Protein AF-A0A959FFC0-F1 (afdb_monomer_lite)

pLDDT: mean 86.58, std 14.05, range [35.69, 98.81]

Structure (mmCIF, N/CA/C/O backbone):
data_AF-A0A959FFC0-F1
#
_entry.id   AF-A0A959FFC0-F1
#
loop_
_atom_site.group_PDB
_atom_site.id
_atom_site.type_symbol
_atom_site.label_atom_id
_atom_site.label_alt_id
_atom_site.label_comp_id
_atom_site.label_asym_id
_atom_site.label_entity_id
_atom_site.label_seq_id
_atom_site.pdbx_PDB_ins_code
_atom_site.Cartn_x
_atom_site.Cartn_y
_atom_site.Cartn_z
_atom_site.occupancy
_atom_site.B_iso_or_equiv
_atom_site.auth_seq_id
_atom_site.auth_comp_id
_atom_site.auth_asym_id
_atom_site.auth_atom_id
_atom_site.pdbx_PDB_model_num
ATOM 1 N N . MET A 1 1 ? 15.655 8.694 -2.599 1.00 81.31 1 MET A N 1
ATOM 2 C CA . MET A 1 1 ? 17.020 8.661 -3.177 1.00 81.31 1 MET A CA 1
ATOM 3 C C . MET A 1 1 ? 17.216 7.299 -3.818 1.00 81.31 1 MET A C 1
ATOM 5 O O . MET A 1 1 ? 16.775 6.318 -3.229 1.00 81.31 1 MET A O 1
ATOM 9 N N . SER A 1 2 ? 17.837 7.243 -4.997 1.00 92.81 2 SER A N 1
ATOM 10 C CA . SER A 1 2 ? 18.103 5.984 -5.706 1.00 92.81 2 SER A CA 1
ATOM 11 C C . SER A 1 2 ? 19.558 5.937 -6.163 1.00 92.81 2 SER A C 1
ATOM 13 O O . SER A 1 2 ? 20.106 6.949 -6.596 1.00 92.81 2 SER A O 1
ATOM 15 N N . ILE A 1 3 ? 20.172 4.764 -6.062 1.00 97.00 3 ILE A N 1
ATOM 16 C CA . ILE A 1 3 ? 21.540 4.466 -6.477 1.00 97.00 3 ILE A CA 1
ATOM 17 C C . ILE A 1 3 ? 21.440 3.487 -7.639 1.00 97.00 3 ILE A C 1
ATOM 19 O O . ILE A 1 3 ? 21.075 2.331 -7.445 1.00 97.00 3 ILE A O 1
ATOM 23 N N . TYR A 1 4 ? 21.753 3.935 -8.848 1.00 97.88 4 TYR A N 1
ATOM 24 C CA . TYR A 1 4 ? 21.770 3.067 -10.022 1.00 97.88 4 TYR A CA 1
ATOM 25 C C . TYR A 1 4 ? 23.152 2.438 -10.159 1.00 97.88 4 TYR A C 1
ATOM 27 O O . TYR A 1 4 ? 24.138 3.151 -10.336 1.00 97.88 4 TYR A O 1
ATOM 35 N N . LEU A 1 5 ? 23.232 1.108 -10.106 1.00 98.25 5 LEU A N 1
ATOM 36 C CA . LEU A 1 5 ? 24.506 0.403 -10.249 1.00 98.25 5 LEU A CA 1
ATOM 37 C C . LEU A 1 5 ? 25.094 0.604 -11.648 1.00 98.25 5 LEU A C 1
ATOM 39 O O . LEU A 1 5 ? 26.302 0.751 -11.780 1.00 98.25 5 LEU A O 1
ATOM 43 N N . PHE A 1 6 ? 24.250 0.729 -12.678 1.00 98.31 6 PHE A N 1
ATOM 44 C CA . PHE A 1 6 ? 24.695 1.077 -14.032 1.00 98.31 6 PHE A CA 1
ATOM 45 C C . PHE A 1 6 ? 25.518 2.376 -14.066 1.00 98.31 6 PHE A C 1
ATOM 47 O O . PHE A 1 6 ? 26.584 2.415 -14.674 1.00 98.31 6 PHE A O 1
ATOM 54 N N . ASP A 1 7 ? 25.087 3.410 -13.339 1.00 97.94 7 ASP A N 1
ATOM 55 C CA . ASP A 1 7 ? 25.787 4.702 -13.299 1.00 97.94 7 ASP A CA 1
ATOM 56 C C . ASP A 1 7 ? 27.130 4.596 -12.540 1.00 97.94 7 ASP A C 1
ATOM 58 O O . ASP A 1 7 ? 28.016 5.434 -12.696 1.00 97.94 7 ASP A O 1
ATOM 62 N N . LEU A 1 8 ? 27.303 3.543 -11.733 1.00 98.00 8 LEU A N 1
ATOM 63 C CA . LEU A 1 8 ? 28.529 3.219 -11.000 1.00 98.00 8 LEU A CA 1
ATOM 64 C C . LEU A 1 8 ? 29.414 2.195 -11.729 1.00 98.00 8 LEU A C 1
ATOM 66 O O . LEU A 1 8 ? 30.511 1.899 -11.253 1.00 98.00 8 LEU A O 1
ATOM 70 N N . ALA A 1 9 ? 28.977 1.665 -12.877 1.00 97.38 9 ALA A N 1
ATOM 71 C CA . ALA A 1 9 ? 29.648 0.572 -13.578 1.00 97.38 9 ALA A CA 1
ATOM 72 C C . ALA A 1 9 ? 31.083 0.925 -14.003 1.00 97.38 9 ALA A C 1
ATOM 74 O O . ALA A 1 9 ? 31.963 0.067 -13.966 1.00 97.38 9 ALA A O 1
ATOM 75 N N . GLY A 1 10 ? 31.363 2.188 -14.333 1.00 97.12 10 GLY A N 1
ATOM 76 C CA . GLY A 1 10 ? 32.721 2.639 -14.664 1.00 97.12 10 GLY A CA 1
ATOM 77 C C . GLY A 1 10 ? 33.706 2.611 -13.487 1.00 97.12 10 GLY A C 1
ATOM 78 O O . GLY A 1 10 ? 34.913 2.603 -13.709 1.00 97.12 10 GLY A O 1
ATOM 79 N N . SER A 1 11 ? 33.211 2.587 -12.246 1.00 97.69 11 SER A N 1
ATOM 80 C CA . SER A 1 11 ? 34.019 2.547 -11.017 1.00 97.69 11 SER A CA 1
ATOM 81 C C . SER A 1 11 ? 33.944 1.204 -10.289 1.00 97.69 11 SER A C 1
ATOM 83 O O . SER A 1 11 ? 34.561 1.050 -9.236 1.00 97.69 11 SER A O 1
ATOM 85 N N . ALA A 1 12 ? 33.176 0.248 -10.812 1.00 98.12 12 ALA A N 1
ATOM 86 C CA . ALA A 1 12 ? 33.102 -1.093 -10.260 1.00 98.12 12 ALA A CA 1
ATOM 87 C C . ALA A 1 12 ? 34.369 -1.893 -10.597 1.00 98.12 12 ALA A C 1
ATOM 89 O O . ALA A 1 12 ? 35.007 -1.697 -11.636 1.00 98.12 12 ALA A O 1
ATOM 90 N N . LYS A 1 13 ? 34.723 -2.818 -9.709 1.00 98.06 13 LYS A N 1
ATOM 91 C CA . LYS A 1 13 ? 35.774 -3.808 -9.947 1.00 98.06 13 LYS A CA 1
ATOM 92 C C . LYS A 1 13 ? 35.141 -5.026 -10.612 1.00 98.06 13 LYS A C 1
ATOM 94 O O . LYS A 1 13 ? 34.119 -5.507 -10.131 1.00 98.06 13 LYS A O 1
ATOM 99 N N . TYR A 1 14 ? 35.759 -5.545 -11.669 1.00 97.75 14 TYR A N 1
ATOM 100 C CA . TYR A 1 14 ? 35.272 -6.729 -12.376 1.00 97.75 14 TYR A CA 1
ATOM 101 C C . TYR A 1 14 ? 36.319 -7.829 -12.380 1.00 97.75 14 TYR A C 1
ATOM 103 O O . TYR A 1 14 ? 37.461 -7.596 -12.780 1.00 97.75 14 TYR A O 1
ATOM 111 N N . GLU A 1 15 ? 35.919 -9.034 -11.998 1.00 96.94 15 GLU A N 1
ATOM 112 C CA . GLU A 1 15 ? 36.751 -10.228 -12.111 1.00 96.94 15 GLU A CA 1
ATOM 113 C C . GLU A 1 15 ? 35.963 -11.342 -12.776 1.00 96.94 15 GLU A C 1
ATOM 115 O O . GLU A 1 15 ? 34.787 -11.558 -12.497 1.00 96.94 15 GLU A O 1
ATOM 120 N N . SER A 1 16 ? 36.640 -12.061 -13.653 1.00 97.06 16 SER A N 1
ATOM 121 C CA . SER A 1 16 ? 36.127 -13.257 -14.292 1.00 97.06 16 SER A CA 1
ATOM 122 C C . SER A 1 16 ? 37.050 -14.421 -13.986 1.00 97.06 16 SER A C 1
ATOM 124 O O . SER A 1 16 ? 38.251 -14.232 -13.795 1.00 97.06 16 SER A O 1
ATOM 126 N N . GLY A 1 17 ? 36.507 -15.625 -13.917 1.00 96.06 17 GLY A N 1
ATOM 127 C CA . GLY A 1 17 ? 37.274 -16.813 -13.576 1.00 96.06 17 GLY A CA 1
ATOM 128 C C . GLY A 1 17 ? 36.474 -18.079 -13.799 1.00 96.06 17 GLY A C 1
ATOM 129 O O . GLY A 1 17 ? 35.407 -18.064 -14.412 1.00 96.06 17 GLY A O 1
ATOM 130 N N . GLN A 1 18 ? 36.985 -19.176 -13.264 1.00 95.50 18 GLN A N 1
ATOM 131 C CA . GLN A 1 18 ? 36.303 -20.460 -13.254 1.00 95.50 18 GLN A CA 1
ATOM 132 C C . GLN A 1 18 ? 36.010 -20.858 -11.812 1.00 95.50 18 GLN A C 1
ATOM 134 O O . GLN A 1 18 ? 36.883 -20.748 -10.953 1.00 95.50 18 GLN A O 1
ATOM 139 N N . LEU A 1 19 ? 34.792 -21.308 -11.534 1.00 93.06 19 LEU A N 1
ATOM 140 C CA . LEU A 1 19 ? 34.444 -21.836 -10.223 1.00 93.06 19 LEU A CA 1
ATOM 141 C C . LEU A 1 19 ? 35.150 -23.166 -9.980 1.00 93.06 19 LEU A C 1
ATOM 143 O O . LEU A 1 19 ? 35.289 -23.995 -10.879 1.00 93.06 19 LEU A O 1
ATOM 147 N N . ASN A 1 20 ? 35.566 -23.378 -8.739 1.00 89.62 20 ASN A N 1
ATOM 148 C CA . ASN A 1 20 ? 36.022 -24.678 -8.277 1.00 89.62 20 ASN A CA 1
ATOM 149 C C . ASN A 1 20 ? 34.830 -25.609 -8.018 1.00 89.62 20 ASN A C 1
ATOM 151 O O . ASN A 1 20 ? 33.668 -25.202 -8.018 1.00 89.62 20 ASN A O 1
ATOM 155 N N . LYS A 1 21 ? 35.127 -26.883 -7.729 1.00 81.50 21 LYS A N 1
ATOM 156 C CA . LYS A 1 21 ? 34.111 -27.911 -7.437 1.00 81.50 21 LYS A CA 1
ATOM 157 C C . LYS A 1 21 ? 33.208 -27.577 -6.241 1.00 81.50 21 LYS A C 1
ATOM 159 O O . LYS A 1 21 ? 32.127 -28.145 -6.144 1.00 81.50 21 LYS A O 1
ATOM 164 N N . ASP A 1 22 ? 33.642 -26.687 -5.349 1.00 79.94 22 ASP A N 1
ATOM 165 C CA . ASP A 1 22 ? 32.849 -26.212 -4.211 1.00 79.94 22 ASP A CA 1
ATOM 166 C C . ASP A 1 22 ? 31.783 -25.165 -4.600 1.00 79.94 22 ASP A C 1
ATOM 168 O O . ASP A 1 22 ? 30.926 -24.845 -3.783 1.00 79.94 22 ASP A O 1
ATOM 172 N N . GLY A 1 23 ? 31.820 -24.629 -5.828 1.00 74.81 23 GLY A N 1
ATOM 173 C CA . GLY A 1 23 ? 30.900 -23.602 -6.332 1.00 74.81 23 GLY A CA 1
ATOM 174 C C . GLY A 1 23 ? 31.104 -22.194 -5.750 1.00 74.81 23 GLY A C 1
ATOM 175 O O . GLY A 1 23 ? 30.375 -21.262 -6.108 1.00 74.81 23 GLY A O 1
ATOM 176 N N . HIS A 1 24 ? 32.093 -22.008 -4.873 1.00 72.31 24 HIS A N 1
ATOM 177 C CA . HIS A 1 24 ? 32.295 -20.773 -4.114 1.00 72.31 24 HIS A CA 1
ATOM 178 C C . HIS A 1 24 ? 33.654 -20.129 -4.380 1.00 72.31 24 HIS A C 1
ATOM 180 O O . HIS A 1 24 ? 33.724 -18.903 -4.531 1.00 72.31 24 HIS A O 1
ATOM 186 N N . SER A 1 25 ? 34.717 -20.928 -4.466 1.00 83.38 25 SER A N 1
ATOM 187 C CA . SER A 1 25 ? 36.055 -20.431 -4.765 1.00 83.38 25 SER A CA 1
ATOM 188 C C . SER A 1 25 ? 36.271 -20.301 -6.277 1.00 83.38 25 SER A C 1
ATOM 190 O O . SER A 1 25 ? 35.675 -21.023 -7.076 1.00 83.38 25 SER A O 1
ATOM 192 N N . VAL A 1 26 ? 37.086 -19.320 -6.676 1.00 89.00 26 VAL A N 1
ATOM 193 C CA . VAL A 1 26 ? 37.358 -18.998 -8.085 1.00 89.00 26 VAL A CA 1
ATOM 194 C C . VAL A 1 26 ? 38.837 -19.231 -8.371 1.00 89.00 26 VAL A C 1
ATOM 196 O O . VAL A 1 26 ? 39.694 -18.751 -7.631 1.00 89.00 26 VAL A O 1
ATOM 199 N N . GLN A 1 27 ? 39.132 -19.930 -9.461 1.00 92.06 27 GLN A N 1
ATOM 200 C CA . GLN A 1 27 ? 40.469 -20.094 -10.029 1.00 92.06 27 GLN A CA 1
ATOM 201 C C . GLN A 1 27 ? 40.591 -19.341 -11.362 1.00 92.06 27 GLN A C 1
ATOM 203 O O . GLN A 1 27 ? 39.592 -18.913 -11.946 1.00 92.06 27 GLN A O 1
ATOM 208 N N . ASN A 1 28 ? 41.821 -19.182 -11.860 1.00 91.81 28 ASN A N 1
ATOM 209 C CA . ASN A 1 28 ? 42.115 -18.510 -13.136 1.00 91.81 28 ASN A CA 1
ATOM 210 C C . ASN A 1 28 ? 41.564 -17.072 -13.220 1.00 91.81 28 ASN A C 1
ATOM 212 O O . ASN A 1 28 ? 41.117 -16.624 -14.275 1.00 91.81 28 ASN A O 1
ATOM 216 N N . ILE A 1 29 ? 41.585 -16.349 -12.096 1.00 94.25 29 ILE A N 1
ATOM 217 C CA . ILE A 1 29 ? 41.000 -15.011 -11.983 1.00 94.25 29 ILE A CA 1
ATOM 218 C C . ILE A 1 29 ? 41.684 -14.045 -12.957 1.00 94.25 29 ILE A C 1
ATOM 220 O O . ILE A 1 29 ? 42.907 -13.920 -12.990 1.00 94.25 29 ILE A O 1
ATOM 224 N N . THR A 1 30 ? 40.879 -13.319 -13.726 1.00 95.69 30 THR A N 1
ATOM 225 C CA . THR A 1 30 ? 41.318 -12.213 -14.573 1.00 95.69 30 THR A CA 1
ATOM 226 C C . THR A 1 30 ? 40.469 -10.977 -14.311 1.00 95.69 30 THR A C 1
ATOM 228 O O . THR A 1 30 ? 39.241 -11.029 -14.372 1.00 95.69 30 THR A O 1
ATOM 231 N N . ALA A 1 31 ? 41.128 -9.842 -14.077 1.00 96.44 31 ALA A N 1
ATOM 232 C CA . ALA A 1 31 ? 40.461 -8.550 -14.019 1.00 96.44 31 ALA A CA 1
ATOM 233 C C . ALA A 1 31 ? 39.927 -8.140 -15.403 1.00 96.44 31 ALA A C 1
ATOM 235 O O . ALA A 1 31 ? 40.636 -8.224 -16.412 1.00 96.44 31 ALA A O 1
ATOM 236 N N . LEU A 1 32 ? 38.689 -7.652 -15.438 1.00 96.06 32 LEU A N 1
ATOM 237 C CA . LEU A 1 32 ? 38.058 -7.082 -16.627 1.00 96.06 32 LEU A CA 1
ATOM 238 C C . LEU A 1 32 ? 37.890 -5.566 -16.471 1.00 96.06 32 LEU A C 1
ATOM 240 O O . LEU A 1 32 ? 37.942 -5.017 -15.372 1.00 96.06 32 LEU A O 1
ATOM 244 N N . GLN A 1 33 ? 37.690 -4.879 -17.593 1.00 95.88 33 GLN A N 1
ATOM 245 C CA . GLN A 1 33 ? 37.406 -3.446 -17.620 1.00 95.88 33 GLN A CA 1
ATOM 246 C C . GLN A 1 33 ? 36.023 -3.213 -18.223 1.00 95.88 33 GLN A C 1
ATOM 248 O O . GLN A 1 33 ? 35.667 -3.850 -19.215 1.00 95.88 33 GLN A O 1
ATOM 253 N N . TRP A 1 34 ? 35.270 -2.274 -17.644 1.00 96.75 34 TRP A N 1
ATOM 254 C CA . TRP A 1 34 ? 33.976 -1.843 -18.172 1.00 96.75 34 TRP A CA 1
ATOM 255 C C . TRP A 1 34 ? 34.077 -1.471 -19.656 1.00 96.75 34 TRP A C 1
ATOM 257 O O . TRP A 1 34 ? 35.013 -0.783 -20.070 1.00 96.75 34 TRP A O 1
ATOM 267 N N . ASN A 1 35 ? 33.119 -1.934 -20.460 1.00 95.38 35 ASN A N 1
ATOM 268 C CA . ASN A 1 35 ? 33.059 -1.723 -21.909 1.00 95.38 35 ASN A CA 1
ATOM 269 C C . ASN A 1 35 ? 34.222 -2.319 -22.722 1.00 95.38 35 ASN A C 1
ATOM 271 O O . ASN A 1 35 ? 34.344 -2.040 -23.916 1.00 95.38 35 ASN A O 1
ATOM 275 N N . LYS A 1 36 ? 35.030 -3.214 -22.140 1.00 88.25 36 LYS A N 1
ATOM 276 C CA . LYS A 1 36 ? 36.059 -3.970 -22.867 1.00 88.25 36 LYS A CA 1
ATOM 277 C C . LYS A 1 36 ? 35.746 -5.463 -22.834 1.00 88.25 36 LYS A C 1
ATOM 279 O O . LYS A 1 36 ? 35.441 -6.028 -21.791 1.00 88.25 36 LYS A O 1
ATOM 284 N N . SER A 1 37 ? 35.803 -6.106 -24.001 1.00 80.50 37 SER A N 1
ATOM 285 C CA . SER A 1 37 ? 35.707 -7.570 -24.099 1.00 80.50 37 SER A CA 1
ATOM 286 C C . SER A 1 37 ? 37.091 -8.175 -24.097 1.00 80.50 37 SER A C 1
ATOM 288 O O . SER A 1 37 ? 37.994 -7.623 -24.722 1.00 80.50 37 SER A O 1
ATOM 290 N N . GLN A 1 38 ? 37.221 -9.345 -23.487 1.00 82.62 38 GLN A N 1
ATOM 291 C CA . GLN A 1 38 ? 38.361 -10.222 -23.689 1.00 82.62 38 GLN A CA 1
ATOM 292 C C . GLN A 1 38 ? 37.791 -11.591 -24.047 1.00 82.62 38 GLN A C 1
ATOM 294 O O . GLN A 1 38 ? 37.224 -12.255 -23.190 1.00 82.62 38 GLN A O 1
ATOM 299 N N . GLU A 1 39 ? 37.882 -11.969 -25.322 1.00 76.12 39 GLU A N 1
ATOM 300 C CA . GLU A 1 39 ? 37.077 -13.033 -25.953 1.00 76.12 39 GLU A CA 1
ATOM 301 C C . GLU A 1 39 ? 36.900 -14.292 -25.091 1.00 76.12 39 GLU A C 1
ATOM 303 O O . GLU A 1 39 ? 35.774 -14.704 -24.838 1.00 76.12 39 GLU A O 1
ATOM 308 N N . GLN A 1 40 ? 37.990 -14.850 -24.556 1.00 88.94 40 GLN A N 1
ATOM 309 C CA . GLN A 1 40 ? 37.934 -16.076 -23.747 1.00 88.94 40 GLN A CA 1
ATOM 310 C C . GLN A 1 40 ? 37.732 -15.841 -22.245 1.00 88.94 40 GLN A C 1
ATOM 312 O O . GLN A 1 40 ? 37.384 -16.754 -21.499 1.00 88.94 40 GLN A O 1
ATOM 317 N N . LYS A 1 41 ? 37.944 -14.612 -21.775 1.00 92.62 41 LYS A N 1
ATOM 318 C CA . LYS A 1 41 ? 37.944 -14.263 -20.350 1.00 92.62 41 LYS A CA 1
ATOM 319 C C . LYS A 1 41 ? 36.605 -13.695 -19.887 1.00 92.62 41 LYS A C 1
ATOM 321 O O . LYS A 1 41 ? 36.491 -13.323 -18.728 1.00 92.62 41 LYS A O 1
ATOM 326 N N . GLY A 1 42 ? 35.596 -13.647 -20.751 1.00 93.44 42 GLY A N 1
ATOM 327 C CA . GLY A 1 42 ? 34.295 -13.047 -20.461 1.00 93.44 42 GLY A CA 1
ATOM 328 C C . GLY A 1 42 ? 34.223 -11.569 -20.849 1.00 93.44 42 GLY A C 1
ATOM 329 O O . GLY A 1 42 ? 35.162 -10.984 -21.402 1.00 93.44 42 GLY A O 1
ATOM 330 N N . ALA A 1 43 ? 33.072 -10.951 -20.598 1.00 95.81 43 ALA A N 1
ATOM 331 C CA . ALA A 1 43 ? 32.820 -9.579 -21.023 1.00 95.81 43 ALA A CA 1
ATOM 332 C C . ALA A 1 43 ? 31.863 -8.850 -20.085 1.00 95.81 43 ALA A C 1
ATOM 334 O O . ALA A 1 43 ? 30.863 -9.415 -19.654 1.00 95.81 43 ALA A O 1
ATOM 335 N N . VAL A 1 44 ? 32.124 -7.561 -19.855 1.00 96.94 44 VAL A N 1
ATOM 336 C CA . VAL A 1 44 ? 31.221 -6.682 -19.108 1.00 96.94 44 VAL A CA 1
ATOM 337 C C . VAL A 1 44 ? 31.063 -5.338 -19.811 1.00 96.94 44 VAL A C 1
ATOM 339 O O . VAL A 1 44 ? 32.052 -4.659 -20.098 1.00 96.94 44 VAL A O 1
ATOM 342 N N . LYS A 1 45 ? 29.832 -4.998 -20.208 1.00 97.19 45 LYS A N 1
ATOM 343 C CA . LYS A 1 45 ? 29.564 -3.877 -21.125 1.00 97.19 45 LYS A CA 1
ATOM 344 C C . LYS A 1 45 ? 28.169 -3.281 -20.955 1.00 97.19 45 LYS A C 1
ATOM 346 O O . LYS A 1 45 ? 27.251 -3.959 -20.503 1.00 97.19 45 LYS A O 1
ATOM 351 N N . ASP A 1 46 ? 28.011 -2.053 -21.423 1.00 97.75 46 ASP A N 1
ATOM 352 C CA . ASP A 1 46 ? 26.726 -1.419 -21.687 1.00 97.75 46 ASP A CA 1
ATOM 353 C C . ASP A 1 46 ? 26.059 -2.052 -22.920 1.00 97.75 46 ASP A C 1
ATOM 355 O O . ASP A 1 46 ? 26.676 -2.167 -23.983 1.00 97.75 46 ASP A O 1
ATOM 359 N N . MET A 1 47 ? 24.796 -2.456 -22.781 1.00 97.19 47 MET A N 1
ATOM 360 C CA . MET A 1 47 ? 23.964 -2.980 -23.872 1.00 97.19 47 MET A CA 1
ATOM 361 C C . MET A 1 47 ? 22.640 -2.225 -24.029 1.00 97.19 47 MET A C 1
ATOM 363 O O . MET A 1 47 ? 21.672 -2.767 -24.557 1.00 97.19 47 MET A O 1
ATOM 367 N N . SER A 1 48 ? 22.593 -0.956 -23.630 1.00 95.75 48 SER A N 1
ATOM 368 C CA . SER A 1 48 ? 21.365 -0.148 -23.619 1.00 95.75 48 SER A CA 1
ATOM 369 C C . SER A 1 48 ? 20.785 0.165 -25.013 1.00 95.75 48 SER A C 1
ATOM 371 O O . SER A 1 48 ? 19.723 0.764 -25.147 1.00 95.75 48 SER A O 1
ATOM 373 N N . THR A 1 49 ? 21.468 -0.245 -26.085 1.00 96.12 49 THR A N 1
ATOM 374 C CA . THR A 1 49 ? 21.001 -0.134 -27.481 1.00 96.12 49 THR A CA 1
ATOM 375 C C . THR A 1 49 ? 20.592 -1.475 -28.094 1.00 96.12 49 THR A C 1
ATOM 377 O O . THR A 1 49 ? 20.172 -1.527 -29.251 1.00 96.12 49 THR A O 1
ATOM 380 N N . LYS A 1 50 ? 20.733 -2.581 -27.356 1.00 97.38 50 LYS A N 1
ATOM 381 C CA . LYS A 1 50 ? 20.401 -3.924 -27.835 1.00 97.38 50 LYS A CA 1
ATOM 382 C C . LYS A 1 50 ? 18.980 -4.303 -27.450 1.00 97.38 50 LYS A C 1
ATOM 384 O O . LYS A 1 50 ? 18.462 -3.877 -26.422 1.00 97.38 50 LYS A O 1
ATOM 389 N N . ARG A 1 51 ? 18.368 -5.134 -28.295 1.00 98.38 51 ARG A N 1
ATOM 390 C CA . ARG A 1 51 ? 17.125 -5.815 -27.944 1.00 98.38 51 ARG A CA 1
ATOM 391 C C . ARG A 1 51 ? 17.424 -6.967 -26.992 1.00 98.38 51 ARG A C 1
ATOM 393 O O . ARG A 1 51 ? 18.411 -7.683 -27.183 1.00 98.38 51 ARG A O 1
ATOM 400 N N . LEU A 1 52 ? 16.584 -7.126 -25.981 1.00 98.62 52 LEU A N 1
ATOM 401 C CA . LEU A 1 52 ? 16.669 -8.212 -25.008 1.00 98.62 52 LEU A CA 1
ATOM 402 C C . LEU A 1 52 ? 15.715 -9.348 -25.385 1.00 98.62 52 LEU A C 1
ATOM 404 O O . LEU A 1 52 ? 15.034 -9.278 -26.407 1.00 98.62 52 LEU A O 1
ATOM 408 N N . GLU A 1 53 ? 15.702 -10.430 -24.610 1.00 98.44 53 GLU A N 1
ATOM 409 C CA . GLU A 1 53 ? 14.899 -11.618 -24.920 1.00 98.44 53 GLU A CA 1
ATOM 410 C C . GLU A 1 53 ? 13.393 -11.347 -25.078 1.00 98.44 53 GLU A C 1
ATOM 412 O O . GLU A 1 53 ? 12.746 -12.039 -25.854 1.00 98.44 53 GLU A O 1
ATOM 417 N N . ASP A 1 54 ? 12.869 -10.280 -24.470 1.00 98.00 54 ASP A N 1
ATOM 418 C CA . ASP A 1 54 ? 11.484 -9.812 -24.626 1.00 98.00 54 ASP A CA 1
ATOM 419 C C . ASP A 1 54 ? 11.262 -8.903 -25.856 1.00 98.00 54 ASP A C 1
ATOM 421 O O . ASP A 1 54 ? 10.217 -8.269 -26.017 1.00 98.00 54 ASP A O 1
ATOM 425 N N . SER A 1 55 ? 12.261 -8.819 -26.737 1.00 98.12 55 SER A N 1
ATOM 426 C CA . SER A 1 55 ? 12.300 -7.992 -27.948 1.00 98.12 55 SER A CA 1
ATOM 427 C C . SER A 1 55 ? 12.274 -6.471 -27.724 1.00 98.12 55 SER A C 1
ATOM 429 O O . SER A 1 55 ? 12.193 -5.717 -28.705 1.00 98.12 55 SER A O 1
ATOM 431 N N . LYS A 1 56 ? 12.398 -5.980 -26.482 1.00 98.19 56 LYS A N 1
ATOM 432 C CA . LYS A 1 56 ? 12.434 -4.542 -26.153 1.00 98.19 56 LYS A CA 1
ATOM 433 C C . LYS A 1 56 ? 13.861 -4.024 -25.955 1.00 98.19 56 LYS A C 1
ATOM 435 O O . LYS A 1 56 ? 14.812 -4.792 -25.845 1.00 98.19 56 LYS A O 1
ATOM 440 N N . ILE A 1 57 ? 14.003 -2.697 -25.953 1.00 97.62 57 ILE A N 1
ATOM 441 C CA . ILE A 1 57 ? 15.260 -1.972 -25.699 1.00 97.62 57 ILE A CA 1
ATOM 442 C C . ILE A 1 57 ? 15.111 -1.193 -24.390 1.00 97.62 57 ILE A C 1
ATOM 444 O O . ILE A 1 57 ? 14.067 -0.586 -24.148 1.00 97.62 57 ILE A O 1
ATOM 448 N N . TYR A 1 58 ? 16.165 -1.183 -23.575 1.00 97.75 58 TYR A N 1
ATOM 449 C CA . TYR A 1 58 ? 16.193 -0.575 -22.244 1.00 97.75 58 TYR A CA 1
ATOM 450 C C . TYR A 1 58 ? 17.392 0.363 -22.099 1.00 97.75 58 TYR A C 1
ATOM 452 O O . TYR A 1 58 ? 18.443 0.099 -22.658 1.00 97.75 58 TYR A O 1
ATOM 460 N N . SER A 1 59 ? 17.267 1.435 -21.316 1.00 95.88 59 SER A N 1
ATOM 461 C CA . SER A 1 59 ? 18.270 2.513 -21.247 1.00 95.88 59 SER A CA 1
ATOM 462 C C . SER A 1 59 ? 19.421 2.309 -20.250 1.00 95.88 59 SER A C 1
ATOM 464 O O . SER A 1 59 ? 20.344 3.118 -20.238 1.00 95.88 59 SER A O 1
ATOM 466 N N . LYS A 1 60 ? 19.362 1.283 -19.391 1.00 97.62 60 LYS A N 1
ATOM 467 C CA . LYS A 1 60 ? 20.398 0.964 -18.392 1.00 97.62 60 LYS A CA 1
ATOM 468 C C . LYS A 1 60 ? 20.601 -0.544 -18.320 1.00 97.62 60 LYS A C 1
ATOM 470 O O . LYS A 1 60 ? 19.958 -1.208 -17.510 1.00 97.62 60 LYS A O 1
ATOM 475 N N . VAL A 1 61 ? 21.453 -1.093 -19.180 1.00 98.62 61 VAL A N 1
ATOM 476 C CA . VAL A 1 61 ? 21.669 -2.546 -19.278 1.00 98.62 61 VAL A CA 1
ATOM 477 C C . VAL A 1 61 ? 23.135 -2.884 -19.047 1.00 98.62 61 VAL A C 1
ATOM 479 O O . VAL A 1 61 ? 23.993 -2.519 -19.849 1.00 98.62 61 VAL A O 1
ATOM 482 N N . ILE A 1 62 ? 23.415 -3.621 -17.971 1.00 98.62 62 ILE A N 1
ATOM 483 C CA . ILE A 1 62 ? 24.733 -4.205 -17.708 1.00 98.62 62 ILE A CA 1
ATOM 484 C C . ILE A 1 62 ? 24.733 -5.620 -18.276 1.00 98.62 62 ILE A C 1
ATOM 486 O O . ILE A 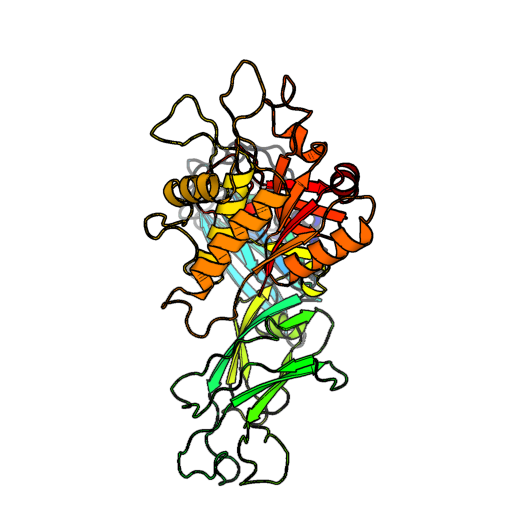1 62 ? 24.067 -6.502 -17.744 1.00 98.62 62 ILE A O 1
ATOM 490 N N . HIS A 1 63 ? 25.488 -5.849 -19.342 1.00 98.25 63 HIS A N 1
ATOM 491 C CA . HIS A 1 63 ? 25.763 -7.189 -19.845 1.00 98.25 63 HIS A CA 1
ATOM 492 C C . HIS A 1 63 ? 26.965 -7.789 -19.127 1.00 98.25 63 HIS A C 1
ATOM 494 O O . HIS A 1 63 ? 27.994 -7.124 -19.000 1.00 98.25 63 HIS A O 1
ATOM 500 N N . MET A 1 64 ? 26.837 -9.043 -18.704 1.00 98.06 64 MET A N 1
ATOM 501 C CA . MET A 1 64 ? 27.868 -9.825 -18.032 1.00 98.06 64 MET A CA 1
ATOM 502 C C . MET A 1 64 ? 27.915 -11.218 -18.655 1.00 98.06 64 MET A C 1
ATOM 504 O O . MET A 1 64 ? 27.051 -12.042 -18.392 1.00 98.06 64 MET A O 1
ATOM 508 N N . HIS A 1 65 ? 28.940 -11.487 -19.455 1.00 97.19 65 HIS A N 1
ATOM 509 C CA . HIS A 1 65 ? 29.213 -12.825 -19.965 1.00 97.19 65 HIS A CA 1
ATOM 510 C C . HIS A 1 65 ? 30.296 -13.488 -19.106 1.00 97.19 65 HIS A C 1
ATOM 512 O O . HIS A 1 65 ? 31.393 -12.918 -19.016 1.00 97.19 65 HIS A O 1
ATOM 518 N N . PRO A 1 66 ? 30.042 -14.665 -18.504 1.00 96.44 66 PRO A N 1
ATOM 519 C CA . PRO A 1 66 ? 31.033 -15.386 -17.708 1.00 96.44 66 PRO A CA 1
ATOM 520 C C . PRO A 1 66 ? 32.265 -15.784 -18.538 1.00 96.44 66 PRO A C 1
ATOM 522 O O . PRO A 1 66 ? 32.289 -15.656 -19.765 1.00 96.44 66 PRO A O 1
ATOM 525 N N . MET A 1 67 ? 33.332 -16.249 -17.883 1.00 96.25 67 MET A N 1
ATOM 526 C CA . MET A 1 67 ? 34.488 -16.816 -18.590 1.00 96.25 67 MET A CA 1
ATOM 527 C C . MET A 1 67 ? 34.049 -17.917 -19.567 1.00 96.25 67 MET A C 1
ATOM 529 O O . MET A 1 67 ? 33.165 -18.706 -19.235 1.00 96.25 67 MET A O 1
ATOM 533 N N . TRP A 1 68 ? 34.687 -17.999 -20.742 1.00 94.06 68 TRP A N 1
ATOM 534 C CA . TRP A 1 68 ? 34.321 -18.937 -21.814 1.00 94.06 68 TRP A CA 1
ATOM 535 C C . TRP A 1 68 ? 34.805 -20.372 -21.529 1.00 94.06 68 TRP A C 1
ATOM 537 O O . TRP A 1 68 ? 35.566 -20.976 -22.281 1.00 94.06 68 TRP A O 1
ATOM 547 N N . THR A 1 69 ? 34.406 -20.902 -20.380 1.00 93.94 69 THR A N 1
ATOM 548 C CA . THR A 1 69 ? 34.712 -22.240 -19.876 1.00 93.94 69 THR A CA 1
ATOM 549 C C . THR A 1 69 ? 33.483 -22.817 -19.173 1.00 93.94 69 THR A C 1
ATOM 551 O O . THR A 1 69 ? 32.539 -22.090 -18.857 1.00 93.94 69 THR A O 1
ATOM 554 N N . SER A 1 70 ? 33.480 -24.125 -18.923 1.00 90.56 70 SER A N 1
ATOM 555 C CA . SER A 1 70 ? 32.493 -24.748 -18.035 1.00 90.56 70 SER A CA 1
ATOM 556 C C . SER A 1 70 ? 32.659 -24.183 -16.626 1.00 90.56 70 SER A C 1
ATOM 558 O O . SER A 1 70 ? 33.789 -24.105 -16.132 1.00 90.56 70 SER A O 1
ATOM 560 N N . GLN A 1 71 ? 31.546 -23.841 -15.968 1.00 91.25 71 GLN A N 1
ATOM 561 C CA . GLN A 1 71 ? 31.541 -23.193 -14.650 1.00 91.25 71 GLN A CA 1
ATOM 562 C C . GLN A 1 71 ? 32.289 -21.846 -14.635 1.00 91.25 71 GLN A C 1
ATOM 564 O O . GLN A 1 71 ? 32.903 -21.472 -13.634 1.00 91.25 71 GLN A O 1
ATOM 569 N N . GLY A 1 72 ? 32.282 -21.118 -15.754 1.00 96.56 72 GLY A N 1
ATOM 570 C CA . GLY A 1 72 ? 32.760 -19.740 -15.789 1.00 96.56 72 GLY A CA 1
ATOM 571 C C . GLY A 1 72 ? 31.954 -18.845 -14.843 1.00 96.56 72 GLY A C 1
ATOM 572 O O . GLY A 1 72 ? 30.765 -19.059 -14.632 1.00 96.56 72 GLY A O 1
ATOM 573 N N . THR A 1 73 ? 32.584 -17.821 -14.281 1.00 97.62 73 THR A N 1
ATOM 574 C CA . THR A 1 73 ? 31.922 -16.819 -13.437 1.00 97.62 73 THR A CA 1
ATOM 575 C C . THR A 1 73 ? 32.401 -15.423 -13.802 1.00 97.62 73 THR A C 1
ATOM 577 O O . THR A 1 73 ? 33.545 -15.254 -14.230 1.00 97.62 73 THR A O 1
ATOM 580 N N . LEU A 1 74 ? 31.540 -14.424 -13.631 1.00 97.56 74 LEU A N 1
ATOM 581 C CA . LEU A 1 74 ? 31.903 -13.011 -13.673 1.00 97.56 74 LEU A CA 1
ATOM 582 C C . LEU A 1 74 ? 31.267 -12.293 -12.486 1.00 97.56 74 LEU A C 1
ATOM 584 O O . LEU A 1 74 ? 30.057 -12.374 -12.280 1.00 97.56 74 LEU A O 1
ATOM 588 N N . LYS A 1 75 ? 32.093 -11.568 -11.734 1.00 97.56 75 LYS A N 1
ATOM 589 C CA . LYS A 1 75 ? 31.731 -10.793 -10.546 1.00 97.56 75 LYS A CA 1
ATOM 590 C C . LYS A 1 75 ? 31.969 -9.307 -10.790 1.00 97.56 75 LYS A C 1
ATOM 592 O O . LYS A 1 75 ? 32.975 -8.927 -11.393 1.00 97.56 75 LYS A O 1
ATOM 597 N N . ALA A 1 76 ? 31.052 -8.475 -10.314 1.00 98.25 76 ALA A N 1
ATOM 598 C CA . ALA A 1 76 ? 31.101 -7.023 -10.394 1.00 98.25 76 ALA A CA 1
ATOM 599 C C . ALA A 1 76 ? 30.862 -6.422 -9.003 1.00 98.25 76 ALA A C 1
ATOM 601 O O . ALA A 1 76 ? 29.722 -6.388 -8.541 1.00 98.25 76 ALA A O 1
ATOM 602 N N . TRP A 1 77 ? 31.918 -5.930 -8.350 1.00 98.25 77 TRP A N 1
ATOM 603 C CA . TRP A 1 77 ? 31.827 -5.244 -7.057 1.00 98.25 77 TRP A CA 1
ATOM 604 C C . TRP A 1 77 ? 31.662 -3.748 -7.265 1.00 98.25 77 TRP A C 1
ATOM 606 O O . TRP A 1 77 ? 32.566 -3.067 -7.762 1.00 98.25 77 TRP A O 1
ATOM 616 N N . PHE A 1 78 ? 30.515 -3.227 -6.856 1.00 98.44 78 PHE A N 1
ATOM 617 C CA . PHE A 1 78 ? 30.220 -1.805 -6.939 1.00 98.44 78 PHE A CA 1
ATOM 618 C C . PHE A 1 78 ? 30.828 -1.050 -5.749 1.00 98.44 78 PHE A C 1
ATOM 620 O O . PHE A 1 78 ? 30.982 -1.615 -4.665 1.00 98.44 78 PHE A O 1
ATOM 627 N N . PRO A 1 79 ? 31.200 0.230 -5.911 1.00 98.12 79 PRO A N 1
ATOM 628 C CA . PRO A 1 79 ? 31.784 1.001 -4.819 1.00 98.12 79 PRO A CA 1
ATOM 629 C C . PRO A 1 79 ? 30.818 1.118 -3.635 1.00 98.12 79 PRO A C 1
ATOM 631 O O . PRO A 1 79 ? 29.603 1.186 -3.822 1.00 98.12 79 PRO A O 1
ATOM 634 N N . TRP A 1 80 ? 31.373 1.205 -2.424 1.00 97.62 80 TRP A N 1
ATOM 635 C CA . TRP A 1 80 ? 30.606 1.438 -1.201 1.00 97.62 80 TRP A CA 1
ATOM 636 C C . TRP A 1 80 ? 29.781 2.724 -1.309 1.00 97.62 80 TRP A C 1
ATOM 638 O O . TRP A 1 80 ? 30.294 3.783 -1.694 1.00 97.62 80 TRP A O 1
ATOM 648 N N . LYS A 1 81 ? 28.497 2.628 -0.974 1.00 97.50 81 LYS A N 1
ATOM 649 C CA . LYS A 1 81 ? 27.562 3.749 -0.934 1.00 97.50 81 LYS A CA 1
ATOM 650 C C . LYS A 1 81 ? 26.723 3.680 0.328 1.00 97.50 81 LYS A C 1
ATOM 652 O O . LYS A 1 81 ? 26.330 2.605 0.777 1.00 97.50 81 LYS A O 1
ATOM 657 N N . GLN A 1 82 ? 26.404 4.856 0.858 1.00 95.88 82 GLN A N 1
ATOM 658 C CA . GLN A 1 82 ? 25.378 4.960 1.876 1.00 95.88 82 GLN A CA 1
ATOM 659 C C . GLN A 1 82 ? 24.040 4.701 1.197 1.00 95.88 82 GLN A C 1
ATOM 661 O O . GLN A 1 82 ? 23.656 5.443 0.289 1.00 95.88 82 GLN A O 1
ATOM 666 N N . VAL A 1 83 ? 23.364 3.632 1.599 1.00 94.00 83 VAL A N 1
ATOM 667 C CA . VAL A 1 83 ? 22.045 3.313 1.061 1.00 94.00 83 VAL A CA 1
ATOM 668 C C . VAL A 1 83 ? 20.972 4.198 1.683 1.00 94.00 83 VAL A C 1
ATOM 670 O O . VAL A 1 83 ? 21.146 4.680 2.804 1.00 94.00 83 VAL A O 1
ATOM 673 N N . PRO A 1 84 ? 19.875 4.459 0.951 1.00 90.56 84 PRO A N 1
ATOM 674 C CA . PRO A 1 84 ? 18.776 5.262 1.471 1.00 90.56 84 PRO A CA 1
ATOM 675 C C . PRO A 1 84 ? 18.095 4.593 2.673 1.00 90.56 84 PRO A C 1
ATOM 677 O O . PRO A 1 84 ? 18.382 3.445 3.014 1.00 90.56 84 PRO A O 1
ATOM 680 N N . ASP A 1 85 ? 17.167 5.307 3.307 1.00 83.81 85 ASP A N 1
ATOM 681 C CA . ASP A 1 85 ? 16.266 4.697 4.283 1.00 83.81 85 ASP A CA 1
ATOM 682 C C . ASP A 1 85 ? 15.358 3.672 3.606 1.00 83.81 85 ASP A C 1
ATOM 684 O O . ASP A 1 85 ? 14.854 3.909 2.506 1.00 83.81 85 ASP A O 1
ATOM 688 N N . VAL A 1 86 ? 15.171 2.537 4.281 1.00 84.50 86 VAL A N 1
ATOM 689 C CA . VAL A 1 86 ? 14.403 1.384 3.797 1.00 84.50 86 VAL A CA 1
ATOM 690 C C . VAL A 1 86 ? 14.787 1.009 2.356 1.00 84.50 86 VAL A C 1
ATOM 692 O O . VAL A 1 86 ? 13.980 1.131 1.427 1.00 84.50 86 VAL A O 1
ATOM 695 N N . PRO A 1 87 ? 16.056 0.623 2.132 1.00 93.06 87 PRO A N 1
ATOM 696 C CA . PRO A 1 87 ? 16.534 0.346 0.795 1.00 93.06 87 PRO A CA 1
ATOM 697 C C . PRO A 1 87 ? 15.960 -0.974 0.283 1.00 93.06 87 PRO A C 1
ATOM 699 O O . PRO A 1 87 ? 15.836 -1.949 1.021 1.00 93.06 87 PRO A O 1
ATOM 702 N N . VAL A 1 88 ? 15.660 -1.007 -1.011 1.00 93.25 88 VAL A N 1
ATOM 703 C CA . VAL A 1 88 ? 15.281 -2.208 -1.753 1.00 93.25 88 VAL A CA 1
ATOM 704 C C . VAL A 1 88 ? 16.130 -2.277 -3.012 1.00 93.25 88 VAL A C 1
ATOM 706 O O . VAL A 1 88 ? 16.262 -1.289 -3.740 1.00 93.25 88 VAL A O 1
ATOM 709 N N . PHE A 1 89 ? 16.730 -3.438 -3.264 1.00 97.19 89 PHE A N 1
ATOM 710 C CA . PHE A 1 89 ? 17.413 -3.702 -4.523 1.00 97.19 89 PHE A CA 1
ATOM 711 C C . PHE A 1 89 ? 16.399 -4.158 -5.568 1.00 97.19 89 PHE A C 1
ATOM 713 O O . PHE A 1 89 ? 15.608 -5.063 -5.306 1.00 97.19 89 PHE A O 1
ATOM 720 N N . LYS A 1 90 ? 16.441 -3.548 -6.753 1.00 98.00 90 LYS A N 1
ATOM 721 C CA . LYS A 1 90 ? 15.598 -3.908 -7.894 1.00 98.00 90 LYS A CA 1
ATOM 722 C C . LYS A 1 90 ? 16.415 -4.050 -9.162 1.00 98.00 90 LYS A C 1
ATOM 724 O O . LYS A 1 90 ? 17.266 -3.208 -9.450 1.00 98.00 90 LYS A O 1
ATOM 729 N N . ALA A 1 91 ? 16.100 -5.068 -9.948 1.00 98.50 91 ALA A N 1
ATOM 730 C CA . ALA A 1 91 ? 16.624 -5.281 -11.291 1.00 98.50 91 ALA A CA 1
ATOM 731 C C . ALA A 1 91 ? 15.635 -6.136 -12.095 1.00 98.50 91 ALA A C 1
ATOM 733 O O . ALA A 1 91 ? 14.750 -6.757 -11.516 1.00 98.50 91 ALA A O 1
ATOM 734 N N . GLN A 1 92 ? 15.818 -6.214 -13.409 1.00 98.69 92 GLN A N 1
ATOM 735 C CA . GLN A 1 92 ? 15.329 -7.359 -14.179 1.00 98.69 92 GLN A CA 1
ATOM 736 C C . GLN A 1 92 ? 16.535 -8.155 -14.668 1.00 98.69 92 GLN A C 1
ATOM 738 O O . GLN A 1 92 ? 17.550 -7.565 -15.043 1.00 98.69 92 GLN A O 1
ATOM 743 N N . ILE A 1 93 ? 16.445 -9.477 -14.655 1.00 98.75 93 ILE A N 1
ATOM 744 C CA . ILE A 1 93 ? 17.495 -10.372 -15.142 1.00 98.75 93 ILE A CA 1
ATOM 745 C C . ILE A 1 93 ? 17.028 -11.090 -16.401 1.00 98.75 93 ILE A C 1
ATOM 747 O O . ILE A 1 93 ? 15.844 -11.399 -16.561 1.00 98.75 93 ILE A O 1
ATOM 751 N N . GLY A 1 94 ? 17.963 -11.368 -17.299 1.00 98.56 94 GLY A N 1
ATOM 752 C CA . GLY A 1 94 ? 17.672 -12.109 -18.516 1.00 98.56 94 GLY A CA 1
ATOM 753 C C . GLY A 1 94 ? 18.828 -12.142 -19.484 1.00 98.56 94 GLY A C 1
ATOM 754 O O . GLY A 1 94 ? 19.985 -12.107 -19.069 1.00 98.56 94 GLY A O 1
ATOM 755 N N . PHE A 1 95 ? 18.510 -12.203 -20.771 1.00 98.75 95 PHE A N 1
ATOM 756 C CA . PHE A 1 95 ? 19.501 -12.341 -21.832 1.00 98.75 95 PHE A CA 1
ATOM 757 C C . PHE A 1 95 ? 19.324 -11.316 -22.954 1.00 98.75 95 PHE A C 1
ATOM 759 O O . PHE A 1 95 ? 18.232 -10.800 -23.207 1.00 98.75 95 PHE A O 1
ATOM 766 N N . ILE A 1 96 ? 20.411 -11.062 -23.682 1.00 98.56 96 ILE A N 1
ATOM 767 C CA . ILE A 1 96 ? 20.352 -10.391 -24.987 1.00 98.56 96 ILE A CA 1
ATOM 768 C C . ILE A 1 96 ? 19.541 -11.255 -25.968 1.00 98.56 96 ILE A C 1
ATOM 770 O O . ILE A 1 96 ? 19.631 -12.485 -25.947 1.00 98.56 96 ILE A O 1
ATOM 774 N N . GLN A 1 97 ? 18.757 -10.624 -26.850 1.00 98.50 97 GLN A N 1
ATOM 775 C CA . GLN A 1 97 ? 17.982 -11.332 -27.871 1.00 98.50 97 GLN A CA 1
ATOM 776 C C . GLN A 1 97 ? 18.873 -12.270 -28.705 1.00 98.50 97 GLN A C 1
ATOM 778 O O . GLN A 1 97 ? 19.925 -11.860 -29.196 1.00 98.50 97 GLN A O 1
ATOM 783 N N . GLY A 1 98 ? 18.425 -13.513 -28.904 1.00 97.50 98 GLY A N 1
ATOM 784 C CA . GLY A 1 98 ? 19.135 -14.513 -29.706 1.00 97.50 98 GLY A CA 1
ATOM 785 C C . GLY A 1 98 ? 20.075 -15.434 -28.923 1.00 97.50 98 GLY A C 1
ATOM 786 O O . GLY A 1 98 ? 20.681 -16.305 -29.537 1.00 97.50 98 GLY A O 1
ATOM 787 N N . ALA A 1 99 ? 20.163 -15.303 -27.596 1.00 97.44 99 ALA A N 1
ATOM 788 C CA . ALA A 1 99 ? 20.905 -16.215 -26.717 1.00 97.44 99 ALA A CA 1
ATOM 789 C C . ALA A 1 99 ? 20.233 -17.601 -26.554 1.00 97.44 99 ALA A C 1
ATOM 791 O O . ALA A 1 99 ? 20.241 -18.185 -25.476 1.00 97.44 99 ALA A O 1
ATOM 792 N N . SER A 1 100 ? 19.617 -18.144 -27.606 1.00 96.38 100 SER A N 1
ATOM 793 C CA . SER A 1 100 ? 18.795 -19.361 -27.540 1.00 96.38 100 SER A CA 1
ATOM 794 C C . SER A 1 100 ? 19.587 -20.653 -27.303 1.00 96.38 100 SER A C 1
ATOM 796 O O . SER A 1 100 ? 18.973 -21.697 -27.110 1.00 96.38 100 SER A O 1
ATOM 798 N N . HIS A 1 101 ? 20.924 -20.608 -27.345 1.00 96.12 101 HIS A N 1
ATOM 799 C CA . HIS A 1 101 ? 21.796 -21.768 -27.118 1.00 96.12 101 HIS A CA 1
ATOM 800 C C . HIS A 1 101 ? 22.451 -21.786 -25.728 1.00 96.12 101 HIS A C 1
ATOM 802 O O . HIS A 1 101 ? 23.256 -22.680 -25.469 1.00 96.12 101 HIS A O 1
ATOM 808 N N . THR A 1 102 ? 22.113 -20.842 -24.842 1.00 96.94 102 THR A N 1
ATOM 809 C CA . THR A 1 102 ? 22.479 -20.941 -23.419 1.00 96.94 102 THR A CA 1
ATOM 810 C C . THR A 1 102 ? 21.798 -22.153 -22.783 1.00 96.94 102 THR A C 1
ATOM 812 O O . THR A 1 102 ? 20.630 -22.445 -23.060 1.00 96.94 102 THR A O 1
ATOM 815 N N . ASP A 1 103 ? 22.498 -22.858 -21.895 1.00 96.31 103 ASP A N 1
ATOM 816 C CA . ASP A 1 103 ? 21.883 -23.845 -21.003 1.00 96.31 103 ASP A CA 1
ATOM 817 C C . ASP A 1 103 ? 21.316 -23.212 -19.716 1.00 96.31 103 ASP A C 1
ATOM 819 O O . ASP A 1 103 ? 20.631 -23.895 -18.944 1.00 96.31 103 ASP A O 1
ATOM 823 N N . GLY A 1 104 ? 21.501 -21.898 -19.560 1.00 97.56 104 GLY A N 1
ATOM 824 C CA . GLY A 1 104 ? 21.075 -21.073 -18.438 1.00 97.56 104 GLY A CA 1
ATOM 825 C C . GLY A 1 104 ? 22.252 -20.600 -17.589 1.00 97.56 104 GLY A C 1
ATOM 826 O O . GLY A 1 104 ? 23.295 -21.244 -17.516 1.00 97.56 104 GLY A O 1
ATOM 827 N N . VAL A 1 105 ? 22.054 -19.483 -16.890 1.00 98.25 105 VAL A N 1
ATOM 828 C CA . VAL A 1 105 ? 23.025 -18.943 -15.929 1.00 98.25 105 VAL A CA 1
ATOM 829 C C . VAL A 1 105 ? 22.401 -18.825 -14.547 1.00 98.25 105 VAL A C 1
ATOM 831 O O . VAL A 1 105 ? 21.182 -18.704 -14.404 1.00 98.25 105 VAL A O 1
ATOM 834 N N . THR A 1 106 ? 23.243 -18.810 -13.516 1.00 98.31 106 THR A N 1
ATOM 835 C CA . THR A 1 106 ? 22.830 -18.439 -12.158 1.00 98.31 106 THR A CA 1
ATOM 836 C C . THR A 1 106 ? 23.243 -17.003 -11.863 1.00 98.31 106 THR A C 1
ATOM 838 O O . THR A 1 106 ? 24.430 -16.680 -11.816 1.00 98.31 106 THR A O 1
ATOM 841 N N . PHE A 1 107 ? 22.255 -16.147 -11.639 1.00 98.62 107 PHE A N 1
ATOM 842 C CA . PHE A 1 107 ? 22.411 -14.787 -11.155 1.00 98.62 107 PHE A CA 1
ATOM 843 C C . PHE A 1 107 ? 22.530 -14.788 -9.634 1.00 98.62 107 PHE A C 1
ATOM 845 O O . PHE A 1 107 ? 21.736 -15.409 -8.926 1.00 98.62 107 PHE A O 1
ATOM 852 N N . TRP A 1 108 ? 23.500 -14.040 -9.130 1.00 98.38 108 TRP A N 1
ATOM 853 C CA . TRP A 1 108 ? 23.711 -13.825 -7.711 1.00 98.38 108 TRP A CA 1
ATOM 854 C C . TRP A 1 108 ? 23.772 -12.338 -7.404 1.00 98.38 108 TRP A C 1
ATOM 856 O O . TRP A 1 108 ? 24.328 -11.549 -8.172 1.00 98.38 108 TRP A O 1
ATOM 866 N N . VAL A 1 109 ? 23.262 -11.989 -6.229 1.00 98.44 109 VAL A N 1
ATOM 867 C CA . VAL A 1 109 ? 23.496 -10.691 -5.601 1.00 98.44 109 VAL A CA 1
ATOM 868 C C . VAL A 1 109 ? 24.075 -10.964 -4.225 1.00 98.44 109 VAL A C 1
ATOM 870 O O . VAL A 1 109 ? 23.485 -11.716 -3.444 1.00 98.44 109 VAL A O 1
ATOM 873 N N . TRP A 1 110 ? 25.220 -10.357 -3.934 1.00 97.88 110 TRP A N 1
ATOM 874 C CA . TRP A 1 110 ? 25.781 -10.333 -2.589 1.00 97.88 110 TRP A CA 1
ATOM 875 C C . TRP A 1 110 ? 25.737 -8.916 -2.051 1.00 97.88 110 TRP A C 1
ATOM 877 O O . TRP A 1 110 ? 25.988 -7.948 -2.771 1.00 97.88 110 TRP A O 1
ATOM 887 N N . GLU A 1 111 ? 25.411 -8.804 -0.775 1.00 97.25 111 GLU A N 1
ATOM 888 C CA . GLU A 1 111 ? 25.585 -7.569 -0.028 1.00 97.25 111 GLU A CA 1
ATOM 889 C C . GLU A 1 111 ? 26.896 -7.636 0.744 1.00 97.25 111 GLU A C 1
ATOM 891 O O . GLU A 1 111 ? 27.263 -8.701 1.241 1.00 97.25 111 GLU A O 1
ATOM 896 N N . HIS A 1 112 ? 27.589 -6.505 0.810 1.00 97.38 112 HIS A N 1
ATOM 897 C CA . HIS A 1 112 ? 28.787 -6.309 1.607 1.00 97.38 112 HIS A CA 1
ATOM 898 C C . HIS A 1 112 ? 28.517 -5.175 2.594 1.00 97.38 112 HIS A C 1
ATOM 900 O O . HIS A 1 112 ? 28.221 -4.050 2.180 1.00 97.38 112 HIS A O 1
ATOM 906 N N . HIS A 1 113 ? 28.672 -5.435 3.886 1.00 95.75 113 HIS A N 1
ATOM 907 C CA . HIS A 1 113 ? 28.541 -4.435 4.943 1.00 95.75 113 HIS A CA 1
ATOM 908 C C . HIS A 1 113 ? 29.669 -4.578 5.969 1.00 95.75 113 HIS A C 1
ATOM 910 O O . HIS A 1 113 ? 30.555 -5.423 5.832 1.00 95.75 113 HIS A O 1
ATOM 916 N N . LYS A 1 114 ? 29.692 -3.701 6.978 1.00 94.56 114 LYS A N 1
ATOM 917 C CA . LYS A 1 114 ? 30.690 -3.757 8.052 1.00 94.56 114 LYS A CA 1
ATOM 918 C C . LYS A 1 114 ? 30.049 -4.128 9.382 1.00 94.56 114 LYS A C 1
ATOM 920 O O . LYS A 1 114 ? 29.226 -3.373 9.889 1.00 94.56 114 LYS A O 1
ATOM 925 N N . GLU A 1 115 ? 30.518 -5.209 9.994 1.00 92.06 115 GLU A N 1
ATOM 926 C CA . GLU A 1 115 ? 30.203 -5.575 11.378 1.00 92.06 115 GLU A CA 1
ATOM 927 C C . GLU A 1 115 ? 31.448 -5.368 12.242 1.00 92.06 115 GLU A C 1
ATOM 929 O O . GLU A 1 115 ? 32.507 -5.939 11.981 1.00 92.06 115 GLU A O 1
ATOM 934 N N . ASN A 1 116 ? 31.359 -4.509 13.263 1.00 91.94 116 ASN A N 1
ATOM 935 C CA . ASN A 1 116 ? 32.488 -4.189 14.152 1.00 91.94 116 ASN A CA 1
ATOM 936 C C . ASN A 1 116 ? 33.777 -3.793 13.393 1.00 91.94 116 ASN A C 1
ATOM 938 O O . ASN A 1 116 ? 34.888 -4.152 13.779 1.00 91.94 116 ASN A O 1
ATOM 942 N N . GLY A 1 117 ? 33.621 -3.079 12.272 1.00 90.62 117 GLY A N 1
ATOM 943 C CA . GLY A 1 117 ? 34.719 -2.627 11.412 1.00 90.62 117 GLY A CA 1
ATOM 944 C C . GLY A 1 117 ? 35.259 -3.665 10.420 1.00 90.62 117 GLY A C 1
ATOM 945 O O . GLY A 1 117 ? 36.074 -3.297 9.574 1.00 90.62 117 GLY A O 1
ATOM 946 N N . ARG A 1 118 ? 34.800 -4.923 10.469 1.00 94.50 118 ARG A N 1
ATOM 947 C CA . ARG A 1 118 ? 35.172 -5.982 9.518 1.00 94.50 118 ARG A CA 1
ATOM 948 C C . ARG A 1 118 ? 34.152 -6.080 8.395 1.00 94.50 118 ARG A C 1
ATOM 950 O O . ARG A 1 118 ? 32.959 -5.979 8.649 1.00 94.50 118 ARG A O 1
ATOM 957 N N . GLU A 1 119 ? 34.629 -6.274 7.171 1.00 94.75 119 GLU A N 1
ATOM 958 C CA . GLU A 1 119 ? 33.756 -6.540 6.029 1.00 94.75 119 GLU A CA 1
ATOM 959 C C . GLU A 1 119 ? 33.138 -7.935 6.151 1.00 94.75 119 GLU A C 1
ATOM 961 O O . GLU A 1 119 ? 33.840 -8.918 6.393 1.00 94.75 119 GLU A O 1
ATOM 966 N N . VAL A 1 120 ? 31.821 -7.990 5.997 1.00 95.75 120 VAL A N 1
ATOM 967 C CA . VAL A 1 120 ? 31.011 -9.204 5.955 1.00 95.75 120 VAL A CA 1
ATOM 968 C C . VAL A 1 120 ? 30.260 -9.186 4.633 1.00 95.75 120 VAL A C 1
ATOM 970 O O . VAL A 1 120 ? 29.727 -8.146 4.247 1.00 95.75 120 VAL A O 1
ATOM 973 N N . TRP A 1 121 ? 30.215 -10.327 3.947 1.00 94.00 121 TRP A N 1
ATOM 974 C CA . TRP A 1 121 ? 29.443 -10.492 2.720 1.00 94.00 121 TRP A CA 1
ATOM 975 C C . TRP A 1 121 ? 28.438 -11.631 2.867 1.00 94.00 121 TRP A C 1
ATOM 977 O O . TRP A 1 121 ? 28.771 -12.702 3.377 1.00 94.00 121 TRP A O 1
ATOM 987 N N . ASN A 1 122 ? 27.211 -11.423 2.397 1.00 95.94 122 ASN A N 1
ATOM 988 C CA . ASN A 1 122 ? 26.165 -12.444 2.428 1.00 95.94 122 ASN A CA 1
ATOM 989 C C . ASN A 1 122 ? 25.477 -12.558 1.065 1.00 95.94 122 ASN A C 1
ATOM 991 O O . ASN A 1 122 ? 25.175 -11.532 0.446 1.00 95.94 122 ASN A O 1
ATOM 995 N N . PRO A 1 123 ? 25.170 -13.783 0.600 1.00 96.00 123 PRO A N 1
ATOM 996 C CA . PRO A 1 123 ? 24.345 -13.952 -0.580 1.00 96.00 123 PRO A CA 1
ATOM 997 C C . PRO A 1 123 ? 22.907 -13.572 -0.220 1.00 96.00 123 PRO A C 1
ATOM 999 O O . PRO A 1 123 ? 22.331 -14.103 0.730 1.00 96.00 123 PRO A O 1
ATOM 1002 N N . ILE A 1 124 ? 22.328 -12.656 -0.987 1.00 96.50 124 ILE A N 1
ATOM 1003 C CA . ILE A 1 124 ? 20.943 -12.193 -0.817 1.00 96.50 124 ILE A CA 1
ATOM 1004 C C . ILE A 1 124 ? 20.046 -12.575 -1.998 1.00 96.50 124 ILE A C 1
ATOM 1006 O O . ILE A 1 124 ? 18.829 -12.460 -1.898 1.00 96.50 124 ILE A O 1
ATOM 1010 N N . LEU A 1 125 ? 20.634 -13.073 -3.091 1.00 97.81 125 LEU A N 1
ATOM 1011 C CA . LEU A 1 125 ? 19.929 -13.678 -4.219 1.00 97.81 125 LEU A CA 1
ATOM 1012 C C . LEU A 1 125 ? 20.742 -14.827 -4.810 1.00 97.81 125 LEU A C 1
ATOM 1014 O O . LEU A 1 125 ? 21.959 -14.703 -4.967 1.00 97.81 125 LEU A O 1
ATOM 1018 N N . LYS A 1 126 ? 20.042 -15.888 -5.215 1.00 97.62 126 LYS A N 1
ATOM 1019 C CA . LYS A 1 126 ? 20.543 -16.942 -6.096 1.00 97.62 126 LYS A CA 1
ATOM 1020 C C . LYS A 1 126 ? 19.410 -17.391 -7.013 1.00 97.62 126 LYS A C 1
ATOM 1022 O O . LYS A 1 126 ? 18.548 -18.144 -6.577 1.00 97.62 126 LYS A O 1
ATOM 1027 N N . GLU A 1 127 ? 19.440 -16.975 -8.271 1.00 98.31 127 GLU A N 1
ATOM 1028 C CA . GLU A 1 127 ? 18.379 -17.271 -9.234 1.00 98.31 127 GLU A CA 1
ATOM 1029 C C . GLU A 1 127 ? 18.943 -17.867 -10.514 1.00 98.31 127 GLU A C 1
ATOM 1031 O O . GLU A 1 127 ? 19.793 -17.272 -11.171 1.00 98.31 127 GLU A O 1
ATOM 1036 N N . HIS A 1 128 ? 18.466 -19.053 -10.881 1.00 98.06 128 HIS A N 1
ATOM 1037 C CA . HIS A 1 128 ? 18.836 -19.692 -12.138 1.00 98.06 128 HIS A CA 1
ATOM 1038 C C . HIS A 1 128 ? 17.818 -19.340 -13.222 1.00 98.06 128 HIS A C 1
ATOM 1040 O O . HIS A 1 128 ? 16.629 -19.620 -13.068 1.00 98.06 128 HIS A O 1
ATOM 1046 N N . LYS A 1 129 ? 18.285 -18.817 -14.357 1.00 97.94 129 LYS A N 1
ATOM 1047 C CA . LYS A 1 129 ? 17.424 -18.416 -15.472 1.00 97.94 129 LYS A CA 1
ATOM 1048 C C . LYS A 1 129 ? 17.931 -18.969 -16.802 1.00 97.94 129 LYS A C 1
ATOM 1050 O O . LYS A 1 129 ? 19.127 -18.965 -17.076 1.00 97.94 129 LYS A O 1
ATOM 1055 N N . LYS A 1 130 ? 16.990 -19.416 -17.639 1.00 98.31 130 LYS A N 1
ATOM 1056 C CA . LYS A 1 130 ? 17.205 -19.800 -19.045 1.00 98.31 130 LYS A CA 1
ATOM 1057 C C . LYS A 1 130 ? 16.644 -18.740 -19.986 1.00 98.31 130 LYS A C 1
ATOM 1059 O O . LYS A 1 130 ? 15.832 -17.915 -19.566 1.00 98.31 130 LYS A O 1
ATOM 1064 N N . TYR A 1 131 ? 17.046 -18.802 -21.253 1.00 98.06 131 TYR A N 1
ATOM 1065 C CA . TYR A 1 131 ? 16.438 -18.002 -22.309 1.00 98.06 131 TYR A CA 1
ATOM 1066 C C . TYR A 1 131 ? 14.978 -18.421 -22.509 1.00 98.06 131 TYR A C 1
ATOM 1068 O O . TYR A 1 131 ? 14.702 -19.539 -22.946 1.00 98.06 131 TYR A O 1
ATOM 1076 N N . THR A 1 132 ? 14.047 -17.540 -22.157 1.00 98.12 132 THR A N 1
ATOM 1077 C CA . THR A 1 132 ? 12.599 -17.818 -22.151 1.00 98.12 132 THR A CA 1
ATOM 1078 C C . THR A 1 132 ? 11.810 -16.869 -23.046 1.00 98.12 132 THR A C 1
ATOM 1080 O O . THR A 1 132 ? 10.647 -17.134 -23.323 1.00 98.12 132 THR A O 1
ATOM 1083 N N . GLY A 1 133 ? 12.433 -15.782 -23.510 1.00 97.69 133 GLY A N 1
ATOM 1084 C CA . GLY A 1 133 ? 11.743 -14.721 -24.248 1.00 97.69 133 GLY A CA 1
ATOM 1085 C C . GLY A 1 133 ? 11.090 -13.674 -23.339 1.00 97.69 133 GLY A C 1
ATOM 1086 O O . GLY A 1 133 ? 10.341 -12.826 -23.808 1.00 97.69 133 GLY A O 1
ATOM 1087 N N . GLU A 1 134 ? 11.377 -13.724 -22.038 1.00 97.94 134 GLU A N 1
ATOM 1088 C CA . GLU A 1 134 ? 10.811 -12.844 -21.013 1.00 97.94 134 GLU A CA 1
ATOM 1089 C C . GLU A 1 134 ? 11.893 -12.494 -19.991 1.00 97.94 134 GLU A C 1
ATOM 1091 O O . GLU A 1 134 ? 12.678 -13.360 -19.601 1.00 97.94 134 GLU A O 1
ATOM 1096 N N . LEU A 1 135 ? 11.936 -11.244 -19.533 1.00 98.31 135 LEU A N 1
ATOM 1097 C CA . LEU A 1 135 ? 12.790 -10.842 -18.411 1.00 98.31 135 LEU A CA 1
ATOM 1098 C C . LEU A 1 135 ? 12.146 -11.255 -17.081 1.00 98.31 135 LEU A C 1
ATOM 1100 O O . LEU A 1 135 ? 10.926 -11.301 -16.969 1.00 98.31 135 LEU A O 1
ATOM 1104 N N . GLN A 1 136 ? 12.965 -11.519 -16.065 1.00 98.25 136 GLN A N 1
ATOM 1105 C CA . GLN A 1 136 ? 12.494 -11.835 -14.715 1.00 98.25 136 GLN A CA 1
ATOM 1106 C C . GLN A 1 136 ? 12.767 -10.663 -13.774 1.00 98.25 136 GLN A C 1
ATOM 1108 O O . GLN A 1 136 ? 13.910 -10.218 -13.659 1.00 98.25 136 GLN A O 1
ATOM 1113 N N . ASP A 1 137 ? 11.735 -10.185 -13.083 1.00 97.50 137 ASP A N 1
ATOM 1114 C CA . ASP A 1 137 ? 11.869 -9.134 -12.075 1.00 97.50 137 ASP A CA 1
ATOM 1115 C C . ASP A 1 137 ? 12.496 -9.675 -10.788 1.00 97.50 137 ASP A C 1
ATOM 1117 O O . ASP A 1 137 ? 12.139 -10.746 -10.298 1.00 97.50 137 ASP A O 1
ATOM 1121 N N . ILE A 1 138 ? 13.422 -8.900 -10.231 1.00 97.56 138 ILE A N 1
ATOM 1122 C CA . ILE A 1 138 ? 14.088 -9.159 -8.960 1.00 97.56 138 ILE A CA 1
ATOM 1123 C C . ILE A 1 138 ? 13.828 -7.976 -8.036 1.00 97.56 138 ILE A C 1
ATOM 1125 O O . ILE A 1 138 ? 14.123 -6.829 -8.382 1.00 97.56 138 ILE A O 1
ATOM 1129 N N . GLU A 1 139 ? 13.335 -8.272 -6.838 1.00 95.75 139 GLU A N 1
ATOM 1130 C CA . GLU A 1 139 ? 13.146 -7.313 -5.756 1.00 95.75 139 GLU A CA 1
ATOM 1131 C C . GLU A 1 139 ? 13.641 -7.935 -4.444 1.00 95.75 139 GLU A C 1
ATOM 1133 O O . GLU A 1 139 ? 13.206 -9.023 -4.070 1.00 95.75 139 GLU A O 1
ATOM 1138 N N . ILE A 1 140 ? 14.582 -7.274 -3.764 1.00 94.62 140 ILE A N 1
ATOM 1139 C CA . ILE A 1 140 ? 15.209 -7.780 -2.535 1.00 94.62 140 ILE A CA 1
ATOM 1140 C C . ILE A 1 140 ? 15.143 -6.707 -1.452 1.00 94.62 140 ILE A C 1
ATOM 1142 O O . ILE A 1 140 ? 15.634 -5.591 -1.642 1.00 94.62 140 ILE A O 1
ATOM 1146 N N . ASP A 1 141 ? 14.579 -7.068 -0.300 1.00 90.56 141 ASP A N 1
ATOM 1147 C CA . ASP A 1 141 ? 14.537 -6.207 0.879 1.00 90.56 141 ASP A CA 1
ATOM 1148 C C . ASP A 1 141 ? 15.943 -6.029 1.479 1.00 90.56 141 ASP A C 1
ATOM 1150 O O . ASP A 1 141 ? 16.588 -6.991 1.903 1.00 90.56 141 ASP A O 1
ATOM 1154 N N . LEU A 1 142 ? 16.413 -4.781 1.531 1.00 94.12 142 LEU A N 1
ATOM 1155 C CA . LEU A 1 142 ? 17.668 -4.386 2.170 1.00 94.12 142 LEU A CA 1
ATOM 1156 C C . LEU A 1 142 ? 17.430 -3.530 3.423 1.00 94.12 142 LEU A C 1
ATOM 1158 O O . LEU A 1 142 ? 18.383 -2.974 3.966 1.00 94.12 142 LEU A O 1
ATOM 1162 N N . ALA A 1 143 ? 16.196 -3.439 3.928 1.00 89.50 143 ALA A N 1
ATOM 1163 C CA . ALA A 1 143 ? 15.781 -2.600 5.053 1.00 89.50 143 ALA A CA 1
ATOM 1164 C C . ALA A 1 143 ? 16.713 -2.654 6.273 1.00 89.50 143 ALA A C 1
ATOM 1166 O O . ALA A 1 143 ? 16.957 -1.622 6.908 1.00 89.50 143 ALA A O 1
ATOM 1167 N N . LYS A 1 144 ? 17.286 -3.825 6.578 1.00 88.81 144 LYS A N 1
ATOM 1168 C CA . LYS A 1 144 ? 18.238 -4.004 7.688 1.00 88.81 144 LYS A CA 1
ATOM 1169 C C . LYS A 1 144 ? 19.512 -3.154 7.571 1.00 88.81 144 LYS A C 1
ATOM 1171 O O . LYS A 1 144 ? 20.128 -2.835 8.585 1.00 88.81 144 LYS A O 1
ATOM 1176 N N . PHE A 1 145 ? 19.855 -2.716 6.361 1.00 91.56 145 PHE A N 1
ATOM 1177 C CA . PHE A 1 145 ? 20.989 -1.841 6.056 1.00 91.56 145 PHE A CA 1
ATOM 1178 C C . PHE A 1 145 ? 20.610 -0.362 5.932 1.00 91.56 145 PHE A C 1
ATOM 1180 O O . PHE A 1 145 ? 21.430 0.432 5.480 1.00 91.56 145 PHE A O 1
ATOM 1187 N N . SER A 1 146 ? 19.391 0.037 6.317 1.00 89.19 146 SER A N 1
ATOM 1188 C CA . SER A 1 146 ? 18.921 1.428 6.201 1.00 89.19 146 SER A CA 1
ATOM 1189 C C . SER A 1 146 ? 19.947 2.438 6.710 1.00 89.19 146 SER A C 1
ATOM 1191 O O . SER A 1 146 ? 20.403 2.340 7.853 1.00 89.19 146 SER A O 1
ATOM 1193 N N . SER A 1 147 ? 20.276 3.421 5.868 1.00 87.25 147 SER A N 1
ATOM 1194 C CA . SER A 1 147 ? 21.248 4.480 6.164 1.00 87.25 147 SER A CA 1
ATOM 1195 C C . SER A 1 147 ? 22.681 4.008 6.482 1.00 87.25 147 SER A C 1
ATOM 1197 O O . SER A 1 147 ? 23.510 4.821 6.896 1.00 87.25 147 SER A O 1
ATOM 1199 N N . GLN A 1 148 ? 23.017 2.731 6.269 1.00 91.81 148 GLN A N 1
ATOM 1200 C CA . GLN A 1 148 ? 24.374 2.200 6.435 1.00 91.81 148 GLN A CA 1
ATOM 1201 C C . GLN A 1 148 ? 25.186 2.318 5.139 1.00 91.81 148 GLN A C 1
ATOM 1203 O O . GLN A 1 148 ? 24.646 2.495 4.047 1.00 91.81 148 GLN A O 1
ATOM 1208 N N . GLN A 1 149 ? 26.510 2.223 5.257 1.00 95.50 149 GLN A N 1
ATOM 1209 C CA . GLN A 1 149 ? 27.395 2.036 4.107 1.00 95.50 149 GLN A CA 1
ATOM 1210 C C . GLN A 1 149 ? 27.384 0.563 3.703 1.00 95.50 149 GLN A C 1
ATOM 1212 O O . GLN A 1 149 ? 27.680 -0.294 4.535 1.00 95.50 149 GLN A O 1
ATOM 1217 N N . MET A 1 150 ? 27.106 0.283 2.434 1.00 96.38 150 MET A N 1
ATOM 1218 C CA . MET A 1 150 ? 27.199 -1.065 1.877 1.00 96.38 150 MET A CA 1
ATOM 1219 C C . MET A 1 150 ? 27.722 -1.054 0.439 1.00 96.38 150 MET A C 1
ATOM 1221 O O . MET A 1 150 ? 27.703 -0.025 -0.241 1.00 96.38 150 MET A O 1
ATOM 1225 N N . SER A 1 151 ? 28.189 -2.206 -0.025 1.00 97.69 151 SER A N 1
ATOM 1226 C CA . SER A 1 151 ? 28.513 -2.488 -1.423 1.00 97.69 151 SER A CA 1
ATOM 1227 C C . SER A 1 151 ? 27.652 -3.656 -1.920 1.00 97.69 151 SER A C 1
ATOM 1229 O O . SER A 1 151 ? 27.166 -4.467 -1.132 1.00 97.69 151 SER A O 1
ATOM 1231 N N . ILE A 1 152 ? 27.407 -3.698 -3.229 1.00 98.44 152 ILE A N 1
ATOM 1232 C CA . ILE A 1 152 ? 26.711 -4.799 -3.897 1.00 98.44 152 ILE A CA 1
ATOM 1233 C C . ILE A 1 152 ? 27.699 -5.487 -4.833 1.00 98.44 152 ILE A C 1
ATOM 1235 O O . ILE A 1 152 ? 28.398 -4.816 -5.597 1.00 98.44 152 ILE A O 1
ATOM 1239 N N . GLU A 1 153 ? 27.708 -6.815 -4.811 1.00 98.25 153 GLU A N 1
ATOM 1240 C CA . GLU A 1 153 ? 28.294 -7.651 -5.855 1.00 98.25 153 GLU A CA 1
ATOM 1241 C C . GLU A 1 153 ? 27.165 -8.187 -6.739 1.00 98.25 153 GLU A C 1
ATOM 1243 O O . GLU A 1 153 ? 26.257 -8.864 -6.252 1.00 98.25 153 GLU A O 1
ATOM 1248 N N . LEU A 1 154 ? 27.231 -7.916 -8.042 1.00 98.69 154 LEU A N 1
ATOM 1249 C CA . LEU A 1 154 ? 26.467 -8.675 -9.032 1.00 98.69 154 LEU A CA 1
ATOM 1250 C C . LEU A 1 154 ? 27.354 -9.796 -9.559 1.00 98.69 154 LEU A C 1
ATOM 1252 O O . LEU A 1 154 ? 28.508 -9.549 -9.917 1.00 98.69 154 LEU A O 1
ATOM 1256 N N . ARG A 1 155 ? 26.826 -11.015 -9.644 1.00 98.00 155 ARG A N 1
ATOM 1257 C CA . ARG A 1 155 ? 27.577 -12.172 -10.139 1.00 98.00 155 ARG A CA 1
ATOM 1258 C C . ARG A 1 155 ? 26.735 -13.023 -11.084 1.00 98.00 155 ARG A C 1
ATOM 1260 O O . ARG A 1 155 ? 25.542 -13.207 -10.865 1.00 98.00 155 ARG A O 1
ATOM 1267 N N . VAL A 1 156 ? 27.370 -13.530 -12.137 1.00 98.25 156 VAL A N 1
ATOM 1268 C CA . VAL A 1 156 ? 26.778 -14.456 -13.111 1.00 98.25 156 VAL A CA 1
ATOM 1269 C C . VAL A 1 156 ? 27.659 -15.691 -13.200 1.00 98.25 156 VAL A C 1
ATOM 1271 O O . VAL A 1 156 ? 28.851 -15.572 -13.484 1.00 98.25 156 VAL A O 1
ATOM 1274 N N . ASP A 1 157 ? 27.063 -16.858 -12.981 1.00 97.75 157 ASP A N 1
ATOM 1275 C CA . ASP A 1 157 ? 27.723 -18.155 -13.104 1.00 97.75 157 ASP A CA 1
ATOM 1276 C C . ASP A 1 157 ? 27.147 -18.931 -14.287 1.00 97.75 157 ASP A C 1
ATOM 1278 O O . ASP A 1 157 ? 25.931 -19.109 -14.381 1.00 97.75 157 ASP A O 1
ATOM 1282 N N . ALA A 1 158 ? 28.030 -19.410 -15.155 1.00 96.94 158 ALA A N 1
ATOM 1283 C CA . ALA A 1 158 ? 27.698 -20.282 -16.269 1.00 96.94 158 ALA A CA 1
ATOM 1284 C C . ALA A 1 158 ? 27.187 -21.645 -15.781 1.00 96.94 158 ALA A C 1
ATOM 1286 O O . ALA A 1 158 ? 27.567 -22.123 -14.703 1.00 96.94 158 ALA A O 1
ATOM 1287 N N . GLY A 1 159 ? 26.365 -22.288 -16.606 1.00 91.62 159 GLY A N 1
ATOM 1288 C CA . GLY A 1 159 ? 25.922 -23.662 -16.416 1.00 91.62 159 GLY A CA 1
ATOM 1289 C C . GLY A 1 159 ? 27.017 -24.687 -16.735 1.00 91.62 159 GLY A C 1
ATOM 1290 O O . GLY A 1 159 ? 28.189 -24.562 -16.358 1.00 91.62 159 GLY A O 1
ATOM 1291 N N . LYS A 1 160 ? 26.632 -25.755 -17.438 1.00 92.88 160 LYS A N 1
ATOM 1292 C CA . LYS A 1 160 ? 27.586 -26.743 -17.971 1.00 92.88 160 LYS A CA 1
ATOM 1293 C C . LYS A 1 160 ? 28.390 -26.150 -19.126 1.00 92.88 160 LYS A C 1
ATOM 1295 O O . LYS A 1 160 ? 29.518 -26.572 -19.368 1.00 92.88 160 LYS A O 1
ATOM 1300 N N . SER A 1 161 ? 27.804 -25.195 -19.837 1.00 93.25 161 SER A N 1
ATOM 1301 C CA . SER A 1 161 ? 28.423 -24.418 -20.903 1.00 93.25 161 SER A CA 1
ATOM 1302 C C . SER A 1 161 ? 28.398 -22.935 -20.538 1.00 93.25 161 SER A C 1
ATOM 1304 O O . SER A 1 161 ? 27.612 -22.524 -19.700 1.00 93.25 161 SER A O 1
ATOM 1306 N N . SER A 1 162 ? 29.264 -22.146 -21.173 1.00 92.31 162 SER A N 1
ATOM 1307 C CA . SER A 1 162 ? 29.170 -20.675 -21.204 1.00 92.31 162 SER A CA 1
ATOM 1308 C C . SER A 1 162 ? 28.683 -20.153 -22.560 1.00 92.31 162 SER A C 1
ATOM 1310 O O . SER A 1 162 ? 28.712 -18.957 -22.840 1.00 92.31 162 SER A O 1
ATOM 1312 N N . GLY A 1 163 ? 28.282 -21.057 -23.459 1.00 94.06 163 GLY A N 1
ATOM 1313 C CA . GLY A 1 163 ? 27.877 -20.718 -24.816 1.00 94.06 163 GLY A CA 1
ATOM 1314 C C . GLY A 1 163 ? 26.616 -19.859 -24.836 1.00 94.06 163 GLY A C 1
ATOM 1315 O O . GLY A 1 163 ? 25.547 -20.327 -24.475 1.00 94.06 163 GLY A O 1
ATOM 1316 N N . GLN A 1 164 ? 26.738 -18.631 -25.345 1.00 95.56 164 GLN A N 1
ATOM 1317 C CA . GLN A 1 164 ? 25.644 -17.652 -25.419 1.00 95.56 164 GLN A CA 1
ATOM 1318 C C . GLN A 1 164 ? 25.066 -17.249 -24.059 1.00 95.56 164 GLN A C 1
ATOM 1320 O O . GLN A 1 164 ? 23.923 -16.800 -23.987 1.00 95.56 164 GLN A O 1
ATOM 1325 N N . ASP A 1 165 ? 25.869 -17.300 -22.998 1.00 97.00 165 ASP A N 1
ATOM 1326 C CA . ASP A 1 165 ? 25.511 -16.767 -21.681 1.00 97.00 165 ASP A CA 1
ATOM 1327 C C . ASP A 1 165 ? 25.578 -15.231 -21.681 1.00 97.00 165 ASP A C 1
ATOM 1329 O O . ASP A 1 165 ? 26.279 -14.596 -20.892 1.00 97.00 165 ASP A O 1
ATOM 1333 N N . TRP A 1 166 ? 24.868 -14.600 -22.621 1.00 97.75 166 TRP A N 1
ATOM 1334 C CA . TRP A 1 166 ? 24.768 -13.152 -22.798 1.00 97.75 166 TRP A CA 1
ATOM 1335 C C . TRP A 1 166 ? 23.831 -12.551 -21.751 1.00 97.75 166 TRP A C 1
ATOM 1337 O O . TRP A 1 166 ? 22.826 -11.914 -22.082 1.00 97.75 166 TRP A O 1
ATOM 1347 N N . ALA A 1 167 ? 24.141 -12.806 -20.484 1.00 98.56 167 ALA A N 1
ATOM 1348 C CA . ALA A 1 167 ? 23.328 -12.425 -19.350 1.00 98.56 167 ALA A CA 1
ATOM 1349 C C . ALA A 1 167 ? 23.317 -10.905 -19.177 1.00 98.56 167 ALA A C 1
ATOM 1351 O O . ALA A 1 167 ? 24.323 -10.216 -19.383 1.00 98.56 167 ALA A O 1
ATOM 1352 N N . VAL A 1 168 ? 22.166 -10.371 -18.786 1.00 98.75 168 VAL A N 1
ATOM 1353 C CA . VAL A 1 168 ? 21.965 -8.943 -18.570 1.00 98.75 168 VAL A CA 1
ATOM 1354 C C . VAL A 1 168 ? 21.281 -8.671 -17.240 1.00 98.75 168 VAL A C 1
ATOM 1356 O O . VAL A 1 168 ? 20.360 -9.378 -16.834 1.00 98.75 168 VAL A O 1
ATOM 1359 N N . TRP A 1 169 ? 21.714 -7.587 -16.604 1.00 98.81 169 TRP A N 1
ATOM 1360 C CA . TRP A 1 169 ? 21.004 -6.906 -15.533 1.00 98.81 169 TRP A CA 1
ATOM 1361 C C . TRP A 1 169 ? 20.410 -5.619 -16.099 1.00 98.81 169 TRP A C 1
ATOM 1363 O O . TRP A 1 169 ? 21.134 -4.707 -16.513 1.00 98.81 169 TRP A O 1
ATOM 1373 N N . VAL A 1 170 ? 19.088 -5.538 -16.113 1.00 98.75 170 VAL A N 1
ATOM 1374 C CA . VAL A 1 170 ? 18.326 -4.383 -16.580 1.00 98.75 170 VAL A CA 1
ATOM 1375 C C . VAL A 1 170 ? 17.971 -3.506 -15.391 1.00 98.75 170 VAL A C 1
ATOM 1377 O O . VAL A 1 170 ? 17.344 -3.944 -14.428 1.00 98.75 170 VAL A O 1
ATOM 1380 N N . ASN A 1 171 ? 18.385 -2.246 -15.473 1.00 98.19 171 ASN A N 1
ATOM 1381 C CA . ASN A 1 171 ? 18.165 -1.204 -14.479 1.00 98.19 171 ASN A CA 1
ATOM 1382 C C . ASN A 1 171 ? 18.467 -1.627 -13.017 1.00 98.19 171 ASN A C 1
ATOM 1384 O O . ASN A 1 171 ? 17.632 -1.363 -12.139 1.00 98.19 171 ASN A O 1
ATOM 1388 N N . PRO A 1 172 ? 19.626 -2.269 -12.735 1.00 98.50 172 PRO A N 1
ATOM 1389 C CA . PRO A 1 172 ? 19.979 -2.673 -11.382 1.00 98.50 172 PRO A CA 1
ATOM 1390 C C . PRO A 1 172 ? 20.208 -1.437 -10.512 1.00 98.50 172 PRO A C 1
ATOM 1392 O O . PRO A 1 172 ? 21.032 -0.569 -10.830 1.00 98.50 172 PRO A O 1
ATOM 1395 N N . ARG A 1 173 ? 19.461 -1.332 -9.417 1.00 98.25 173 ARG A N 1
ATOM 1396 C CA . ARG A 1 173 ? 19.469 -0.156 -8.546 1.00 98.25 173 ARG A CA 1
ATOM 1397 C C . ARG A 1 173 ? 19.079 -0.499 -7.118 1.00 98.25 173 ARG A C 1
ATOM 1399 O O . ARG A 1 173 ? 18.373 -1.470 -6.876 1.00 98.25 173 ARG A O 1
ATOM 1406 N N . ILE A 1 174 ? 19.489 0.358 -6.196 1.00 97.69 174 ILE A N 1
ATOM 1407 C CA . ILE A 1 174 ? 18.965 0.412 -4.835 1.00 97.69 174 ILE A CA 1
ATOM 1408 C C . ILE A 1 174 ? 18.100 1.662 -4.743 1.00 97.69 174 ILE A C 1
ATOM 1410 O O . ILE A 1 174 ? 18.581 2.767 -4.995 1.00 97.69 174 ILE A O 1
ATOM 1414 N N . GLU A 1 175 ? 16.833 1.516 -4.394 1.00 94.19 175 GLU A N 1
ATOM 1415 C CA . GLU A 1 175 ? 15.930 2.641 -4.165 1.00 94.19 175 GLU A CA 1
ATOM 1416 C C . GLU A 1 175 ? 15.448 2.639 -2.720 1.00 94.19 175 GLU A C 1
ATOM 1418 O O . GLU A 1 175 ? 15.205 1.588 -2.137 1.00 94.19 175 GLU A O 1
ATOM 1423 N N . GLY A 1 176 ? 15.355 3.826 -2.125 1.00 87.31 176 GLY A N 1
ATOM 1424 C CA . GLY A 1 176 ? 14.702 3.976 -0.832 1.00 87.31 176 GLY A CA 1
ATOM 1425 C C . GLY A 1 176 ? 13.209 3.975 -1.059 1.00 87.31 176 GLY A C 1
ATOM 1426 O O . GLY A 1 176 ? 12.719 4.828 -1.808 1.00 87.31 176 GLY A O 1
ATOM 1427 N N . ILE A 1 177 ? 12.496 3.052 -0.426 1.00 77.81 177 ILE A N 1
ATOM 1428 C CA . ILE A 1 177 ? 11.044 3.150 -0.372 1.00 77.81 177 ILE A CA 1
ATOM 1429 C C . ILE A 1 177 ? 10.732 4.266 0.625 1.00 77.81 177 ILE A C 1
ATOM 1431 O O . ILE A 1 177 ? 11.136 4.161 1.785 1.00 77.81 177 ILE A O 1
ATOM 1435 N N . PRO A 1 178 ? 10.042 5.347 0.219 1.00 70.38 178 PRO A N 1
ATOM 1436 C CA . PRO A 1 178 ? 9.537 6.312 1.177 1.00 70.38 178 PRO A CA 1
ATOM 1437 C C . PRO A 1 178 ? 8.497 5.601 2.039 1.00 70.38 178 PRO A C 1
ATOM 1439 O O . PRO A 1 178 ? 7.332 5.459 1.673 1.00 70.38 178 PRO A O 1
ATOM 1442 N N . VAL A 1 179 ? 8.941 5.094 3.183 1.00 77.38 179 VAL A N 1
ATOM 1443 C CA . VAL A 1 179 ? 8.044 4.569 4.196 1.00 77.38 179 VAL A CA 1
ATOM 1444 C C . VAL A 1 179 ? 7.610 5.754 5.028 1.00 77.38 179 VAL A C 1
ATOM 1446 O O . VAL A 1 179 ? 8.225 6.089 6.036 1.00 77.38 179 VAL A O 1
ATOM 1449 N N . ASP A 1 180 ? 6.557 6.413 4.568 1.00 84.38 180 ASP A N 1
ATOM 1450 C CA . ASP A 1 180 ? 5.935 7.523 5.284 1.00 84.38 180 ASP A CA 1
ATOM 1451 C C . ASP A 1 180 ? 5.307 7.074 6.609 1.00 84.38 180 ASP A C 1
ATOM 1453 O O . ASP A 1 180 ? 5.163 7.861 7.545 1.00 84.38 180 ASP A O 1
ATOM 1457 N N . GLY A 1 181 ? 4.972 5.787 6.689 1.00 88.69 181 GLY A N 1
ATOM 1458 C CA . GLY A 1 181 ? 4.586 5.086 7.895 1.00 88.69 181 GLY A CA 1
ATOM 1459 C C . GLY A 1 181 ? 3.626 3.936 7.615 1.00 88.69 181 GLY A C 1
ATOM 1460 O O . GLY A 1 181 ? 3.523 3.448 6.487 1.00 88.69 181 GLY A O 1
ATOM 1461 N N . PHE A 1 182 ? 2.909 3.492 8.640 1.00 91.38 182 PHE A N 1
ATOM 1462 C CA . PHE A 1 182 ? 1.916 2.433 8.495 1.00 91.38 182 PHE A CA 1
ATOM 1463 C C . PHE A 1 182 ? 0.711 2.634 9.407 1.00 91.38 182 PHE A C 1
ATOM 1465 O O . PHE A 1 182 ? 0.757 3.306 10.436 1.00 91.38 182 PHE A O 1
ATOM 1472 N N . MET A 1 183 ? -0.392 2.015 9.009 1.00 90.56 183 MET A N 1
ATOM 1473 C CA . MET A 1 183 ? -1.584 1.855 9.824 1.00 90.56 183 MET A CA 1
ATOM 1474 C C . MET A 1 183 ? -1.539 0.500 10.523 1.00 90.56 183 MET A C 1
ATOM 1476 O O . MET A 1 183 ? -1.483 -0.520 9.839 1.00 90.56 183 MET A O 1
ATOM 1480 N N . ILE A 1 184 ? -1.607 0.462 11.853 1.00 92.25 184 ILE A N 1
ATOM 1481 C CA . ILE A 1 184 ? -1.855 -0.786 12.587 1.00 92.25 184 ILE A CA 1
ATOM 1482 C C . ILE A 1 184 ? -3.340 -1.116 12.432 1.00 92.25 184 ILE A C 1
ATOM 1484 O O . ILE A 1 184 ? -4.199 -0.378 12.917 1.00 92.25 184 ILE A O 1
ATOM 1488 N N . GLN A 1 185 ? -3.633 -2.192 11.707 1.00 88.94 185 GLN A N 1
ATOM 1489 C CA . GLN A 1 185 ? -4.989 -2.650 11.402 1.00 88.94 185 GLN A CA 1
ATOM 1490 C C . GLN A 1 185 ? -5.589 -3.447 12.558 1.00 88.94 185 GLN A C 1
ATOM 1492 O O . GLN A 1 185 ? -6.774 -3.320 12.845 1.00 88.94 185 GLN A O 1
ATOM 1497 N N . SER A 1 186 ? -4.763 -4.256 13.216 1.00 92.88 186 SER A N 1
ATOM 1498 C CA . SER A 1 186 ? -5.129 -5.016 14.405 1.00 92.88 186 SER A CA 1
ATOM 1499 C C . SER A 1 186 ? -3.883 -5.388 15.199 1.00 92.88 186 SER A C 1
ATOM 1501 O O . SER A 1 186 ? -2.763 -5.380 14.676 1.00 92.88 186 SER A O 1
ATOM 1503 N N . ILE A 1 187 ? -4.080 -5.704 16.474 1.00 95.81 187 ILE A N 1
ATOM 1504 C CA . ILE A 1 187 ? -3.022 -6.148 17.383 1.00 95.81 187 ILE A CA 1
ATOM 1505 C C . ILE A 1 187 ? -3.453 -7.489 17.957 1.00 95.81 187 ILE A C 1
ATOM 1507 O O . ILE A 1 187 ? -4.512 -7.578 18.562 1.00 95.81 187 ILE A O 1
ATOM 1511 N N . SER A 1 188 ? -2.657 -8.532 17.761 1.00 95.50 188 SER A N 1
ATOM 1512 C CA . SER A 1 188 ? -2.882 -9.837 18.394 1.00 95.50 188 SER A CA 1
ATOM 1513 C C . SER A 1 188 ? -1.954 -9.967 19.592 1.00 95.50 188 SER A C 1
ATOM 1515 O O . SER A 1 188 ? -0.766 -9.667 19.478 1.00 95.50 188 SER A O 1
ATOM 1517 N N . VAL A 1 189 ? -2.473 -10.389 20.740 1.00 95.44 189 VAL A N 1
ATOM 1518 C CA . VAL A 1 189 ? -1.631 -10.698 21.900 1.00 95.44 189 VAL A CA 1
ATOM 1519 C C . VAL A 1 189 ? -1.285 -12.179 21.823 1.00 95.44 189 VAL A C 1
ATOM 1521 O O . VAL A 1 189 ? -2.109 -13.039 22.108 1.00 95.44 189 VAL A O 1
ATOM 1524 N N . GLU A 1 190 ? -0.069 -12.475 21.380 1.00 95.12 190 GLU A N 1
ATOM 1525 C CA . GLU A 1 190 ? 0.430 -13.841 21.184 1.00 95.12 190 GLU A CA 1
ATOM 1526 C C . GLU A 1 190 ? 0.723 -14.540 22.514 1.00 95.12 190 GLU A C 1
ATOM 1528 O O . GLU A 1 190 ? 0.605 -15.759 22.620 1.00 95.12 190 GLU A O 1
ATOM 1533 N N . GLN A 1 191 ? 1.126 -13.766 23.523 1.00 93.69 191 GLN A N 1
ATOM 1534 C CA . GLN A 1 191 ? 1.445 -14.259 24.857 1.00 93.69 191 GLN A CA 1
ATOM 1535 C C . GLN A 1 191 ? 1.233 -13.141 25.884 1.00 93.69 191 GLN A C 1
ATOM 1537 O O . GLN A 1 191 ? 1.519 -11.983 25.580 1.00 93.69 191 GLN A O 1
ATOM 1542 N N . PHE A 1 192 ? 0.722 -13.484 27.068 1.00 90.31 192 PHE A N 1
ATOM 1543 C CA . PHE A 1 192 ? 0.647 -12.617 28.248 1.00 90.31 192 PHE A CA 1
ATOM 1544 C C . PHE A 1 192 ? 0.454 -13.471 29.518 1.00 90.31 192 PHE A C 1
ATOM 1546 O O . PHE A 1 192 ? -0.090 -14.579 29.427 1.00 90.31 192 PHE A O 1
ATOM 1553 N N . PRO A 1 193 ? 0.881 -12.999 30.703 1.00 87.06 193 PRO A N 1
ATOM 1554 C CA . PRO A 1 193 ? 0.640 -13.711 31.952 1.00 87.06 193 PRO A CA 1
ATOM 1555 C C . PRO A 1 193 ? -0.781 -13.506 32.488 1.00 87.06 193 PRO A C 1
ATOM 1557 O O . PRO A 1 193 ? -1.362 -12.437 32.342 1.00 87.06 193 PRO A O 1
ATOM 1560 N N . VAL A 1 194 ? -1.298 -14.508 33.207 1.00 80.44 194 VAL A N 1
ATOM 1561 C CA . VAL A 1 194 ? -2.551 -14.412 33.996 1.00 80.44 194 VAL A CA 1
ATOM 1562 C C . VAL A 1 194 ? -2.333 -13.891 35.419 1.00 80.44 194 VAL A C 1
ATOM 1564 O O . VAL A 1 194 ? -3.283 -13.537 36.112 1.00 80.44 194 VAL A O 1
ATOM 1567 N N . GLN A 1 195 ? -1.078 -13.861 35.870 1.00 79.69 195 GLN A N 1
ATOM 1568 C CA . GLN A 1 195 ? -0.687 -13.358 37.182 1.00 79.69 195 GLN A CA 1
ATOM 1569 C C . GLN A 1 195 ? 0.654 -12.638 37.100 1.00 79.69 195 GLN A C 1
ATOM 1571 O O . GLN A 1 195 ? 1.537 -13.027 36.334 1.00 79.69 195 GLN A O 1
ATOM 1576 N N . ARG A 1 196 ? 0.857 -11.642 37.955 1.00 81.56 196 ARG A N 1
ATOM 1577 C CA . ARG A 1 196 ? 2.130 -10.944 38.091 1.00 81.56 196 ARG A CA 1
ATOM 1578 C C . ARG A 1 196 ? 2.458 -10.709 39.557 1.00 81.56 196 ARG A C 1
ATOM 1580 O O . ARG A 1 196 ? 1.594 -10.382 40.361 1.00 81.56 196 ARG A O 1
ATOM 1587 N N . PHE A 1 197 ? 3.713 -10.972 39.925 1.00 83.00 197 PHE A N 1
ATOM 1588 C CA . PHE A 1 197 ? 4.181 -10.930 41.319 1.00 83.00 197 PHE A CA 1
ATOM 1589 C C . PHE A 1 197 ? 3.307 -11.753 42.292 1.00 83.00 197 PHE A C 1
ATOM 1591 O O . PHE A 1 197 ? 3.060 -11.343 43.424 1.00 83.00 197 PHE A O 1
ATOM 1598 N N . GLY A 1 198 ? 2.809 -12.910 41.835 1.00 80.31 198 GLY A N 1
ATOM 1599 C CA . GLY A 1 198 ? 1.951 -13.804 42.625 1.00 80.31 198 GLY A CA 1
ATOM 1600 C C . GLY A 1 198 ? 0.505 -13.329 42.805 1.00 80.31 198 GLY A C 1
ATOM 1601 O O . GLY A 1 198 ? -0.235 -13.942 43.570 1.00 80.31 198 GLY A O 1
ATOM 1602 N N . LYS A 1 199 ? 0.092 -12.254 42.122 1.00 78.19 199 LYS A N 1
ATOM 1603 C CA . LYS A 1 199 ? -1.282 -11.740 42.128 1.00 78.19 199 LYS A CA 1
ATOM 1604 C C . LYS A 1 199 ? -1.918 -11.940 40.759 1.00 78.19 199 LYS A C 1
ATOM 1606 O O . LYS A 1 199 ? -1.297 -11.622 39.748 1.00 78.19 199 LYS A O 1
ATOM 1611 N N . TYR A 1 200 ? -3.136 -12.468 40.734 1.00 76.38 200 TYR A N 1
ATOM 1612 C CA . TYR A 1 200 ? -3.951 -12.487 39.522 1.00 76.38 200 TYR A CA 1
ATOM 1613 C C . TYR A 1 200 ? -4.378 -11.066 39.159 1.00 76.38 200 TYR A C 1
ATOM 1615 O O . TYR A 1 200 ? -4.501 -10.214 40.043 1.00 76.38 200 TYR A O 1
ATOM 1623 N N . PHE A 1 201 ? -4.568 -10.837 37.863 1.00 74.19 201 PHE A N 1
ATOM 1624 C CA . PHE A 1 201 ? -5.075 -9.570 37.342 1.00 74.19 201 PHE A CA 1
ATOM 1625 C C . PHE A 1 201 ? -6.567 -9.384 37.686 1.00 74.19 201 PHE A C 1
ATOM 1627 O O . PHE A 1 201 ? -6.944 -8.323 38.165 1.00 74.19 201 PHE A O 1
ATOM 1634 N N . ASP A 1 202 ? -7.364 -10.462 37.653 1.00 66.69 202 ASP A N 1
ATOM 1635 C CA . ASP A 1 202 ? -8.761 -10.461 38.116 1.00 66.69 202 ASP A CA 1
ATOM 1636 C C . ASP A 1 202 ? -8.933 -11.106 39.518 1.00 66.69 202 ASP A C 1
ATOM 1638 O O . ASP A 1 202 ? -8.265 -12.078 39.885 1.00 66.69 202 ASP A O 1
ATOM 1642 N N . SER A 1 203 ? -9.856 -10.557 40.313 1.00 58.31 203 SER A N 1
ATOM 1643 C CA . SER A 1 203 ? -10.275 -11.009 41.647 1.00 58.31 203 SER A CA 1
ATOM 1644 C C . SER A 1 203 ? -11.536 -11.870 41.640 1.00 58.31 203 SER A C 1
ATOM 1646 O O . SER A 1 203 ? -11.850 -12.474 42.668 1.00 58.31 203 SER A O 1
ATOM 1648 N N . SER A 1 204 ? -12.265 -11.932 40.519 1.00 58.59 204 SER A N 1
ATOM 1649 C CA . SER A 1 204 ? -13.601 -12.537 40.424 1.00 58.59 204 SER A CA 1
ATOM 1650 C C . SER A 1 204 ? -13.626 -14.056 40.652 1.00 58.59 204 SER A C 1
ATOM 1652 O O . SER A 1 204 ? -14.693 -14.655 40.789 1.00 58.59 204 SER A O 1
ATOM 1654 N N . GLY A 1 205 ? -12.457 -14.701 40.709 1.00 56.97 205 GLY A N 1
ATOM 1655 C CA . GLY A 1 205 ? -12.321 -16.154 40.808 1.00 56.97 205 GLY A CA 1
ATOM 1656 C C . GLY A 1 205 ? -12.333 -16.863 39.449 1.00 56.97 205 GLY A C 1
ATOM 1657 O O . GLY A 1 205 ? -11.939 -18.030 39.386 1.00 56.97 205 GLY A O 1
ATOM 1658 N N . ASN A 1 206 ? -12.680 -16.157 38.365 1.00 56.66 206 ASN A N 1
ATOM 1659 C CA . ASN A 1 206 ? -12.356 -16.544 36.994 1.00 56.66 206 ASN A CA 1
ATOM 1660 C C . ASN A 1 206 ? -10.976 -15.975 36.630 1.00 56.66 206 ASN A C 1
ATOM 1662 O O . ASN A 1 206 ? -10.658 -14.826 36.890 1.00 56.66 206 ASN A O 1
ATOM 1666 N N . ARG A 1 207 ? -10.086 -16.831 36.126 1.00 71.25 207 ARG A N 1
ATOM 1667 C CA . ARG A 1 207 ? -8.623 -16.624 36.161 1.00 71.25 207 ARG A CA 1
ATOM 1668 C C . ARG A 1 207 ? -8.050 -15.795 35.000 1.00 71.25 207 ARG A C 1
ATOM 1670 O O . ARG A 1 207 ? -6.851 -15.907 34.741 1.00 71.25 207 ARG A O 1
ATOM 1677 N N . LEU A 1 208 ? -8.870 -15.058 34.256 1.00 81.25 208 LEU A N 1
ATOM 1678 C CA . LEU A 1 208 ? -8.475 -14.456 32.980 1.00 81.25 208 LEU A CA 1
ATOM 1679 C C . LEU A 1 208 ? -8.646 -12.930 33.019 1.00 81.25 208 LEU A C 1
ATOM 1681 O O . LEU A 1 208 ? -9.685 -12.479 33.479 1.00 81.25 208 LEU A O 1
ATOM 1685 N N . PRO A 1 209 ? -7.655 -12.143 32.560 1.00 83.62 209 PRO A N 1
ATOM 1686 C CA . PRO A 1 209 ? -7.739 -10.685 32.563 1.00 83.62 209 PRO A CA 1
ATOM 1687 C C . PRO A 1 209 ? -8.692 -10.155 31.487 1.00 83.62 209 PRO A C 1
ATOM 1689 O O . PRO A 1 209 ? -8.862 -10.764 30.422 1.00 83.62 209 PRO A O 1
ATOM 1692 N N . ASP A 1 210 ? -9.218 -8.962 31.725 1.00 88.56 210 ASP A N 1
ATOM 1693 C CA . ASP A 1 210 ? -9.968 -8.190 30.746 1.00 88.56 210 ASP A CA 1
ATOM 1694 C C . ASP A 1 210 ? -8.979 -7.260 30.044 1.00 88.56 210 ASP A C 1
ATOM 1696 O O . ASP A 1 210 ? -8.406 -6.371 30.644 1.00 88.56 210 ASP A O 1
ATOM 1700 N N . LEU A 1 211 ? -8.721 -7.430 28.757 1.00 91.62 211 LEU A N 1
ATOM 1701 C CA . LEU A 1 211 ? -7.601 -6.757 28.106 1.00 91.62 211 LEU A CA 1
ATOM 1702 C C . LEU A 1 211 ? -8.040 -5.581 27.241 1.00 91.62 211 LEU A C 1
ATOM 1704 O O . LEU A 1 211 ? -9.081 -5.617 26.577 1.00 91.62 211 LEU A O 1
ATOM 1708 N N . TYR A 1 212 ? -7.179 -4.569 27.158 1.00 93.38 212 TYR A N 1
ATOM 1709 C CA . TYR A 1 212 ? -7.201 -3.589 26.076 1.00 93.38 212 TYR A CA 1
ATOM 1710 C C . TYR A 1 212 ? -5.814 -2.989 25.811 1.00 93.38 212 TYR A C 1
ATOM 1712 O O . TYR A 1 212 ? -4.904 -3.066 26.637 1.00 93.38 212 TYR A O 1
ATOM 1720 N N . ILE A 1 213 ? -5.647 -2.372 24.639 1.00 94.00 213 ILE A N 1
ATOM 1721 C CA . ILE A 1 213 ? -4.419 -1.677 24.249 1.00 94.00 213 ILE A CA 1
ATOM 1722 C C . ILE A 1 213 ? -4.613 -0.168 24.377 1.00 94.00 213 ILE A C 1
ATOM 1724 O O . ILE A 1 213 ? -5.559 0.390 23.814 1.00 94.00 213 ILE A O 1
ATOM 1728 N N . ARG A 1 214 ? -3.683 0.505 25.054 1.00 93.06 214 ARG A N 1
ATOM 1729 C CA . ARG A 1 214 ? -3.524 1.965 25.054 1.00 93.06 214 ARG A CA 1
ATOM 1730 C C . ARG A 1 214 ? -2.415 2.376 24.093 1.00 93.06 214 ARG A C 1
ATOM 1732 O O . ARG A 1 214 ? -1.404 1.690 23.971 1.00 93.06 214 ARG A O 1
ATOM 1739 N N . TRP A 1 215 ? -2.620 3.507 23.423 1.00 91.44 215 TRP A N 1
ATOM 1740 C CA . TRP A 1 215 ? -1.629 4.141 22.560 1.00 91.44 215 TRP A CA 1
ATOM 1741 C C . TRP A 1 215 ? -1.352 5.562 23.036 1.00 91.44 215 TRP A C 1
ATOM 1743 O O . TRP A 1 215 ? -2.289 6.362 23.183 1.00 91.44 215 TRP A O 1
ATOM 1753 N N . GLU A 1 216 ? -0.073 5.929 23.115 1.00 93.81 216 GLU A N 1
ATOM 1754 C CA . GLU A 1 216 ? 0.379 7.304 23.358 1.00 93.81 216 GLU A CA 1
ATOM 1755 C C . GLU A 1 216 ? 1.389 7.812 22.311 1.00 93.81 216 GLU A C 1
ATOM 1757 O O . GLU A 1 216 ? 2.024 7.050 21.576 1.00 93.81 216 GLU A O 1
ATOM 1762 N N . ASP A 1 217 ? 1.493 9.137 22.184 1.00 92.81 217 ASP A N 1
ATOM 1763 C CA . ASP A 1 217 ? 2.600 9.764 21.459 1.00 92.81 217 ASP A CA 1
ATOM 1764 C C . ASP A 1 217 ? 3.871 9.842 22.325 1.00 92.81 217 ASP A C 1
ATOM 1766 O O . ASP A 1 217 ? 3.859 9.562 23.520 1.00 92.81 217 ASP A O 1
ATOM 1770 N N . GLN A 1 218 ? 4.985 10.281 21.738 1.00 91.56 218 GLN A N 1
ATOM 1771 C CA . GLN A 1 218 ? 6.261 10.476 22.443 1.00 91.56 218 GLN A CA 1
ATOM 1772 C C . GLN A 1 218 ? 6.223 11.421 23.665 1.00 91.56 218 GLN A C 1
ATOM 1774 O O . GLN A 1 218 ? 7.228 11.537 24.361 1.00 91.56 218 GLN A O 1
ATOM 1779 N N . LYS A 1 219 ? 5.127 12.157 23.893 1.00 93.31 219 LYS A N 1
ATOM 1780 C CA . LYS A 1 219 ? 4.930 13.039 25.053 1.00 93.31 219 LYS A CA 1
ATOM 1781 C C . LYS A 1 219 ? 4.001 12.413 26.104 1.00 93.31 219 LYS A C 1
ATOM 1783 O O . LYS A 1 219 ? 3.602 13.118 27.027 1.00 93.31 219 LYS A O 1
ATOM 1788 N N . GLY A 1 220 ? 3.619 11.142 25.948 1.00 92.19 220 GLY A N 1
ATOM 1789 C CA . GLY A 1 220 ? 2.654 10.457 26.813 1.00 92.19 220 GLY A CA 1
ATOM 1790 C C . GLY A 1 220 ? 1.207 10.904 26.583 1.00 92.19 220 GLY A C 1
ATOM 1791 O O . GLY A 1 220 ? 0.320 10.620 27.387 1.00 92.19 220 GLY A O 1
ATOM 1792 N N . LYS A 1 221 ? 0.915 11.651 25.505 1.00 93.69 221 LYS A N 1
ATOM 1793 C CA . LYS A 1 221 ? -0.465 12.043 25.213 1.00 93.69 221 LYS A CA 1
ATOM 1794 C C . LYS A 1 221 ? -1.210 10.833 24.662 1.00 93.69 221 LYS A C 1
ATOM 1796 O O . LYS A 1 221 ? -0.911 10.364 23.563 1.00 93.69 221 LYS A O 1
ATOM 1801 N N . LYS A 1 222 ? -2.247 10.400 25.379 1.00 91.38 222 LYS A N 1
ATOM 1802 C CA . LYS A 1 222 ? -3.175 9.355 24.928 1.00 91.38 222 LYS A CA 1
ATOM 1803 C C . LYS A 1 222 ? -3.800 9.731 23.585 1.00 91.38 222 LYS A C 1
ATOM 1805 O O . LYS A 1 222 ? -4.512 10.733 23.487 1.00 91.38 222 LYS A O 1
ATOM 1810 N N . LEU A 1 223 ? -3.540 8.919 22.559 1.00 88.25 223 LEU A N 1
ATOM 1811 C CA . LEU A 1 223 ? -4.132 9.090 21.228 1.00 88.25 223 LEU A CA 1
ATOM 1812 C C . LEU A 1 223 ? -5.368 8.206 21.033 1.00 88.25 223 LEU A C 1
ATOM 1814 O O . LEU A 1 223 ? -6.246 8.570 20.256 1.00 88.25 223 LEU A O 1
ATOM 1818 N N . GLY A 1 224 ? -5.468 7.080 21.748 1.00 88.12 224 GLY A N 1
ATOM 1819 C CA . GLY A 1 224 ? -6.622 6.185 21.660 1.00 88.12 224 GLY A CA 1
ATOM 1820 C C . GLY A 1 224 ? -6.484 4.903 22.482 1.00 88.12 224 GLY A C 1
ATOM 1821 O O . GLY A 1 224 ? -5.500 4.700 23.198 1.00 88.12 224 GLY A O 1
ATOM 1822 N N . THR A 1 225 ? -7.499 4.045 22.374 1.00 90.31 225 THR A N 1
ATOM 1823 C CA . THR A 1 225 ? -7.518 2.676 22.916 1.00 90.31 225 THR A CA 1
ATOM 1824 C C . THR A 1 225 ? -8.171 1.720 21.922 1.00 90.31 225 THR A C 1
ATOM 1826 O O . THR A 1 225 ? -8.998 2.155 21.115 1.00 90.31 225 THR A O 1
ATOM 1829 N N . SER A 1 226 ? -7.841 0.431 21.995 1.00 90.81 226 SER A N 1
ATOM 1830 C CA . SER A 1 226 ? -8.597 -0.622 21.304 1.00 90.81 226 SER A CA 1
ATOM 1831 C C . SER A 1 226 ? -9.974 -0.856 21.938 1.00 90.81 226 SER A C 1
ATOM 1833 O O . SER A 1 226 ? -10.302 -0.265 22.973 1.00 90.81 226 SER A O 1
ATOM 1835 N N . GLU A 1 227 ? -10.763 -1.763 21.352 1.00 89.31 227 GLU A N 1
ATOM 1836 C CA . GLU A 1 227 ? -11.865 -2.400 22.075 1.00 89.31 227 GLU A CA 1
ATOM 1837 C C . GLU A 1 227 ? -11.356 -3.111 23.339 1.00 89.31 227 GLU A C 1
ATOM 1839 O O . GLU A 1 227 ? -10.191 -3.518 23.415 1.00 89.31 227 GLU A O 1
ATOM 1844 N N . LYS A 1 228 ? -12.246 -3.256 24.320 1.00 90.75 228 LYS A N 1
ATOM 1845 C CA . LYS A 1 228 ? -12.006 -4.024 25.544 1.00 90.75 228 LYS A CA 1
ATOM 1846 C C . LYS A 1 228 ? -12.511 -5.441 25.326 1.00 90.75 228 LYS A C 1
ATOM 1848 O O . LYS A 1 228 ? -13.627 -5.612 24.835 1.00 90.75 228 LYS A O 1
ATOM 1853 N N . LYS A 1 229 ? -11.716 -6.440 25.692 1.00 90.06 229 LYS A N 1
ATOM 1854 C CA . LYS A 1 229 ? -12.111 -7.850 25.628 1.00 90.06 229 LYS A CA 1
ATOM 1855 C C . LYS A 1 229 ? -12.121 -8.436 27.017 1.00 90.06 229 LYS A C 1
ATOM 1857 O O . LYS A 1 229 ? -11.144 -8.273 27.733 1.00 90.06 229 LYS A O 1
ATOM 1862 N N . THR A 1 230 ? -13.198 -9.121 27.361 1.00 89.25 230 THR A N 1
ATOM 1863 C CA . THR A 1 230 ? -13.330 -9.742 28.674 1.00 89.25 230 THR A CA 1
ATOM 1864 C C . THR A 1 230 ? -12.817 -11.179 28.669 1.00 89.25 230 THR A C 1
ATOM 1866 O O . THR A 1 230 ? -12.809 -11.814 27.610 1.00 89.25 230 THR A O 1
ATOM 1869 N N . ASP A 1 231 ? -12.402 -11.685 29.829 1.00 86.38 231 ASP A N 1
ATOM 1870 C CA . ASP A 1 231 ? -12.024 -13.087 30.063 1.00 86.38 231 ASP A CA 1
ATOM 1871 C C . ASP A 1 231 ? -10.996 -13.632 29.044 1.00 86.38 231 ASP A C 1
ATOM 1873 O O . ASP A 1 231 ? -11.156 -14.712 28.464 1.00 86.38 231 ASP A O 1
ATOM 1877 N N . CYS A 1 232 ? -9.927 -12.880 28.769 1.00 88.06 232 CYS A N 1
ATOM 1878 C CA . CYS A 1 232 ? -8.968 -13.241 27.727 1.00 88.06 232 CYS A CA 1
ATOM 1879 C C . CYS A 1 232 ? -8.128 -14.473 28.112 1.00 88.06 232 CYS A C 1
ATOM 1881 O O . CYS A 1 232 ? -7.246 -14.393 28.965 1.00 88.06 232 CYS A O 1
ATOM 1883 N N . ASP A 1 233 ? -8.331 -15.608 27.428 1.00 87.06 233 ASP A N 1
ATOM 1884 C CA . ASP A 1 233 ? -7.498 -16.812 27.593 1.00 87.06 233 ASP A CA 1
ATOM 1885 C C . ASP A 1 233 ? -6.139 -16.611 26.890 1.00 87.06 233 ASP A C 1
ATOM 1887 O O . ASP A 1 233 ? -6.129 -16.389 25.671 1.00 87.06 233 ASP A O 1
ATOM 1891 N N . PRO A 1 234 ? -4.988 -16.748 27.582 1.00 84.31 234 PRO A N 1
ATOM 1892 C CA . PRO A 1 234 ? -3.659 -16.699 26.964 1.00 84.31 234 PRO A CA 1
ATOM 1893 C C . PRO A 1 234 ? -3.470 -17.640 25.770 1.00 84.31 234 PRO A C 1
ATOM 1895 O O . PRO A 1 234 ? -2.630 -17.391 24.911 1.00 84.31 234 PRO A O 1
ATOM 1898 N N . ARG A 1 235 ? -4.251 -18.722 25.685 1.00 85.56 235 ARG A N 1
ATOM 1899 C CA . ARG A 1 235 ? -4.217 -19.687 24.576 1.00 85.56 235 ARG A CA 1
ATOM 1900 C C . ARG A 1 235 ? -5.022 -19.232 23.359 1.00 85.56 235 ARG A C 1
ATOM 1902 O O . ARG A 1 235 ? -4.802 -19.751 22.269 1.00 85.56 235 ARG A O 1
ATOM 1909 N N . SER A 1 236 ? -5.949 -18.288 23.532 1.00 86.44 236 SER A N 1
ATOM 1910 C CA . SER A 1 236 ? -6.886 -17.844 22.488 1.00 86.44 236 SER A CA 1
ATOM 1911 C C . SER A 1 236 ? -6.333 -16.764 21.554 1.00 86.44 236 SER A C 1
ATOM 1913 O O . SER A 1 236 ? -6.971 -16.464 20.549 1.00 86.44 236 SER A O 1
ATOM 1915 N N . ARG A 1 237 ? -5.153 -16.203 21.864 1.00 91.44 237 ARG A N 1
ATOM 1916 C CA . ARG A 1 237 ? -4.501 -15.107 21.121 1.00 91.44 237 ARG A CA 1
ATOM 1917 C C . ARG A 1 237 ? -5.470 -13.963 20.794 1.00 91.44 237 ARG A C 1
ATOM 1919 O O . ARG A 1 237 ? -5.812 -13.759 19.626 1.00 91.44 237 ARG A O 1
ATOM 1926 N N . PRO A 1 238 ? -5.953 -13.223 21.805 1.00 92.06 238 PRO A N 1
ATOM 1927 C CA . PRO A 1 238 ? -6.976 -12.210 21.593 1.00 92.06 238 PRO A CA 1
ATOM 1928 C C . PRO A 1 238 ? -6.512 -11.160 20.570 1.00 92.06 238 PRO A C 1
ATOM 1930 O O . PRO A 1 238 ? -5.396 -10.641 20.647 1.00 92.06 238 PRO A O 1
ATOM 1933 N N . VAL A 1 239 ? -7.383 -10.863 19.599 1.00 93.06 239 VAL A N 1
ATOM 1934 C CA . VAL A 1 239 ? -7.117 -9.930 18.490 1.00 93.06 239 VAL A CA 1
ATOM 1935 C C . VAL A 1 239 ? -7.922 -8.656 18.670 1.00 93.06 239 VAL A C 1
ATOM 1937 O O . VAL A 1 239 ? -9.141 -8.674 18.535 1.00 93.06 239 VAL A O 1
ATOM 1940 N N . PHE A 1 240 ? -7.241 -7.553 18.940 1.00 91.12 240 PHE A N 1
ATOM 1941 C CA . PHE A 1 240 ? -7.816 -6.239 19.186 1.00 91.12 240 PHE A CA 1
ATOM 1942 C C . PHE A 1 240 ? -7.959 -5.450 17.881 1.00 91.12 240 PHE A C 1
ATOM 1944 O O . PHE A 1 240 ? -6.980 -5.227 17.159 1.00 91.12 240 PHE A O 1
ATOM 1951 N N . ALA A 1 241 ? -9.190 -5.016 17.615 1.00 82.31 241 ALA A N 1
ATOM 1952 C CA . ALA A 1 241 ? -9.575 -4.002 16.632 1.00 82.31 241 ALA A CA 1
ATOM 1953 C C . ALA A 1 241 ? -10.526 -2.989 17.321 1.00 82.31 241 ALA A C 1
ATOM 1955 O O . ALA A 1 241 ? -10.765 -3.111 18.521 1.00 82.31 241 ALA A O 1
ATOM 1956 N N . GLY A 1 242 ? -11.052 -1.963 16.640 1.00 63.62 242 GLY A N 1
ATOM 1957 C CA . GLY A 1 242 ? -12.136 -1.144 17.221 1.00 63.62 242 GLY A CA 1
ATOM 1958 C C . GLY A 1 242 ? -12.203 0.316 16.776 1.00 63.62 242 GLY A C 1
ATOM 1959 O O . GLY A 1 242 ? -11.461 0.738 15.895 1.00 63.62 242 GLY A O 1
ATOM 1960 N N . ASP A 1 243 ? -13.092 1.084 17.417 1.00 52.69 243 ASP A N 1
ATOM 1961 C CA . ASP A 1 243 ? -13.596 2.399 16.969 1.00 52.69 243 ASP A CA 1
ATOM 1962 C C . ASP A 1 243 ? -12.535 3.501 16.780 1.00 52.69 243 ASP A C 1
ATOM 1964 O O . ASP A 1 243 ? -12.773 4.464 16.053 1.00 52.69 243 ASP A O 1
ATOM 1968 N N . ASN A 1 244 ? -11.356 3.358 17.399 1.00 66.88 244 ASN A N 1
ATOM 1969 C CA . ASN A 1 244 ? -10.216 4.275 17.242 1.00 66.88 244 ASN A CA 1
ATOM 1970 C C . ASN A 1 244 ? -9.043 3.662 16.446 1.00 66.88 244 ASN A C 1
ATOM 1972 O O . ASN A 1 244 ? -7.943 4.217 16.436 1.00 66.88 244 ASN A O 1
ATOM 1976 N N . MET A 1 245 ? -9.256 2.512 15.801 1.00 71.62 245 MET A N 1
ATOM 1977 C CA . MET A 1 245 ? -8.332 1.871 14.864 1.00 71.62 245 MET A CA 1
ATOM 1978 C C . MET A 1 245 ? -8.856 2.037 13.418 1.00 71.62 245 MET A C 1
ATOM 1980 O O . MET A 1 245 ? -10.065 2.112 13.205 1.00 71.62 245 MET A O 1
ATOM 1984 N N . PRO A 1 246 ? -7.981 2.095 12.395 1.00 77.94 246 PRO A N 1
ATOM 1985 C CA . PRO A 1 246 ? -6.554 1.844 12.455 1.00 77.94 246 PRO A CA 1
ATOM 1986 C C . PRO A 1 246 ? -5.735 2.998 13.029 1.00 77.94 246 PRO A C 1
ATOM 1988 O O . PRO A 1 246 ? -6.061 4.181 12.973 1.00 77.94 246 PRO A O 1
ATOM 1991 N N . PHE A 1 247 ? -4.599 2.585 13.542 1.00 85.56 247 PHE A N 1
ATOM 1992 C CA . PHE A 1 247 ? -3.698 3.311 14.406 1.00 85.56 247 PHE A CA 1
ATOM 1993 C C . PHE A 1 247 ? -2.544 3.845 13.536 1.00 85.56 247 PHE A C 1
ATOM 1995 O O . PHE A 1 247 ? -1.799 3.063 12.946 1.00 85.56 247 PHE A O 1
ATOM 2002 N N . ARG A 1 248 ? -2.438 5.168 13.357 1.00 90.06 248 ARG A N 1
ATOM 2003 C CA . ARG A 1 248 ? -1.558 5.800 12.347 1.00 90.06 248 ARG A CA 1
ATOM 2004 C C . ARG A 1 248 ? -0.162 6.084 12.903 1.00 90.06 248 ARG A C 1
ATOM 2006 O O . ARG A 1 248 ? 0.011 7.020 13.679 1.00 90.06 248 ARG A O 1
ATOM 2013 N N . ILE A 1 249 ? 0.826 5.294 12.494 1.00 90.50 249 ILE A N 1
ATOM 2014 C CA . ILE A 1 249 ? 2.230 5.489 12.859 1.00 90.50 249 ILE A CA 1
ATOM 2015 C C . ILE A 1 249 ? 2.915 6.238 11.718 1.00 90.50 249 ILE A C 1
ATOM 2017 O O . ILE A 1 249 ? 3.082 5.679 10.637 1.00 90.50 249 ILE A O 1
ATOM 2021 N N . LEU A 1 250 ? 3.338 7.480 11.960 1.00 90.31 250 LEU A N 1
ATOM 2022 C CA . LEU A 1 250 ? 4.160 8.242 11.020 1.00 90.31 250 LEU A CA 1
ATOM 2023 C C . LEU A 1 250 ? 5.646 7.911 11.193 1.00 90.31 250 LEU A C 1
ATOM 2025 O O . LEU A 1 250 ? 6.153 7.771 12.307 1.00 90.31 250 LEU A O 1
ATOM 2029 N N . SER A 1 251 ? 6.361 7.833 10.079 1.00 86.88 251 SER A N 1
ATOM 2030 C CA . SER A 1 251 ? 7.813 7.694 10.067 1.00 86.88 251 SER A CA 1
ATOM 2031 C C . SER A 1 251 ? 8.494 8.927 10.660 1.00 86.88 251 SER A C 1
ATOM 2033 O O . SER A 1 251 ? 8.000 10.049 10.546 1.00 86.88 251 SER A O 1
ATOM 2035 N N . GLY A 1 252 ? 9.608 8.711 11.359 1.00 84.50 252 GLY A N 1
ATOM 2036 C CA . GLY A 1 252 ? 10.306 9.749 12.127 1.00 84.50 252 GLY A CA 1
ATOM 2037 C C . GLY A 1 252 ? 9.657 10.119 13.469 1.00 84.50 252 GLY A C 1
ATOM 2038 O O . GLY A 1 252 ? 10.273 10.836 14.253 1.00 84.50 252 GLY A O 1
ATOM 2039 N N . HIS A 1 253 ? 8.463 9.604 13.782 1.00 89.19 253 HIS A N 1
ATOM 2040 C CA . HIS A 1 253 ? 7.809 9.794 15.078 1.00 89.19 253 HIS A CA 1
ATOM 2041 C C . HIS A 1 253 ? 7.956 8.554 15.969 1.00 89.19 253 HIS A C 1
ATOM 2043 O O . HIS A 1 253 ? 8.112 7.430 15.487 1.00 89.19 253 HIS A O 1
ATOM 2049 N N . ARG A 1 254 ? 7.928 8.761 17.288 1.00 92.19 254 ARG A N 1
ATOM 2050 C CA . ARG A 1 254 ? 7.892 7.686 18.285 1.00 92.19 254 ARG A CA 1
ATOM 2051 C C . ARG A 1 254 ? 6.518 7.634 18.937 1.00 92.19 254 ARG A C 1
ATOM 2053 O O . ARG A 1 254 ? 5.944 8.673 19.268 1.00 92.19 254 ARG A O 1
ATOM 2060 N N . TYR A 1 255 ? 6.029 6.419 19.116 1.00 94.12 255 TYR A N 1
ATOM 2061 C CA . TYR A 1 255 ? 4.770 6.109 19.777 1.00 94.12 255 TYR A CA 1
ATOM 2062 C C . TYR A 1 255 ? 5.003 5.009 20.799 1.00 94.12 255 TYR A C 1
ATOM 2064 O O . TYR A 1 255 ? 6.010 4.300 20.721 1.00 94.12 255 TYR A O 1
ATOM 2072 N N . THR A 1 256 ? 4.065 4.844 21.721 1.00 95.19 256 THR A N 1
ATOM 2073 C CA . THR A 1 256 ? 4.081 3.740 22.677 1.00 95.19 256 THR A CA 1
ATOM 2074 C C . THR A 1 256 ? 2.757 2.988 22.644 1.00 95.19 256 THR A C 1
ATOM 2076 O O . THR A 1 256 ? 1.685 3.583 22.527 1.00 95.19 256 THR A O 1
ATOM 2079 N N . LEU A 1 257 ? 2.838 1.659 22.700 1.00 94.75 257 LEU A N 1
ATOM 2080 C CA . LEU A 1 257 ? 1.695 0.778 22.935 1.00 94.75 257 LEU A CA 1
ATOM 2081 C C . LEU A 1 257 ? 1.810 0.181 24.332 1.00 94.75 257 LEU A C 1
ATOM 2083 O O . LEU A 1 257 ? 2.909 -0.155 24.759 1.00 94.75 257 LEU A O 1
ATOM 2087 N N . GLN A 1 258 ? 0.691 -0.016 25.015 1.00 95.06 258 GLN A N 1
ATOM 2088 C CA . GLN A 1 258 ? 0.671 -0.694 26.305 1.00 95.06 258 GLN A CA 1
ATOM 2089 C C . GLN A 1 258 ? -0.546 -1.609 26.415 1.00 95.06 258 GLN A C 1
ATOM 2091 O O . GLN A 1 258 ? -1.659 -1.195 26.093 1.00 95.06 258 GLN A O 1
ATOM 2096 N N . LEU A 1 259 ? -0.328 -2.847 26.858 1.00 94.62 259 LEU A N 1
ATOM 2097 C CA . LEU A 1 259 ? -1.378 -3.797 27.211 1.00 94.62 259 LEU A CA 1
ATOM 2098 C C . LEU A 1 259 ? -1.773 -3.576 28.673 1.00 94.62 259 LEU A C 1
ATOM 2100 O O . LEU A 1 259 ? -0.919 -3.598 29.564 1.00 94.62 259 LEU A O 1
ATOM 2104 N N . LEU A 1 260 ? -3.061 -3.354 28.897 1.00 92.62 260 LEU A N 1
ATOM 2105 C CA . LEU A 1 260 ? -3.639 -3.017 30.191 1.00 92.62 260 LEU A CA 1
ATOM 2106 C C . LEU A 1 260 ? -4.755 -4.000 30.537 1.00 92.62 260 LEU A C 1
ATOM 2108 O O . LEU A 1 260 ? -5.468 -4.464 29.642 1.00 92.62 260 LEU A O 1
ATOM 2112 N N . ASP A 1 261 ? -4.893 -4.271 31.829 1.00 90.19 261 ASP A N 1
ATOM 2113 C CA . ASP A 1 261 ? -6.053 -4.942 32.406 1.00 90.19 261 ASP A CA 1
ATOM 2114 C C . ASP A 1 261 ? -7.168 -3.918 32.663 1.00 90.19 261 ASP A C 1
ATOM 2116 O O . ASP A 1 261 ? -6.924 -2.863 33.251 1.00 90.19 261 ASP A O 1
ATOM 2120 N N . TYR A 1 262 ? -8.377 -4.201 32.193 1.00 87.12 262 TYR A N 1
ATOM 2121 C CA . TYR A 1 262 ? -9.557 -3.367 32.327 1.00 87.12 262 TYR A CA 1
ATOM 2122 C C . TYR A 1 262 ? -10.396 -3.833 33.514 1.00 87.12 262 TYR A C 1
ATOM 2124 O O . TYR A 1 262 ? -11.241 -4.714 33.383 1.00 87.12 262 TYR A O 1
ATOM 2132 N N . ASP A 1 263 ? -10.241 -3.171 34.656 1.00 75.81 263 ASP A N 1
ATOM 2133 C CA . ASP A 1 263 ? -11.091 -3.432 35.816 1.00 75.81 263 ASP A CA 1
ATOM 2134 C C . ASP A 1 263 ? -12.445 -2.716 35.639 1.00 75.81 263 ASP A C 1
ATOM 2136 O O . ASP A 1 263 ? -12.589 -1.505 35.845 1.00 75.81 263 ASP A O 1
ATOM 2140 N N . LYS A 1 264 ? -13.464 -3.464 35.199 1.00 67.88 264 LYS A N 1
ATOM 2141 C CA . LYS A 1 264 ? -14.818 -2.926 35.007 1.00 67.88 264 LYS A CA 1
ATOM 2142 C C . LYS A 1 264 ? -15.534 -2.640 36.327 1.00 67.88 264 LYS A C 1
ATOM 2144 O O . LYS A 1 264 ? -16.428 -1.788 36.343 1.00 67.88 264 LYS A O 1
ATOM 2149 N N . ASP A 1 265 ? -15.228 -3.377 37.391 1.00 63.34 265 ASP A N 1
ATOM 2150 C CA . ASP A 1 265 ? -16.028 -3.378 38.616 1.00 63.34 265 ASP A CA 1
ATOM 2151 C C . ASP A 1 265 ? -15.410 -2.558 39.756 1.00 63.34 265 ASP A C 1
ATOM 2153 O O . ASP A 1 265 ? -16.116 -2.222 40.715 1.00 63.34 265 ASP A O 1
ATOM 2157 N N . GLY A 1 266 ? -14.139 -2.165 39.619 1.00 58.78 266 GLY A N 1
ATOM 2158 C CA . GLY A 1 266 ? -13.410 -1.330 40.571 1.00 58.78 266 GLY A CA 1
ATOM 2159 C C . GLY A 1 266 ? -13.290 -1.975 41.951 1.00 58.78 266 GLY A C 1
ATOM 2160 O O . GLY A 1 266 ? -13.034 -1.277 42.939 1.00 58.78 266 GLY A O 1
ATOM 2161 N N . ARG A 1 267 ? -13.541 -3.287 42.057 1.00 56.28 267 ARG A N 1
ATOM 2162 C CA . ARG A 1 267 ? -13.608 -4.004 43.336 1.00 56.28 267 ARG A CA 1
ATOM 2163 C C . ARG A 1 267 ? -12.232 -4.377 43.853 1.00 56.28 267 ARG A C 1
ATOM 2165 O O . ARG A 1 267 ? -12.081 -4.565 45.059 1.00 56.28 267 ARG A O 1
ATOM 2172 N N . ILE A 1 268 ? -11.234 -4.457 42.975 1.00 54.22 268 ILE A N 1
ATOM 2173 C CA . ILE A 1 268 ? -9.883 -4.879 43.345 1.00 54.22 268 ILE A CA 1
ATOM 2174 C C . ILE A 1 268 ? -9.071 -3.683 43.806 1.00 54.22 268 ILE A C 1
ATOM 2176 O O . ILE A 1 268 ? -8.441 -3.741 44.867 1.00 54.22 268 ILE A O 1
ATOM 2180 N N . ARG A 1 269 ? -9.054 -2.595 43.020 1.00 55.03 269 ARG A N 1
ATOM 2181 C CA . ARG A 1 269 ? -8.251 -1.398 43.309 1.00 55.03 269 ARG A CA 1
ATOM 2182 C C . ARG A 1 269 ? -8.907 -0.127 42.784 1.00 55.03 269 ARG A C 1
ATOM 2184 O O . ARG A 1 269 ? -9.546 -0.077 41.746 1.00 55.03 269 ARG A O 1
ATOM 2191 N N . LYS A 1 270 ? -8.715 0.939 43.549 1.00 54.19 270 LYS A N 1
ATOM 2192 C CA . LYS A 1 270 ? -9.574 2.118 43.572 1.00 54.19 270 LYS A CA 1
ATOM 2193 C C . LYS A 1 270 ? -9.451 3.108 42.401 1.00 54.19 270 LYS A C 1
ATOM 2195 O O . LYS A 1 270 ? -9.930 4.201 42.665 1.00 54.19 270 LYS A O 1
ATOM 2200 N N . ASN A 1 271 ? -8.833 2.813 41.231 1.00 50.28 271 ASN A N 1
ATOM 2201 C CA . ASN A 1 271 ? -9.000 3.580 39.952 1.00 50.28 271 ASN A CA 1
ATOM 2202 C C . ASN A 1 271 ? -7.937 3.417 38.823 1.00 50.28 271 ASN A C 1
ATOM 2204 O O . ASN A 1 271 ? -7.929 4.255 37.922 1.00 50.28 271 ASN A O 1
ATOM 2208 N N . GLU A 1 272 ? -7.049 2.419 38.775 1.00 63.25 272 GLU A N 1
ATOM 2209 C CA . GLU A 1 272 ? -6.043 2.379 37.687 1.00 63.25 272 GLU A CA 1
ATOM 2210 C C . GLU A 1 272 ? -6.018 1.032 36.963 1.00 63.25 272 GLU A C 1
ATOM 2212 O O . GLU A 1 272 ? -5.778 0.004 37.589 1.00 63.25 272 GLU A O 1
ATOM 2217 N N . ASP A 1 273 ? -6.264 1.068 35.645 1.00 79.31 273 ASP A N 1
ATOM 2218 C CA . ASP A 1 273 ? -6.031 -0.057 34.734 1.00 79.31 273 ASP A CA 1
ATOM 2219 C C . ASP A 1 273 ? -4.574 -0.536 34.908 1.00 79.31 273 ASP A C 1
ATOM 2221 O O . ASP A 1 273 ? -3.632 0.242 34.706 1.00 79.31 273 ASP A O 1
ATOM 2225 N N . GLU A 1 274 ? -4.371 -1.791 35.327 1.00 85.06 274 GLU A N 1
ATOM 2226 C CA . GLU A 1 274 ? -3.041 -2.308 35.673 1.00 85.06 274 GLU A CA 1
ATOM 2227 C C . GLU A 1 274 ? -2.239 -2.638 34.404 1.00 85.06 274 GLU A C 1
ATOM 2229 O O . GLU A 1 274 ? -2.722 -3.269 33.463 1.00 85.06 274 GLU A O 1
ATOM 2234 N N . ALA A 1 275 ? -0.976 -2.213 34.371 1.00 88.38 275 ALA A N 1
ATOM 2235 C CA . ALA A 1 275 ? -0.067 -2.483 33.264 1.00 88.38 275 ALA A CA 1
ATOM 2236 C C . ALA A 1 275 ? 0.329 -3.968 33.196 1.00 88.38 275 ALA A C 1
ATOM 2238 O O . ALA A 1 275 ? 1.150 -4.455 33.979 1.00 88.38 275 ALA A O 1
ATOM 2239 N N . ILE A 1 276 ? -0.192 -4.676 32.191 1.00 88.25 276 ILE A N 1
ATOM 2240 C CA . ILE A 1 276 ? 0.243 -6.036 31.837 1.00 88.25 276 ILE A CA 1
ATOM 2241 C C . ILE A 1 276 ? 1.529 -5.989 31.009 1.00 88.25 276 ILE A C 1
ATOM 2243 O O . ILE A 1 276 ? 2.301 -6.945 31.011 1.00 88.25 276 ILE A O 1
ATOM 2247 N N . SER A 1 277 ? 1.837 -4.874 30.356 1.00 89.75 277 SER A N 1
ATOM 2248 C CA . SER A 1 277 ? 3.121 -4.658 29.687 1.00 89.75 277 SER A CA 1
ATOM 2249 C C . SER A 1 277 ? 3.769 -3.345 30.110 1.00 89.75 277 SER A C 1
ATOM 2251 O O . SER A 1 277 ? 3.103 -2.434 30.612 1.00 89.75 277 SER A O 1
ATOM 2253 N N . ILE A 1 278 ? 5.062 -3.203 29.834 1.00 91.81 278 ILE A N 1
ATOM 2254 C CA . ILE A 1 278 ? 5.653 -1.874 29.707 1.00 91.81 278 ILE A CA 1
ATOM 2255 C C . ILE A 1 278 ? 5.127 -1.187 28.439 1.00 91.81 278 ILE A C 1
ATOM 2257 O O . ILE A 1 278 ? 4.382 -1.758 27.639 1.00 91.81 278 ILE A O 1
ATOM 2261 N N . GLU A 1 279 ? 5.556 0.048 28.235 1.00 92.94 279 GLU A N 1
ATOM 2262 C CA . GLU A 1 279 ? 5.377 0.749 26.973 1.00 92.94 279 GLU A CA 1
ATOM 2263 C C . GLU A 1 279 ? 6.274 0.150 25.879 1.00 92.94 279 GLU A C 1
ATOM 2265 O O . GLU A 1 279 ? 7.502 0.232 25.931 1.00 92.94 279 GLU A O 1
ATOM 2270 N N . PHE A 1 280 ? 5.659 -0.441 24.859 1.00 91.81 280 PHE A N 1
ATOM 2271 C CA . PHE A 1 280 ? 6.340 -0.887 23.653 1.00 91.81 280 PHE A CA 1
ATOM 2272 C C . PHE A 1 280 ? 6.632 0.316 22.754 1.00 91.81 280 PHE A C 1
ATOM 2274 O O . PHE A 1 280 ? 5.683 0.897 22.216 1.00 91.81 280 PHE A O 1
ATOM 2281 N N . PRO A 1 281 ? 7.903 0.684 22.518 1.00 92.75 281 PRO A N 1
ATOM 2282 C CA . PRO A 1 281 ? 8.216 1.731 21.562 1.00 92.75 281 PRO A CA 1
ATOM 2283 C C . PRO A 1 281 ? 7.873 1.256 20.147 1.00 92.75 281 PRO A C 1
ATOM 2285 O O . PRO A 1 281 ? 8.364 0.230 19.676 1.00 92.75 281 PRO A O 1
ATOM 2288 N N . VAL A 1 282 ? 7.045 2.027 19.448 1.00 93.62 282 VAL A N 1
ATOM 2289 C CA . VAL A 1 282 ? 6.702 1.806 18.044 1.00 93.62 282 VAL A CA 1
ATOM 2290 C C . VAL A 1 282 ? 7.260 2.957 17.221 1.00 93.62 282 VAL A C 1
ATOM 2292 O O . VAL A 1 282 ? 6.808 4.101 17.302 1.00 93.62 282 VAL A O 1
ATOM 2295 N N . ASN A 1 283 ? 8.259 2.635 16.405 1.00 92.94 283 ASN A N 1
ATOM 2296 C CA . ASN A 1 283 ? 8.836 3.521 15.407 1.00 92.94 283 ASN A CA 1
ATOM 2297 C C . ASN A 1 283 ? 9.010 2.741 14.102 1.00 92.94 283 ASN A C 1
ATOM 2299 O O . ASN A 1 283 ? 9.534 1.629 14.098 1.00 92.94 283 ASN A O 1
ATOM 2303 N N . VAL A 1 284 ? 8.561 3.330 12.994 1.00 90.00 284 VAL A N 1
ATOM 2304 C CA . VAL A 1 284 ? 8.581 2.682 11.673 1.00 90.00 284 VAL A CA 1
ATOM 2305 C C . VAL A 1 284 ? 9.994 2.298 11.262 1.00 90.00 284 VAL A C 1
ATOM 2307 O O . VAL A 1 284 ? 10.229 1.161 10.868 1.00 90.00 284 VAL A O 1
ATOM 2310 N N . GLY A 1 285 ? 10.930 3.242 11.378 1.00 86.44 285 GLY A N 1
ATOM 2311 C CA . GLY A 1 285 ? 12.318 3.043 10.983 1.00 86.44 285 GLY A CA 1
ATOM 2312 C C . GLY A 1 285 ? 12.988 1.948 11.804 1.00 86.44 285 GLY A C 1
ATOM 2313 O O . GLY A 1 285 ? 13.665 1.100 11.232 1.00 86.44 285 GLY A O 1
ATOM 2314 N N . ASP A 1 286 ? 12.752 1.919 13.116 1.00 89.00 286 ASP A N 1
ATOM 2315 C CA . ASP A 1 286 ? 13.313 0.896 14.001 1.00 89.00 286 ASP A CA 1
ATOM 2316 C C . ASP A 1 286 ? 12.747 -0.496 13.684 1.00 89.00 286 ASP A C 1
ATOM 2318 O O . ASP A 1 286 ? 13.512 -1.450 13.542 1.00 89.00 286 ASP A O 1
ATOM 2322 N N . LEU A 1 287 ? 11.429 -0.617 13.492 1.00 91.50 287 LEU A N 1
ATOM 2323 C CA . LEU A 1 287 ? 10.789 -1.895 13.161 1.00 91.50 287 LEU A CA 1
ATOM 2324 C C . LEU A 1 287 ? 11.230 -2.432 11.802 1.00 91.50 287 LEU A C 1
ATOM 2326 O O . LEU A 1 287 ? 11.583 -3.606 11.689 1.00 91.50 287 LEU A O 1
ATOM 2330 N N . VAL A 1 288 ? 11.254 -1.571 10.785 1.00 87.56 288 VAL A N 1
ATOM 2331 C CA . VAL A 1 288 ? 11.696 -1.934 9.437 1.00 87.56 288 VAL A CA 1
ATOM 2332 C C . VAL A 1 288 ? 13.178 -2.305 9.434 1.00 87.56 288 VAL A C 1
ATOM 2334 O O . VAL A 1 288 ? 13.553 -3.319 8.852 1.00 87.56 288 VAL A O 1
ATOM 2337 N N . ARG A 1 289 ? 14.028 -1.560 10.147 1.00 84.62 289 ARG A N 1
ATOM 2338 C CA . ARG A 1 289 ? 15.456 -1.881 10.273 1.00 84.62 289 ARG A CA 1
ATOM 2339 C C . ARG A 1 289 ? 15.688 -3.216 10.980 1.00 84.62 289 ARG A C 1
ATOM 2341 O O . ARG A 1 289 ? 16.557 -3.975 10.572 1.00 84.62 289 ARG A O 1
ATOM 2348 N N . GLN A 1 290 ? 14.939 -3.511 12.040 1.00 88.19 290 GLN A N 1
ATOM 2349 C CA . GLN A 1 290 ? 15.137 -4.732 12.826 1.00 88.19 290 GLN A CA 1
ATOM 2350 C C . GLN A 1 290 ? 14.537 -5.975 12.167 1.00 88.19 290 GLN A C 1
ATOM 2352 O O . GLN A 1 290 ? 15.095 -7.063 12.292 1.00 88.19 290 GLN A O 1
ATOM 2357 N N . GLN A 1 291 ? 13.383 -5.843 11.509 1.00 90.06 291 GLN A N 1
ATOM 2358 C CA . GLN A 1 291 ? 12.591 -6.994 11.068 1.00 90.06 291 GLN A CA 1
ATOM 2359 C C . GLN A 1 291 ? 12.347 -7.043 9.556 1.00 90.06 291 GLN A C 1
ATOM 2361 O O . GLN A 1 291 ? 11.734 -8.011 9.107 1.00 90.06 291 GLN A O 1
ATOM 2366 N N . GLY A 1 292 ? 12.828 -6.069 8.782 1.00 86.19 292 GLY A N 1
ATOM 2367 C CA . GLY A 1 292 ? 12.507 -5.915 7.362 1.00 86.19 292 GLY A CA 1
ATOM 2368 C C . GLY A 1 292 ? 11.138 -5.274 7.136 1.00 86.19 292 GLY A C 1
ATOM 2369 O O . GLY A 1 292 ? 10.402 -4.986 8.089 1.00 86.19 292 GLY A O 1
ATOM 2370 N N . ILE A 1 293 ? 10.766 -5.056 5.877 1.00 84.94 293 ILE A N 1
ATOM 2371 C CA . ILE A 1 293 ? 9.411 -4.623 5.510 1.00 84.94 293 ILE A CA 1
ATOM 2372 C C . ILE A 1 293 ? 8.474 -5.830 5.595 1.00 84.94 293 ILE A C 1
ATOM 2374 O O . ILE A 1 293 ? 8.621 -6.805 4.862 1.00 84.94 293 ILE A O 1
ATOM 2378 N N . LYS A 1 294 ? 7.488 -5.775 6.492 1.00 88.31 294 LYS A N 1
ATOM 2379 C CA . LYS A 1 294 ? 6.534 -6.864 6.730 1.00 88.31 294 LYS A CA 1
ATOM 2380 C C . LYS A 1 294 ? 5.120 -6.333 6.903 1.00 88.31 294 LYS A C 1
ATOM 2382 O O . LYS A 1 294 ? 4.916 -5.227 7.393 1.00 88.31 294 LYS A O 1
ATOM 2387 N N . SER A 1 295 ? 4.135 -7.159 6.564 1.00 87.94 295 SER A N 1
ATOM 2388 C CA . SER A 1 295 ? 2.733 -6.934 6.938 1.00 87.94 295 SER A CA 1
ATOM 2389 C C . SER A 1 295 ? 2.465 -7.234 8.416 1.00 87.94 295 SER A C 1
ATOM 2391 O O . SER A 1 295 ? 1.419 -6.857 8.938 1.00 87.94 295 SER A O 1
ATOM 2393 N N . THR A 1 296 ? 3.400 -7.903 9.097 1.00 95.06 296 THR A N 1
ATOM 2394 C CA . THR A 1 296 ? 3.294 -8.268 10.512 1.00 95.06 296 THR A CA 1
ATOM 2395 C C . THR A 1 296 ? 4.595 -8.000 11.262 1.00 95.06 296 THR A C 1
ATOM 2397 O O . THR A 1 296 ? 5.648 -8.502 10.862 1.00 95.06 296 THR A O 1
ATOM 2400 N N . TYR A 1 297 ? 4.515 -7.276 12.378 1.00 96.00 297 TYR A N 1
ATOM 2401 C CA . TYR A 1 297 ? 5.643 -7.028 13.282 1.00 96.00 297 TYR A CA 1
ATOM 2402 C C . TYR A 1 297 ? 5.418 -7.700 14.624 1.00 96.00 297 TYR A C 1
ATOM 2404 O O . TYR A 1 297 ? 4.334 -7.595 15.191 1.00 96.00 297 TYR A O 1
ATOM 2412 N N . ARG A 1 298 ? 6.451 -8.350 15.157 1.00 96.56 298 ARG A N 1
ATOM 2413 C CA . ARG A 1 298 ? 6.399 -8.971 16.482 1.00 96.56 298 ARG A CA 1
ATOM 2414 C C . ARG A 1 298 ? 7.138 -8.097 17.486 1.00 96.56 298 ARG A C 1
ATOM 2416 O O . ARG A 1 298 ? 8.307 -7.783 17.276 1.00 96.56 298 ARG A O 1
ATOM 2423 N N . LEU A 1 299 ? 6.465 -7.716 18.564 1.00 95.94 299 LEU A N 1
ATOM 2424 C CA . LEU A 1 299 ? 7.021 -6.950 19.673 1.00 95.94 299 LEU A CA 1
ATOM 2425 C C . LEU A 1 299 ? 7.094 -7.851 20.902 1.00 95.94 299 LEU A C 1
ATOM 2427 O O . LEU A 1 299 ? 6.104 -8.484 21.262 1.00 95.94 299 LEU A O 1
ATOM 2431 N N . ILE A 1 300 ? 8.263 -7.913 21.529 1.00 95.12 300 ILE A N 1
ATOM 2432 C CA . ILE A 1 300 ? 8.485 -8.655 22.772 1.00 95.12 300 ILE A CA 1
ATOM 2433 C C . ILE A 1 300 ? 8.769 -7.624 23.848 1.00 95.12 300 ILE A C 1
ATOM 2435 O O . ILE A 1 300 ? 9.622 -6.756 23.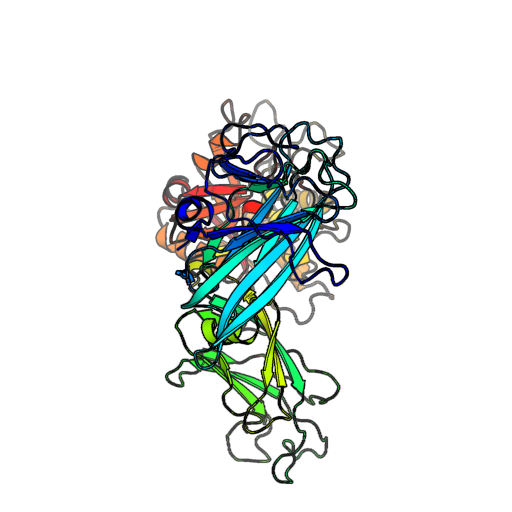651 1.00 95.12 300 ILE A O 1
ATOM 2439 N N . ASP A 1 301 ? 8.055 -7.708 24.963 1.00 92.94 301 ASP A N 1
ATOM 2440 C CA . ASP A 1 301 ? 8.282 -6.802 26.075 1.00 92.94 301 ASP A CA 1
ATOM 2441 C C . ASP A 1 301 ? 9.663 -7.120 26.684 1.00 92.94 301 ASP A C 1
ATOM 2443 O O . ASP A 1 301 ? 9.937 -8.271 27.049 1.00 92.94 301 ASP A O 1
ATOM 2447 N N . PRO A 1 302 ? 10.585 -6.143 26.744 1.00 88.00 302 PRO A N 1
ATOM 2448 C CA . PRO A 1 302 ? 11.951 -6.400 27.182 1.00 88.00 302 PRO A CA 1
ATOM 2449 C C . PRO A 1 302 ? 12.045 -6.717 28.681 1.00 88.00 302 PRO A C 1
ATOM 2451 O O . PRO A 1 302 ? 13.021 -7.349 29.093 1.00 88.00 302 PRO A O 1
ATOM 2454 N N . VAL A 1 303 ? 11.055 -6.306 29.482 1.00 89.56 303 VAL A N 1
ATOM 2455 C CA . VAL A 1 303 ? 10.976 -6.569 30.925 1.00 89.56 303 VAL A CA 1
ATOM 2456 C C . VAL A 1 303 ? 10.137 -7.820 31.176 1.00 89.56 303 VAL A C 1
ATOM 2458 O O . VAL A 1 303 ? 10.577 -8.740 31.864 1.00 89.56 303 VAL A O 1
ATOM 2461 N N . PHE A 1 304 ? 8.960 -7.894 30.562 1.00 90.12 304 PHE A N 1
ATOM 2462 C CA . PHE A 1 304 ? 8.009 -8.990 30.700 1.00 90.12 304 PHE A CA 1
ATOM 2463 C C . PHE A 1 304 ? 8.021 -9.876 29.456 1.00 90.12 304 PHE A C 1
ATOM 2465 O O . PHE A 1 304 ? 7.083 -9.871 28.674 1.00 90.12 304 PHE A O 1
ATOM 2472 N N . ARG A 1 305 ? 9.088 -10.653 29.242 1.00 90.00 305 ARG A N 1
ATOM 2473 C CA . ARG A 1 305 ? 9.295 -11.442 28.001 1.00 90.00 305 ARG A CA 1
ATOM 2474 C C . ARG A 1 305 ? 8.177 -12.434 27.651 1.00 90.00 305 ARG A C 1
ATOM 2476 O O . ARG A 1 305 ? 8.175 -12.985 26.552 1.00 90.00 305 ARG A O 1
ATOM 2483 N N . ASP A 1 306 ? 7.268 -12.685 28.584 1.00 91.00 306 ASP A N 1
ATOM 2484 C CA . ASP A 1 306 ? 6.039 -13.448 28.409 1.00 91.00 306 ASP A CA 1
ATOM 2485 C C . ASP A 1 306 ? 4.872 -12.626 27.840 1.00 91.00 306 ASP A C 1
ATOM 2487 O O . ASP A 1 306 ? 3.786 -13.169 27.663 1.00 91.00 306 ASP A O 1
ATOM 2491 N N . VAL A 1 307 ? 5.086 -11.350 27.517 1.00 94.19 307 VAL A N 1
ATOM 2492 C CA . VAL A 1 307 ? 4.143 -10.478 26.822 1.00 94.19 307 VAL A CA 1
ATOM 2493 C C . VAL A 1 307 ? 4.638 -10.218 25.408 1.00 94.19 307 VAL A C 1
ATOM 2495 O O . VAL A 1 307 ? 5.687 -9.607 25.183 1.00 94.19 307 VAL A O 1
ATOM 2498 N N . ILE A 1 308 ? 3.869 -10.699 24.436 1.00 96.25 308 ILE A N 1
ATOM 2499 C CA . ILE A 1 308 ? 4.235 -10.653 23.024 1.00 96.25 308 ILE A CA 1
ATOM 2500 C C . ILE A 1 308 ? 3.052 -10.130 22.227 1.00 96.25 308 ILE A C 1
ATOM 2502 O O . ILE A 1 308 ? 1.972 -10.720 22.236 1.00 96.25 308 ILE A O 1
ATOM 2506 N N . LEU A 1 309 ? 3.276 -9.036 21.505 1.00 96.88 309 LEU A N 1
ATOM 2507 C CA . LEU A 1 309 ? 2.299 -8.452 20.596 1.00 96.88 309 LEU A CA 1
ATOM 2508 C C . LEU A 1 309 ? 2.687 -8.756 19.151 1.00 96.88 309 LEU A C 1
ATOM 2510 O O . LEU A 1 309 ? 3.853 -8.660 18.772 1.00 96.88 309 LEU A O 1
ATOM 2514 N N . GLN A 1 310 ? 1.698 -9.061 18.323 1.00 97.25 310 GLN A N 1
ATOM 2515 C CA . GLN A 1 310 ? 1.824 -9.093 16.874 1.00 97.25 310 GLN A CA 1
ATOM 2516 C C . GLN A 1 310 ? 0.988 -7.958 16.281 1.00 97.25 310 GLN A C 1
ATOM 2518 O O . GLN A 1 310 ? -0.236 -7.934 16.404 1.00 97.25 310 GLN A O 1
ATOM 2523 N N . LEU A 1 311 ? 1.654 -7.006 15.635 1.00 96.56 311 LEU A N 1
ATOM 2524 C CA . LEU A 1 311 ? 1.022 -5.900 14.928 1.00 96.56 311 LEU A CA 1
ATOM 2525 C C . LEU A 1 311 ? 0.750 -6.318 13.488 1.00 96.56 311 LEU A C 1
ATOM 2527 O O . LEU A 1 311 ? 1.700 -6.578 12.752 1.00 96.56 311 LEU A O 1
ATOM 2531 N N . ASN A 1 312 ? -0.510 -6.318 13.062 1.00 93.75 312 ASN A N 1
ATOM 2532 C CA . ASN A 1 312 ? -0.856 -6.412 11.646 1.00 93.75 312 ASN A CA 1
ATOM 2533 C C . ASN A 1 312 ? -0.894 -4.996 11.077 1.00 93.75 312 ASN A C 1
ATOM 2535 O O . ASN A 1 312 ? -1.691 -4.169 11.527 1.00 93.75 312 ASN A O 1
ATOM 2539 N N . VAL A 1 313 ? -0.021 -4.695 10.119 1.00 93.31 313 VAL A N 1
ATOM 2540 C CA . VAL A 1 313 ? 0.163 -3.336 9.607 1.00 93.31 313 VAL A CA 1
ATOM 2541 C C . VAL A 1 313 ? -0.071 -3.250 8.108 1.00 93.31 313 VAL A C 1
ATOM 2543 O O . VAL A 1 313 ? 0.170 -4.189 7.353 1.00 93.31 313 VAL A O 1
ATOM 2546 N N . ALA A 1 314 ? -0.501 -2.074 7.668 1.00 87.38 314 ALA A N 1
ATOM 2547 C CA . ALA A 1 314 ? -0.614 -1.741 6.263 1.00 87.38 314 ALA A CA 1
ATOM 2548 C C . ALA A 1 314 ? 0.123 -0.430 5.985 1.00 87.38 314 ALA A C 1
ATOM 2550 O O . ALA A 1 314 ? -0.244 0.623 6.512 1.00 87.38 314 ALA A O 1
ATOM 2551 N N . TYR A 1 315 ? 1.161 -0.501 5.154 1.00 85.19 315 TYR A N 1
ATOM 2552 C CA . TYR A 1 315 ? 1.923 0.664 4.714 1.00 85.19 315 TYR A CA 1
ATOM 2553 C C . TYR A 1 315 ? 1.046 1.644 3.949 1.00 85.19 315 TYR A C 1
ATOM 2555 O O . TYR A 1 315 ? 0.206 1.241 3.137 1.00 85.19 315 TYR A O 1
ATOM 2563 N N . ARG A 1 316 ? 1.212 2.930 4.243 1.00 83.56 316 ARG A N 1
ATOM 2564 C CA . ARG A 1 316 ? 0.417 4.013 3.665 1.00 83.56 316 ARG A CA 1
ATOM 2565 C C . ARG A 1 316 ? 1.303 5.214 3.392 1.00 83.56 316 ARG A C 1
ATOM 2567 O O . ARG A 1 316 ? 2.312 5.412 4.067 1.00 83.56 316 ARG A O 1
ATOM 2574 N N . SER A 1 317 ? 0.899 6.011 2.414 1.00 78.56 317 SER A N 1
ATOM 2575 C CA . SER A 1 317 ? 1.524 7.306 2.155 1.00 78.56 317 SER A CA 1
ATOM 2576 C C . SER A 1 317 ? 1.314 8.259 3.333 1.00 78.56 317 SER A C 1
ATOM 2578 O O . SER A 1 317 ? 0.366 8.126 4.116 1.00 78.56 317 SER A O 1
ATOM 2580 N N . ARG A 1 318 ? 2.164 9.281 3.441 1.00 82.19 318 ARG A N 1
ATOM 2581 C CA . ARG A 1 318 ? 2.072 10.299 4.494 1.00 82.19 318 ARG A CA 1
ATOM 2582 C C . ARG A 1 318 ? 0.727 10.999 4.460 1.00 82.19 318 ARG A C 1
ATOM 2584 O O . ARG A 1 318 ? 0.110 11.203 5.501 1.00 82.19 318 ARG A O 1
ATOM 2591 N N . ALA A 1 319 ? 0.262 11.318 3.254 1.00 79.00 319 ALA A N 1
ATOM 2592 C CA . ALA A 1 319 ? -1.032 11.939 3.049 1.00 79.00 319 ALA A CA 1
ATOM 2593 C C . ALA A 1 319 ? -2.161 11.063 3.618 1.00 79.00 319 ALA A C 1
ATOM 2595 O O . ALA A 1 319 ? -3.031 11.572 4.319 1.00 79.00 319 ALA A O 1
ATOM 2596 N N . GLU A 1 320 ? -2.137 9.747 3.397 1.00 79.94 320 GLU A N 1
ATOM 2597 C CA . GLU A 1 320 ? -3.136 8.832 3.966 1.00 79.94 320 GLU A CA 1
ATOM 2598 C C . GLU A 1 320 ? -3.074 8.768 5.495 1.00 79.94 320 GLU A C 1
ATOM 2600 O O . GLU A 1 320 ? -4.102 8.878 6.169 1.00 79.94 320 GLU A O 1
ATOM 2605 N N . LEU A 1 321 ? -1.872 8.665 6.063 1.00 83.62 321 LEU A N 1
ATOM 2606 C CA . LEU A 1 321 ? -1.675 8.611 7.515 1.00 83.62 321 LEU A CA 1
ATOM 2607 C C . LEU A 1 321 ? -2.094 9.909 8.207 1.00 83.62 321 LEU A C 1
ATOM 2609 O O . LEU A 1 321 ? -2.683 9.879 9.284 1.00 83.62 321 LEU A O 1
ATOM 2613 N N . GLU A 1 322 ? -1.885 11.055 7.571 1.00 84.94 322 GLU A N 1
ATOM 2614 C CA . GLU A 1 322 ? -2.345 12.358 8.060 1.00 84.94 322 GLU A CA 1
ATOM 2615 C C . GLU A 1 322 ? -3.831 12.613 7.737 1.00 84.94 322 GLU A C 1
ATOM 2617 O O . GLU A 1 322 ? -4.396 13.631 8.131 1.00 84.94 322 GLU A O 1
ATOM 2622 N N . GLY A 1 323 ? -4.508 11.692 7.036 1.00 82.31 323 GLY A N 1
ATOM 2623 C CA . GLY A 1 323 ? -5.898 11.848 6.590 1.00 82.31 323 GLY A CA 1
ATOM 2624 C C . GLY A 1 323 ? -6.082 12.929 5.520 1.00 82.31 323 GLY A C 1
ATOM 2625 O O . GLY A 1 323 ? -7.208 13.363 5.268 1.00 82.31 323 GLY A O 1
ATOM 2626 N N . ARG A 1 324 ? -4.988 13.383 4.912 1.00 88.06 324 ARG A N 1
ATOM 2627 C CA . ARG A 1 324 ? -4.943 14.260 3.738 1.00 88.06 324 ARG A CA 1
ATOM 2628 C C . ARG A 1 324 ? -5.216 13.497 2.441 1.00 88.06 324 ARG A C 1
ATOM 2630 O O . ARG A 1 324 ? -5.564 14.113 1.449 1.00 88.06 324 ARG A O 1
ATOM 2637 N N . SER A 1 325 ? -5.137 12.171 2.444 1.00 88.62 325 SER A N 1
ATOM 2638 C CA . SER A 1 325 ? -5.569 11.315 1.339 1.00 88.62 325 SER A CA 1
ATOM 2639 C C . SER A 1 325 ? -6.406 10.154 1.866 1.00 88.62 325 SER A C 1
ATOM 2641 O O . SER A 1 325 ? -6.194 9.683 2.982 1.00 88.62 325 SER A O 1
ATOM 2643 N N . VAL A 1 326 ? -7.391 9.714 1.094 1.00 89.69 326 VAL A N 1
ATOM 2644 C CA . VAL A 1 326 ? -8.212 8.535 1.384 1.00 89.69 326 VAL A CA 1
ATOM 2645 C C . VAL A 1 326 ? -8.582 7.873 0.068 1.00 89.69 326 VAL A C 1
ATOM 2647 O O . VAL A 1 326 ? -8.902 8.569 -0.895 1.00 89.69 326 VAL A O 1
ATOM 2650 N N . TYR A 1 327 ? -8.598 6.542 0.038 1.00 89.19 327 TYR A N 1
ATOM 2651 C CA . TYR A 1 327 ? -9.106 5.777 -1.094 1.00 89.19 327 TYR A CA 1
ATOM 2652 C C . TYR A 1 327 ? -9.820 4.493 -0.640 1.00 89.19 327 TYR A C 1
ATOM 2654 O O . TYR A 1 327 ? -9.257 3.667 0.079 1.00 89.19 327 TYR A O 1
ATOM 2662 N N . LEU A 1 328 ? -11.071 4.327 -1.066 1.00 88.12 328 LEU A N 1
ATOM 2663 C CA . LEU A 1 328 ? -11.950 3.203 -0.753 1.00 88.12 328 LEU A CA 1
ATOM 2664 C C . LEU A 1 328 ? -11.864 2.163 -1.874 1.00 88.12 328 LEU A C 1
ATOM 2666 O O . LEU A 1 328 ? -12.613 2.189 -2.845 1.00 88.12 328 LEU A O 1
ATOM 2670 N N . ARG A 1 329 ? -10.921 1.236 -1.719 1.00 80.75 329 ARG A N 1
ATOM 2671 C CA . ARG A 1 329 ? -10.511 0.257 -2.743 1.00 80.75 329 ARG A CA 1
ATOM 2672 C C . ARG A 1 329 ? -11.540 -0.819 -3.119 1.00 80.75 329 ARG A C 1
ATOM 2674 O O . ARG A 1 329 ? -11.325 -1.535 -4.085 1.00 80.75 329 ARG A O 1
ATOM 2681 N N . HIS A 1 330 ? -12.607 -0.981 -2.340 1.00 83.44 330 HIS A N 1
ATOM 2682 C CA . HIS A 1 330 ? -13.562 -2.090 -2.488 1.00 83.44 330 HIS A CA 1
ATOM 2683 C C . HIS A 1 330 ? -14.897 -1.670 -3.114 1.00 83.44 330 HIS A C 1
ATOM 2685 O O . HIS A 1 330 ? -15.857 -2.436 -3.139 1.00 83.44 330 HIS A O 1
ATOM 2691 N N . VAL A 1 331 ? -14.983 -0.439 -3.616 1.00 85.62 331 VAL A N 1
ATOM 2692 C CA . VAL A 1 331 ? -16.153 -0.009 -4.375 1.00 85.62 331 VAL A CA 1
ATOM 2693 C C . VAL A 1 331 ? -16.070 -0.608 -5.774 1.00 85.62 331 VAL A C 1
ATOM 2695 O O . VAL A 1 331 ? -15.188 -0.256 -6.553 1.00 85.62 331 VAL A O 1
ATOM 2698 N N . MET A 1 332 ? -17.006 -1.493 -6.107 1.00 84.25 332 MET A N 1
ATOM 2699 C CA . MET A 1 332 ? -17.036 -2.128 -7.422 1.00 84.25 332 MET A CA 1
ATOM 2700 C C . MET A 1 332 ? -17.858 -1.292 -8.414 1.00 84.25 332 MET A C 1
ATOM 2702 O O . MET A 1 332 ? -18.987 -0.910 -8.087 1.00 84.25 332 MET A O 1
ATOM 2706 N N . PRO A 1 333 ? -17.336 -1.007 -9.623 1.00 84.56 333 PRO A N 1
ATOM 2707 C CA . PRO A 1 333 ? -18.134 -0.416 -10.686 1.00 84.56 333 PRO A CA 1
ATOM 2708 C C . PRO A 1 333 ? -19.174 -1.419 -11.210 1.00 84.56 333 PRO A C 1
ATOM 2710 O O . PRO A 1 333 ? -18.958 -2.628 -11.196 1.00 84.56 333 PRO A O 1
ATOM 2713 N N . ILE A 1 334 ? -20.309 -0.905 -11.679 1.00 79.12 334 ILE A N 1
ATOM 2714 C CA . ILE A 1 334 ? -21.380 -1.681 -12.327 1.00 79.12 334 ILE A CA 1
ATOM 2715 C C . ILE A 1 334 ? -21.394 -1.326 -13.812 1.00 79.12 334 ILE A C 1
ATOM 2717 O O . ILE A 1 334 ? -21.138 -0.175 -14.154 1.00 79.12 334 ILE A O 1
ATOM 2721 N N . ASN A 1 335 ? -21.691 -2.278 -14.695 1.00 71.94 335 ASN A N 1
ATOM 2722 C CA . ASN A 1 335 ? -21.871 -1.997 -16.118 1.00 71.94 335 ASN A CA 1
ATOM 2723 C C . ASN A 1 335 ? -23.330 -1.617 -16.439 1.00 71.94 335 ASN A C 1
ATOM 2725 O O . ASN A 1 335 ? -24.210 -2.469 -16.418 1.00 71.94 335 ASN A O 1
ATOM 2729 N N . GLN A 1 336 ? -23.560 -0.364 -16.838 1.00 66.94 336 GLN A N 1
ATOM 2730 C CA . GLN A 1 336 ? -24.880 0.166 -17.223 1.00 66.94 336 GLN A CA 1
ATOM 2731 C C . GLN A 1 336 ? -25.517 -0.482 -18.469 1.00 66.94 336 GLN A C 1
ATOM 2733 O O . GLN A 1 336 ? -26.700 -0.252 -18.737 1.00 66.94 336 GLN A O 1
ATOM 2738 N N . GLU A 1 337 ? -24.767 -1.255 -19.263 1.00 61.44 337 GLU A N 1
ATOM 2739 C CA . GLU A 1 337 ? -25.257 -1.856 -20.513 1.00 61.44 337 GLU A CA 1
ATOM 2740 C C . GLU A 1 337 ? -26.013 -3.188 -20.307 1.00 61.44 337 GLU A C 1
ATOM 2742 O O . GLU A 1 337 ? -26.594 -3.712 -21.259 1.00 61.44 337 GLU A O 1
ATOM 2747 N N . ILE A 1 338 ? -26.067 -3.732 -19.082 1.00 56.75 338 ILE A N 1
ATOM 2748 C CA . ILE A 1 338 ? -26.578 -5.086 -18.808 1.00 56.75 338 ILE A CA 1
ATOM 2749 C C . ILE A 1 338 ? -27.879 -5.042 -17.989 1.00 56.75 338 ILE A C 1
ATOM 2751 O O . ILE A 1 338 ? -27.924 -5.376 -16.808 1.00 56.75 338 ILE A O 1
ATOM 2755 N N . LEU A 1 339 ? -29.001 -4.722 -18.642 1.00 55.50 339 LEU A N 1
ATOM 2756 C CA . LEU A 1 339 ? -30.320 -5.135 -18.148 1.00 55.50 339 LEU A CA 1
ATOM 2757 C C . LEU A 1 339 ? -30.890 -6.240 -19.045 1.00 55.50 339 LEU A C 1
ATOM 2759 O O . LEU A 1 339 ? -31.378 -5.942 -20.136 1.00 55.50 339 LEU A O 1
ATOM 2763 N N . PRO A 1 340 ? -30.934 -7.505 -18.586 1.00 51.84 340 PRO A N 1
ATOM 2764 C CA . PRO A 1 340 ? -31.265 -8.652 -19.436 1.00 51.84 340 PRO A CA 1
ATOM 2765 C C . PRO A 1 340 ? -32.728 -8.726 -19.920 1.00 51.84 340 PRO A C 1
ATOM 2767 O O . PRO A 1 340 ? -33.130 -9.758 -20.441 1.00 51.84 340 PRO A O 1
ATOM 2770 N N . TYR A 1 341 ? -33.563 -7.689 -19.754 1.00 48.69 341 TYR A N 1
ATOM 2771 C CA . TYR A 1 341 ? -34.991 -7.806 -20.100 1.00 48.69 341 TYR A CA 1
ATOM 2772 C C . TYR A 1 341 ? -35.694 -6.548 -20.630 1.00 48.69 341 TYR A C 1
ATOM 2774 O O . TYR A 1 341 ? -36.919 -6.541 -20.742 1.00 48.69 341 TYR A O 1
ATOM 2782 N N . ASN A 1 342 ? -34.978 -5.468 -20.968 1.00 52.41 342 ASN A N 1
ATOM 2783 C CA . ASN A 1 342 ? -35.605 -4.387 -21.736 1.00 52.41 342 ASN A CA 1
ATOM 2784 C C . ASN A 1 342 ? -34.579 -3.617 -22.592 1.00 52.41 342 ASN A C 1
ATOM 2786 O O . ASN A 1 342 ? -33.959 -2.684 -22.079 1.00 52.41 342 ASN A O 1
ATOM 2790 N N . PRO A 1 343 ? -34.410 -3.960 -23.885 1.00 47.91 343 PRO A N 1
ATOM 2791 C CA . PRO A 1 343 ? -33.429 -3.321 -24.774 1.00 47.91 343 PRO A CA 1
ATOM 2792 C C . PRO A 1 343 ? -33.691 -1.822 -25.012 1.00 47.91 343 PRO A C 1
ATOM 2794 O O . PRO A 1 343 ? -32.877 -1.129 -25.620 1.00 47.91 343 PRO A O 1
ATOM 2797 N N . GLU A 1 344 ? -34.813 -1.290 -24.520 1.00 50.22 344 GLU A N 1
ATOM 2798 C CA . GLU A 1 344 ? -35.158 0.126 -24.612 1.00 50.22 344 GLU A CA 1
ATOM 2799 C C . GLU A 1 344 ? -34.857 0.935 -23.342 1.00 50.22 344 GLU A C 1
ATOM 2801 O O . GLU A 1 344 ? -35.245 2.097 -23.281 1.00 50.22 344 GLU A O 1
ATOM 2806 N N . ARG A 1 345 ? -34.219 0.383 -22.301 1.00 54.78 345 ARG A N 1
ATOM 2807 C CA . ARG A 1 345 ? -33.934 1.145 -21.070 1.00 54.78 345 ARG A CA 1
ATOM 2808 C C . ARG A 1 345 ? -32.485 0.996 -20.621 1.00 54.78 345 ARG A C 1
ATOM 2810 O O . ARG A 1 345 ? -32.145 0.036 -19.944 1.00 54.78 345 ARG A O 1
ATOM 2817 N N . LEU A 1 346 ? -31.670 1.993 -20.954 1.00 52.91 346 LEU A N 1
ATOM 2818 C CA . LEU A 1 346 ? -30.384 2.238 -20.313 1.00 52.91 346 LEU A CA 1
ATOM 2819 C C . LEU A 1 346 ? -30.615 2.615 -18.847 1.00 52.91 346 LEU A C 1
ATOM 2821 O O . LEU A 1 346 ? -31.510 3.413 -18.528 1.00 52.91 346 LEU A O 1
ATOM 2825 N N . GLU A 1 347 ? -29.798 2.049 -17.966 1.00 62.62 347 GLU A N 1
ATOM 2826 C CA . GLU A 1 347 ? -29.810 2.407 -16.556 1.00 62.62 347 GLU A CA 1
ATOM 2827 C C . GLU A 1 347 ? -29.452 3.884 -16.391 1.00 62.62 347 GLU A C 1
ATOM 2829 O O . GLU A 1 347 ? -28.508 4.397 -16.988 1.00 62.62 347 GLU A O 1
ATOM 2834 N N . GLY A 1 348 ? -30.236 4.608 -15.590 1.00 73.31 348 GLY A N 1
ATOM 2835 C CA . GLY A 1 348 ? -29.817 5.942 -15.180 1.00 73.31 348 GLY A CA 1
ATOM 2836 C C . GLY A 1 348 ? -28.572 5.834 -14.299 1.00 73.31 348 GLY A C 1
ATOM 2837 O O . GLY A 1 348 ? -28.518 4.980 -13.416 1.00 73.31 348 GLY A O 1
ATOM 2838 N N . CYS A 1 349 ? -27.621 6.754 -14.455 1.00 81.75 349 CYS A N 1
ATOM 2839 C CA . CYS A 1 349 ? -26.442 6.842 -13.582 1.00 81.75 349 CYS A CA 1
ATOM 2840 C C . CYS A 1 349 ? -26.802 6.919 -12.079 1.00 81.75 349 CYS A C 1
ATOM 2842 O O . CYS A 1 349 ? -26.023 6.505 -11.226 1.00 81.75 349 CYS A O 1
ATOM 2844 N N . GLY A 1 350 ? -28.005 7.402 -11.739 1.00 87.62 350 GLY A N 1
ATOM 2845 C CA . GLY A 1 350 ? -28.506 7.471 -10.366 1.00 87.62 350 GLY A CA 1
ATOM 2846 C C . GLY A 1 350 ? -28.664 6.104 -9.678 1.00 87.62 350 GLY A C 1
ATOM 2847 O O . GLY A 1 350 ? -27.962 5.854 -8.699 1.00 87.62 350 GLY A O 1
ATOM 2848 N N . PRO A 1 351 ? -29.587 5.229 -10.129 1.00 89.00 351 PRO A N 1
ATOM 2849 C CA . PRO A 1 351 ? -29.744 3.884 -9.568 1.00 89.00 351 PRO A CA 1
ATOM 2850 C C . PRO A 1 351 ? -28.449 3.065 -9.541 1.00 89.00 351 PRO A C 1
ATOM 2852 O O . PRO A 1 351 ? -28.204 2.360 -8.566 1.00 89.00 351 PRO A O 1
ATOM 2855 N N . VAL A 1 352 ? -27.594 3.219 -10.556 1.00 87.25 352 VAL A N 1
ATOM 2856 C CA . VAL A 1 352 ? -26.278 2.565 -10.619 1.00 87.25 352 VAL A CA 1
ATOM 2857 C C . VAL A 1 352 ? -25.368 3.055 -9.495 1.00 87.25 352 VAL A C 1
ATOM 2859 O O . VAL A 1 352 ? -24.835 2.247 -8.739 1.00 87.25 352 VAL A O 1
ATOM 2862 N N . ALA A 1 353 ? -25.235 4.372 -9.310 1.00 90.94 353 ALA A N 1
ATOM 2863 C CA . ALA A 1 353 ? -24.452 4.936 -8.210 1.00 90.94 353 ALA A CA 1
ATOM 2864 C C . ALA A 1 353 ? -24.981 4.509 -6.831 1.00 90.94 353 ALA A C 1
ATOM 2866 O O . ALA A 1 353 ? -24.192 4.217 -5.931 1.00 90.94 353 ALA A O 1
ATOM 2867 N N . ALA A 1 354 ? -26.306 4.420 -6.670 1.00 93.69 354 ALA A N 1
ATOM 2868 C CA . ALA A 1 354 ? -26.922 3.908 -5.450 1.00 93.69 354 ALA A CA 1
ATOM 2869 C C . ALA A 1 354 ? -26.606 2.422 -5.219 1.00 93.69 354 ALA A C 1
ATOM 2871 O O . ALA A 1 354 ? -26.291 2.041 -4.095 1.00 93.69 354 ALA A O 1
ATOM 2872 N N . ALA A 1 355 ? -26.644 1.593 -6.264 1.00 92.12 355 ALA A N 1
ATOM 2873 C CA . ALA A 1 355 ? -26.292 0.180 -6.174 1.00 92.12 355 ALA A CA 1
ATOM 2874 C C . ALA A 1 355 ? -24.805 -0.030 -5.851 1.00 92.12 355 ALA A C 1
ATOM 2876 O O . ALA A 1 355 ? -24.509 -0.842 -4.982 1.00 92.12 355 ALA A O 1
ATOM 2877 N N . MET A 1 356 ? -23.886 0.747 -6.442 1.00 91.75 356 MET A N 1
ATOM 2878 C CA . MET A 1 356 ? -22.458 0.715 -6.074 1.00 91.75 356 MET A CA 1
ATOM 2879 C C . MET A 1 356 ? -22.249 1.068 -4.593 1.00 91.75 356 MET A C 1
ATOM 2881 O O . MET A 1 356 ? -21.520 0.376 -3.882 1.00 91.75 356 MET A O 1
ATOM 2885 N N . LEU A 1 357 ? -22.926 2.118 -4.106 1.00 94.75 357 LEU A N 1
ATOM 2886 C CA . LEU A 1 357 ? -22.896 2.515 -2.696 1.00 94.75 357 LEU A CA 1
ATOM 2887 C C . LEU A 1 357 ? -23.419 1.392 -1.787 1.00 94.75 357 LEU A C 1
ATOM 2889 O O . LEU A 1 357 ? -22.739 1.008 -0.841 1.00 94.75 357 LEU A O 1
ATOM 2893 N N . MET A 1 358 ? -24.606 0.847 -2.064 1.00 95.38 358 MET A N 1
ATOM 2894 C CA . MET A 1 358 ? -25.198 -0.227 -1.255 1.00 95.38 358 MET A CA 1
ATOM 2895 C C . MET A 1 358 ? -24.372 -1.515 -1.303 1.00 95.38 358 MET A C 1
ATOM 2897 O O . MET A 1 358 ? -24.231 -2.177 -0.279 1.00 95.38 358 MET A O 1
ATOM 2901 N N . GLY A 1 359 ? -23.778 -1.818 -2.455 1.00 92.56 359 GLY A N 1
ATOM 2902 C CA . GLY A 1 359 ? -22.842 -2.917 -2.642 1.00 92.56 359 GLY A CA 1
ATOM 2903 C C . GLY A 1 359 ? -21.670 -2.850 -1.679 1.00 92.56 359 GLY A C 1
ATOM 2904 O O . GLY A 1 359 ? -21.438 -3.798 -0.937 1.00 92.56 359 GLY A O 1
ATOM 2905 N N . TYR A 1 360 ? -21.012 -1.693 -1.603 1.00 92.44 360 TYR A N 1
ATOM 2906 C CA . TYR A 1 360 ? -19.935 -1.460 -0.640 1.00 92.44 360 TYR A CA 1
ATOM 2907 C C . TYR A 1 360 ? -20.400 -1.633 0.817 1.00 92.44 360 TYR A C 1
ATOM 2909 O O . TYR A 1 360 ? -19.721 -2.265 1.623 1.00 92.44 360 TYR A O 1
ATOM 2917 N N . TRP A 1 361 ? -21.578 -1.112 1.176 1.00 94.25 361 TRP A N 1
ATOM 2918 C CA . TRP A 1 361 ? -22.130 -1.293 2.526 1.00 94.25 361 TRP A CA 1
ATOM 2919 C C . TRP A 1 361 ? -22.433 -2.761 2.848 1.00 94.25 361 TRP A C 1
ATOM 2921 O O . TRP A 1 361 ? -22.281 -3.181 3.999 1.00 94.25 361 TRP A O 1
ATOM 2931 N N . GLN A 1 362 ? -22.839 -3.540 1.849 1.00 93.31 362 GLN A N 1
ATOM 2932 C CA . GLN A 1 362 ? -23.112 -4.957 2.014 1.00 93.31 362 GLN A CA 1
ATOM 2933 C C . GLN A 1 362 ? -21.845 -5.788 2.159 1.00 93.31 362 GLN A C 1
ATOM 2935 O O . GLN A 1 362 ? -21.768 -6.601 3.078 1.00 93.31 362 GLN A O 1
ATOM 2940 N N . THR A 1 363 ? -20.852 -5.583 1.296 1.00 88.06 363 THR A N 1
ATOM 2941 C CA . THR A 1 363 ? -19.633 -6.400 1.297 1.00 88.06 363 THR A CA 1
ATOM 2942 C C . THR A 1 363 ? -18.651 -5.977 2.378 1.00 88.06 363 THR A C 1
ATOM 2944 O O . THR A 1 363 ? -18.178 -6.823 3.130 1.00 88.06 363 THR A O 1
ATOM 2947 N N . GLU A 1 364 ? -18.382 -4.677 2.509 1.00 87.69 364 GLU A N 1
ATOM 2948 C CA . GLU A 1 364 ? -17.299 -4.175 3.364 1.00 87.69 364 GLU A CA 1
ATOM 2949 C C . GLU A 1 364 ? -17.761 -3.855 4.779 1.00 87.69 364 GLU A C 1
ATOM 2951 O O . GLU A 1 364 ? -17.016 -4.023 5.741 1.00 87.69 364 GLU A O 1
ATOM 2956 N N . LEU A 1 365 ? -19.004 -3.389 4.923 1.00 89.94 365 LEU A N 1
ATOM 2957 C CA . LEU A 1 365 ? -19.587 -3.053 6.226 1.00 89.94 365 LEU A CA 1
ATOM 2958 C C . LEU A 1 365 ? -20.550 -4.149 6.727 1.00 89.94 365 LEU A C 1
ATOM 2960 O O . LEU A 1 365 ? -21.089 -4.079 7.840 1.00 89.94 365 LEU A O 1
ATOM 2964 N N . GLY A 1 366 ? -20.749 -5.193 5.915 1.00 91.94 366 GLY A N 1
ATOM 2965 C CA . GLY A 1 366 ? -21.514 -6.391 6.239 1.00 91.94 366 GLY A CA 1
ATOM 2966 C C . GLY A 1 366 ? -23.018 -6.165 6.407 1.00 91.94 366 GLY A C 1
ATOM 2967 O O . GLY A 1 366 ? -23.666 -6.974 7.072 1.00 91.94 366 GLY A O 1
ATOM 2968 N N . TYR A 1 367 ? -23.582 -5.044 5.955 1.00 95.06 367 TYR A N 1
ATOM 2969 C CA . TYR A 1 367 ? -25.016 -4.785 6.112 1.00 95.06 367 TYR A CA 1
ATOM 2970 C C . TYR A 1 367 ? -25.823 -5.600 5.107 1.00 95.06 367 TYR A C 1
ATOM 2972 O O . TYR A 1 367 ? -25.596 -5.517 3.910 1.00 95.06 367 TYR A O 1
ATOM 2980 N N . GLN A 1 368 ? -26.855 -6.302 5.558 1.00 96.25 368 GLN A N 1
ATOM 2981 C CA . GLN A 1 368 ? -27.885 -6.794 4.640 1.00 96.25 368 GLN A CA 1
ATOM 2982 C C . GLN A 1 368 ? -28.741 -5.607 4.188 1.00 96.25 368 GLN A C 1
ATOM 2984 O O . GLN A 1 368 ? -29.634 -5.179 4.922 1.00 96.25 368 GLN A O 1
ATOM 2989 N N . ILE A 1 369 ? -28.396 -5.010 3.045 1.00 96.31 369 ILE A N 1
ATOM 2990 C CA . ILE A 1 369 ? -29.049 -3.804 2.515 1.00 96.31 369 ILE A CA 1
ATOM 2991 C C . ILE A 1 369 ? -29.617 -4.026 1.115 1.00 96.31 369 ILE A C 1
ATOM 2993 O O . ILE A 1 369 ? -30.706 -3.533 0.845 1.00 96.31 369 ILE A O 1
ATOM 2997 N N . MET A 1 370 ? -28.943 -4.774 0.241 1.00 95.38 370 MET A N 1
ATOM 2998 C CA . MET A 1 370 ? -29.415 -5.019 -1.125 1.00 95.38 370 MET A CA 1
ATOM 2999 C C . MET A 1 370 ? -30.541 -6.065 -1.162 1.00 95.38 370 MET A C 1
ATOM 3001 O O . MET A 1 370 ? -30.988 -6.577 -0.134 1.00 95.38 370 MET A O 1
ATOM 3005 N N . ASP A 1 371 ? -31.069 -6.340 -2.354 1.00 94.50 371 ASP A N 1
ATOM 3006 C CA . ASP A 1 371 ? -31.924 -7.507 -2.564 1.00 94.50 371 ASP A CA 1
ATOM 3007 C C . ASP A 1 371 ? -31.110 -8.791 -2.332 1.00 94.50 371 ASP A C 1
ATOM 3009 O O . ASP A 1 371 ? -29.984 -8.906 -2.807 1.00 94.50 371 ASP A O 1
ATOM 3013 N N . GLU A 1 372 ? -31.672 -9.758 -1.609 1.00 91.31 372 GLU A N 1
ATOM 3014 C CA . GLU A 1 372 ? -30.992 -11.012 -1.248 1.00 91.31 372 GLU A CA 1
ATOM 3015 C C . GLU A 1 372 ? -30.584 -11.864 -2.462 1.00 91.31 372 GLU A C 1
ATOM 3017 O O . GLU A 1 372 ? -29.671 -12.681 -2.362 1.00 91.31 372 GLU A O 1
ATOM 3022 N N . ARG A 1 373 ? -31.234 -11.653 -3.617 1.00 90.56 373 ARG A N 1
ATOM 3023 C CA . ARG A 1 373 ? -30.901 -12.314 -4.889 1.00 90.56 373 ARG A CA 1
ATOM 3024 C C . ARG A 1 373 ? -29.685 -11.702 -5.580 1.00 90.56 373 ARG A C 1
ATOM 3026 O O . ARG A 1 373 ? -29.140 -12.312 -6.500 1.00 90.56 373 ARG A O 1
ATOM 3033 N N . ASP A 1 374 ? -29.283 -10.500 -5.173 1.00 88.81 374 ASP A N 1
ATOM 3034 C CA . ASP A 1 374 ? -28.121 -9.818 -5.719 1.00 88.81 374 ASP A CA 1
ATOM 3035 C C . ASP A 1 374 ? -26.909 -10.047 -4.811 1.00 88.81 374 ASP A C 1
ATOM 3037 O O . ASP A 1 374 ? -26.740 -9.430 -3.755 1.00 88.81 374 ASP A O 1
ATOM 3041 N N . HIS A 1 375 ? -26.002 -10.909 -5.261 1.00 76.94 375 HIS A N 1
ATOM 3042 C CA . HIS A 1 375 ? -24.700 -11.080 -4.630 1.00 76.94 375 HIS A CA 1
ATOM 3043 C C . HIS A 1 375 ? -23.697 -10.140 -5.283 1.00 76.94 375 HIS A C 1
ATOM 3045 O O . HIS A 1 375 ? -22.991 -10.501 -6.225 1.00 76.94 375 HIS A O 1
ATOM 3051 N N . PHE A 1 376 ? -23.642 -8.907 -4.789 1.00 71.94 376 PHE A N 1
ATOM 3052 C CA . PHE A 1 376 ? -22.737 -7.906 -5.334 1.00 71.94 376 PHE A CA 1
ATOM 3053 C C . PHE A 1 376 ? -21.282 -8.188 -4.936 1.00 71.94 376 PHE A C 1
ATOM 3055 O O . PHE A 1 376 ? -20.779 -7.663 -3.954 1.00 71.94 376 PHE A O 1
ATOM 3062 N N . ASN A 1 377 ? -20.608 -9.053 -5.691 1.00 68.38 377 ASN A N 1
ATOM 3063 C CA . ASN A 1 377 ? -19.196 -9.418 -5.519 1.00 68.38 377 ASN A CA 1
ATOM 3064 C C . ASN A 1 377 ? -18.337 -9.039 -6.743 1.00 68.38 377 ASN A C 1
ATOM 3066 O O . ASN A 1 377 ? -17.254 -9.593 -6.935 1.00 68.38 377 ASN A O 1
ATOM 3070 N N . GLY A 1 378 ? -18.856 -8.155 -7.603 1.00 63.56 378 GLY A N 1
ATOM 3071 C CA . GLY A 1 378 ? -18.234 -7.762 -8.870 1.00 63.56 378 GLY A CA 1
ATOM 3072 C C . GLY A 1 378 ? -18.422 -8.753 -10.026 1.00 63.56 378 GLY A C 1
ATOM 3073 O O . GLY A 1 378 ? -17.932 -8.485 -11.116 1.00 63.56 378 GLY A O 1
ATOM 3074 N N . ARG A 1 379 ? -19.111 -9.889 -9.824 1.00 66.81 379 ARG A N 1
ATOM 3075 C CA . ARG A 1 379 ? -19.384 -10.883 -10.886 1.00 66.81 379 ARG A CA 1
ATOM 3076 C C . ARG A 1 379 ? -20.833 -10.921 -11.351 1.00 66.81 379 ARG A C 1
ATOM 3078 O O . ARG A 1 379 ? -21.102 -11.394 -12.448 1.00 66.81 379 ARG A O 1
ATOM 3085 N N . GLN A 1 380 ? -21.761 -10.506 -10.493 1.00 76.69 380 GLN A N 1
ATOM 3086 C CA . GLN A 1 380 ? -23.185 -10.527 -10.789 1.00 76.69 380 GLN A CA 1
ATOM 3087 C C . GLN A 1 380 ? -23.740 -9.108 -10.753 1.00 76.69 380 GLN A C 1
ATOM 3089 O O . GLN A 1 380 ? -23.606 -8.389 -9.760 1.00 76.69 380 GLN A O 1
ATOM 3094 N N . HIS A 1 381 ? -24.396 -8.735 -11.846 1.00 82.50 381 HIS A N 1
ATOM 3095 C CA . HIS A 1 381 ? -25.070 -7.458 -11.976 1.00 82.50 381 HIS A CA 1
ATOM 3096 C C . HIS A 1 381 ? -26.236 -7.353 -10.964 1.00 82.50 381 HIS A C 1
ATOM 3098 O O . HIS A 1 381 ? -27.079 -8.255 -10.928 1.00 82.50 381 HIS A O 1
ATOM 3104 N N . PRO A 1 382 ? -26.348 -6.271 -10.163 1.00 88.25 382 PRO A N 1
ATOM 3105 C CA . PRO A 1 382 ? -27.351 -6.148 -9.098 1.00 88.25 382 PRO A CA 1
ATOM 3106 C C . PRO A 1 382 ? -28.718 -5.682 -9.626 1.00 88.25 382 PRO A C 1
ATOM 3108 O O . PRO A 1 382 ? -29.254 -4.624 -9.274 1.00 88.25 382 PRO A O 1
ATOM 3111 N N . THR A 1 383 ? -29.277 -6.463 -10.547 1.00 88.00 383 THR A N 1
ATOM 3112 C CA . THR A 1 383 ? -30.475 -6.104 -11.310 1.00 88.00 383 THR A CA 1
ATOM 3113 C C . THR A 1 383 ? -31.715 -5.948 -10.426 1.00 88.00 383 THR A C 1
ATOM 3115 O O . THR A 1 383 ? -32.547 -5.076 -10.700 1.00 88.00 383 THR A O 1
ATOM 3118 N N . HIS A 1 384 ? -31.885 -6.764 -9.382 1.00 91.44 384 HIS A N 1
ATOM 3119 C CA . HIS A 1 384 ? -33.081 -6.698 -8.535 1.00 91.44 384 HIS A CA 1
ATOM 3120 C C . HIS A 1 384 ? -33.090 -5.437 -7.667 1.00 91.44 384 HIS A C 1
ATOM 3122 O O . HIS A 1 384 ? -34.099 -4.732 -7.602 1.00 91.44 384 HIS A O 1
ATOM 3128 N N . THR A 1 385 ? -31.938 -5.097 -7.104 1.00 92.75 385 THR A N 1
ATOM 3129 C CA . THR A 1 385 ? -31.689 -3.920 -6.278 1.00 92.75 385 THR A CA 1
ATOM 3130 C C . THR A 1 385 ? -31.865 -2.649 -7.090 1.00 92.75 385 THR A C 1
ATOM 3132 O O . THR A 1 385 ? -32.558 -1.737 -6.646 1.00 92.75 385 THR A O 1
ATOM 3135 N N . ILE A 1 386 ? -31.321 -2.590 -8.309 1.00 89.56 386 ILE A N 1
ATOM 3136 C CA . ILE A 1 386 ? -31.489 -1.430 -9.198 1.00 89.56 386 ILE A CA 1
ATOM 3137 C C . ILE A 1 386 ? -32.965 -1.226 -9.563 1.00 89.56 386 ILE A C 1
ATOM 3139 O O . ILE A 1 386 ? -33.465 -0.099 -9.515 1.00 89.56 386 ILE A O 1
ATOM 3143 N N . ARG A 1 387 ? -33.701 -2.303 -9.871 1.00 88.06 387 ARG A N 1
ATOM 3144 C CA . ARG A 1 387 ? -35.148 -2.237 -10.155 1.00 88.06 387 ARG A CA 1
ATOM 3145 C C . ARG A 1 387 ? -35.960 -1.803 -8.938 1.00 88.06 387 ARG A C 1
ATOM 3147 O O . ARG A 1 387 ? -36.878 -0.993 -9.073 1.00 88.06 387 ARG A O 1
ATOM 3154 N N . GLU A 1 388 ? -35.640 -2.324 -7.756 1.00 92.50 388 GLU A N 1
ATOM 3155 C CA . GLU A 1 388 ? -36.288 -1.905 -6.516 1.00 92.50 388 GLU A CA 1
ATOM 3156 C C . GLU A 1 388 ? -36.003 -0.422 -6.246 1.00 92.50 388 GLU A C 1
ATOM 3158 O O . GLU A 1 388 ? -36.949 0.339 -6.031 1.00 92.50 388 GLU A O 1
ATOM 3163 N N . PHE A 1 389 ? -34.744 0.011 -6.368 1.00 92.12 389 PHE A N 1
ATOM 3164 C CA . PHE A 1 389 ? -34.335 1.406 -6.212 1.00 92.12 389 PHE A CA 1
ATOM 3165 C C . PHE A 1 389 ? -35.080 2.333 -7.167 1.00 92.12 389 PHE A C 1
ATOM 3167 O O . PHE A 1 389 ? -35.618 3.358 -6.744 1.00 92.12 389 PHE A O 1
ATOM 3174 N N . TYR A 1 390 ? -35.179 1.957 -8.441 1.00 86.88 390 TYR A N 1
ATOM 3175 C CA . TYR A 1 390 ? -35.935 2.693 -9.450 1.00 86.88 390 TYR A CA 1
ATOM 3176 C C . TYR A 1 390 ? -37.385 2.951 -9.017 1.00 86.88 390 TYR A C 1
ATOM 3178 O O . TYR A 1 390 ? -37.892 4.071 -9.117 1.00 86.88 390 TYR A O 1
ATOM 3186 N N . ARG A 1 391 ? -38.048 1.910 -8.499 1.00 87.81 391 ARG A N 1
ATOM 3187 C CA . ARG A 1 391 ? -39.442 1.967 -8.049 1.00 87.81 391 ARG A CA 1
ATOM 3188 C C . ARG A 1 391 ? -39.601 2.878 -6.835 1.00 87.81 391 ARG A C 1
ATOM 3190 O O . ARG A 1 391 ? -40.474 3.741 -6.839 1.00 87.81 391 ARG A O 1
ATOM 3197 N N . VAL A 1 392 ? -38.777 2.696 -5.802 1.00 90.31 392 VAL A N 1
ATOM 3198 C CA . VAL A 1 392 ? -38.940 3.416 -4.523 1.00 90.31 392 VAL A CA 1
ATOM 3199 C C . VAL A 1 392 ? -38.443 4.856 -4.580 1.00 90.31 392 VAL A C 1
ATOM 3201 O O . VAL A 1 392 ? -38.973 5.709 -3.875 1.00 90.31 392 VAL A O 1
ATOM 3204 N N . SER A 1 393 ? -37.479 5.154 -5.453 1.00 87.44 393 SER A N 1
ATOM 3205 C CA . SER A 1 393 ? -37.024 6.525 -5.692 1.00 87.44 393 SER A CA 1
ATOM 3206 C C . SER A 1 393 ? -37.932 7.288 -6.662 1.00 87.44 393 SER A C 1
ATOM 3208 O O . SER A 1 393 ? -37.679 8.454 -6.929 1.00 87.44 393 SER A O 1
ATOM 3210 N N . ASN A 1 394 ? -39.012 6.698 -7.192 1.00 83.25 394 ASN A N 1
ATOM 3211 C CA . ASN A 1 394 ? -39.876 7.365 -8.176 1.00 83.25 394 ASN A CA 1
ATOM 3212 C C . ASN A 1 394 ? -39.057 7.945 -9.356 1.00 83.25 394 ASN A C 1
ATOM 3214 O O . ASN A 1 394 ? -39.207 9.113 -9.734 1.00 83.25 394 ASN A O 1
ATOM 3218 N N . SER A 1 395 ? -38.114 7.157 -9.883 1.00 76.06 395 SER A N 1
ATOM 3219 C CA . SER A 1 395 ? -37.341 7.516 -11.075 1.00 76.06 395 SER A CA 1
ATOM 3220 C C . SER A 1 395 ? -38.277 7.659 -12.276 1.00 76.06 395 SER A C 1
ATOM 3222 O O . SER A 1 395 ? -39.167 6.836 -12.491 1.00 76.06 395 SER A O 1
ATOM 3224 N N . LYS A 1 396 ? -38.085 8.707 -13.081 1.00 70.00 396 LYS A N 1
ATOM 3225 C CA . LYS A 1 396 ? -38.929 8.999 -14.250 1.00 70.00 396 LYS A CA 1
ATOM 3226 C C . LYS A 1 396 ? -38.168 8.739 -15.548 1.00 70.00 396 LYS A C 1
ATOM 3228 O O . LYS A 1 396 ? -36.937 8.733 -15.571 1.00 70.00 396 LYS A O 1
ATOM 3233 N N . LYS A 1 397 ? -38.901 8.536 -16.648 1.00 65.44 397 LYS A N 1
ATOM 3234 C CA . LYS A 1 397 ? -38.313 8.533 -17.998 1.00 65.44 397 LYS A CA 1
ATOM 3235 C C . LYS A 1 397 ? -37.737 9.916 -18.307 1.00 65.44 397 LYS A C 1
ATOM 3237 O O . LYS A 1 397 ? -38.373 10.920 -17.988 1.00 65.44 397 LYS A O 1
ATOM 3242 N N . SER A 1 398 ? -36.549 9.958 -18.904 1.00 61.06 398 SER A N 1
ATOM 3243 C CA . SER A 1 398 ? -35.919 11.201 -19.351 1.00 61.06 398 SER A CA 1
ATOM 3244 C C . SER A 1 398 ? -36.815 11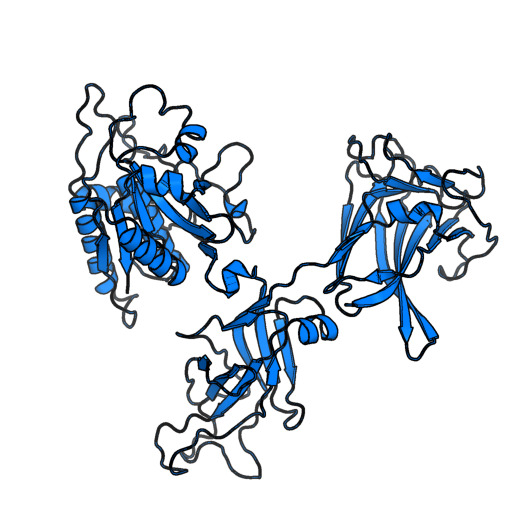.898 -20.380 1.00 61.06 398 SER A C 1
ATOM 3246 O O . SER A 1 398 ? -37.266 11.234 -21.316 1.00 61.06 398 SER A O 1
ATOM 3248 N N . PRO A 1 399 ? -37.112 13.200 -20.223 1.00 54.38 399 PRO A N 1
ATOM 3249 C CA . PRO A 1 399 ? -37.907 13.939 -21.193 1.00 54.38 399 PRO A CA 1
ATOM 3250 C C . PRO A 1 399 ? -37.116 14.084 -22.503 1.00 54.38 399 PRO A C 1
ATOM 3252 O O . PRO A 1 399 ? -36.197 14.891 -22.602 1.00 54.38 399 PRO A O 1
ATOM 3255 N N . GLY A 1 400 ? -37.453 13.286 -23.518 1.00 62.97 400 GLY A N 1
ATOM 3256 C CA . GLY A 1 400 ? -36.823 13.351 -24.837 1.00 62.97 400 GLY A CA 1
ATOM 3257 C C . GLY A 1 400 ? -37.427 12.356 -25.826 1.00 62.97 400 GLY A C 1
ATOM 3258 O O . GLY A 1 400 ? -37.952 11.318 -25.427 1.00 62.97 400 GLY A O 1
ATOM 3259 N N . LYS A 1 401 ? -37.331 12.650 -27.132 1.00 49.88 401 LYS A N 1
ATOM 3260 C CA . LYS A 1 401 ? -37.956 11.855 -28.214 1.00 49.88 401 LYS A CA 1
ATOM 3261 C C . LYS A 1 401 ? -37.562 10.369 -28.214 1.00 49.88 401 LYS A C 1
ATOM 3263 O O . LYS A 1 401 ? -38.320 9.557 -28.727 1.00 49.88 401 LYS A O 1
ATOM 3268 N N . ASN A 1 402 ? -36.433 10.017 -27.592 1.00 56.75 402 ASN A N 1
ATOM 3269 C CA . ASN A 1 402 ? -35.930 8.648 -27.551 1.00 56.75 402 ASN A CA 1
ATOM 3270 C C . ASN A 1 402 ? -36.171 7.890 -26.239 1.00 56.75 402 ASN A C 1
ATOM 3272 O O . ASN A 1 402 ? -35.813 6.729 -26.241 1.00 56.75 402 ASN A O 1
ATOM 3276 N N . ASN A 1 403 ? -36.748 8.466 -25.164 1.00 55.97 403 ASN A N 1
ATOM 3277 C CA . ASN A 1 403 ? -37.249 7.808 -23.922 1.00 55.97 403 ASN A CA 1
ATOM 3278 C C . ASN A 1 403 ? -36.457 6.620 -23.299 1.00 55.97 403 ASN A C 1
ATOM 3280 O O . ASN A 1 403 ? -36.969 5.948 -22.401 1.00 55.97 403 ASN A O 1
ATOM 3284 N N . LYS A 1 404 ? -35.217 6.369 -23.730 1.00 58.12 404 LYS A N 1
ATOM 3285 C CA . LYS A 1 404 ? -34.444 5.156 -23.435 1.00 58.12 404 LYS A CA 1
ATOM 3286 C C . LYS A 1 404 ? -33.670 5.231 -22.126 1.00 58.12 404 LYS A C 1
ATOM 3288 O O . LYS A 1 404 ? -33.008 4.275 -21.758 1.00 58.12 404 LYS A O 1
ATOM 3293 N N . GLN A 1 405 ? -33.720 6.360 -21.429 1.00 58.03 405 GLN A N 1
ATOM 3294 C CA . GLN A 1 405 ? -33.004 6.576 -20.177 1.00 58.03 405 GLN A CA 1
ATOM 3295 C C . GLN A 1 405 ? -33.957 7.030 -19.090 1.00 58.03 405 GLN A C 1
ATOM 3297 O O . GLN A 1 405 ? -34.986 7.661 -19.347 1.00 58.03 405 GLN A O 1
ATOM 3302 N N . SER A 1 406 ? -33.576 6.752 -17.854 1.00 63.69 406 SER A N 1
ATOM 3303 C CA . SER A 1 406 ? -34.247 7.289 -16.685 1.00 63.69 406 SER A CA 1
ATOM 3304 C C . SER A 1 406 ? -33.402 8.296 -15.939 1.00 63.69 406 SER A C 1
ATOM 3306 O O . SER A 1 406 ? -32.187 8.137 -15.860 1.00 63.69 406 SER A O 1
ATOM 3308 N N . PHE A 1 407 ? -34.061 9.262 -15.312 1.00 70.12 407 PHE A N 1
ATOM 3309 C CA . PHE A 1 407 ? -33.428 10.149 -14.351 1.00 70.12 407 PHE A CA 1
ATOM 3310 C C . PHE A 1 407 ? -34.053 9.956 -12.970 1.00 70.12 407 PHE A C 1
ATOM 3312 O O . PHE A 1 407 ? -35.259 9.727 -12.822 1.00 70.12 407 PHE A O 1
ATOM 3319 N N . THR A 1 408 ? -33.217 10.081 -11.949 1.00 75.75 408 THR A N 1
ATOM 3320 C CA . THR A 1 408 ? -33.654 10.178 -10.558 1.00 75.75 408 THR A CA 1
ATOM 3321 C C . THR A 1 408 ? -33.491 11.630 -10.156 1.00 75.75 408 THR A C 1
ATOM 3323 O O . THR A 1 408 ? -32.448 12.216 -10.407 1.00 75.75 408 THR A O 1
ATOM 3326 N N . ALA A 1 409 ? -34.516 12.248 -9.574 1.00 82.12 409 ALA A N 1
ATOM 3327 C CA . ALA A 1 409 ? -34.355 13.590 -9.026 1.00 82.12 409 ALA A CA 1
ATOM 3328 C C . ALA A 1 409 ? -33.488 13.544 -7.754 1.00 82.12 409 ALA A C 1
ATOM 3330 O O . ALA A 1 409 ? -33.441 12.546 -7.039 1.00 82.12 409 ALA A O 1
ATOM 3331 N N . LYS A 1 410 ? -32.833 14.650 -7.402 1.00 83.19 410 LYS A N 1
ATOM 3332 C CA . LYS A 1 410 ? -31.945 14.710 -6.224 1.00 83.19 410 LYS A CA 1
ATOM 3333 C C . LYS A 1 410 ? -32.638 14.277 -4.920 1.00 83.19 410 LYS A C 1
ATOM 3335 O O . LYS A 1 410 ? -32.079 13.510 -4.147 1.00 83.19 410 LYS A O 1
ATOM 3340 N N . ARG A 1 411 ? -33.871 14.752 -4.689 1.00 85.44 411 ARG A N 1
ATOM 3341 C CA . ARG A 1 411 ? -34.668 14.435 -3.485 1.00 85.44 411 ARG A CA 1
ATOM 3342 C C . ARG A 1 411 ? -35.016 12.949 -3.440 1.00 85.44 411 ARG A C 1
ATOM 3344 O O . ARG A 1 411 ? -34.788 12.281 -2.443 1.00 85.44 411 ARG A O 1
ATOM 3351 N N . ASN A 1 412 ? -35.444 12.449 -4.588 1.00 90.50 412 ASN A N 1
ATOM 3352 C CA . ASN A 1 412 ? -35.767 11.058 -4.837 1.00 90.50 412 ASN A CA 1
ATOM 3353 C C . ASN A 1 412 ? -34.581 10.109 -4.589 1.00 90.50 412 ASN A C 1
ATOM 3355 O O . ASN A 1 412 ? -34.784 8.996 -4.117 1.00 90.50 412 ASN A O 1
ATOM 3359 N N . MET A 1 413 ? -33.343 10.551 -4.852 1.00 92.19 413 MET A N 1
ATOM 3360 C CA . MET A 1 413 ? -32.134 9.783 -4.526 1.00 92.19 413 MET A CA 1
ATOM 3361 C C . MET A 1 413 ? -32.006 9.550 -3.015 1.00 92.19 413 MET A C 1
ATOM 3363 O O . MET A 1 413 ? -31.794 8.419 -2.582 1.00 92.19 413 MET A O 1
ATOM 3367 N N . LYS A 1 414 ? -32.182 10.607 -2.206 1.00 94.81 414 LYS A N 1
ATOM 3368 C CA . LYS A 1 414 ? -32.179 10.494 -0.741 1.00 94.81 414 LYS A CA 1
ATOM 3369 C C . LYS A 1 414 ? -33.301 9.578 -0.261 1.00 94.81 414 LYS A C 1
ATOM 3371 O O . LYS A 1 414 ? -33.051 8.719 0.575 1.00 94.81 414 LYS A O 1
ATOM 3376 N N . ASP A 1 415 ? -34.514 9.761 -0.777 1.00 94.25 415 ASP A N 1
ATOM 3377 C CA . ASP A 1 415 ? -35.680 8.985 -0.345 1.00 94.25 415 ASP A CA 1
ATOM 3378 C C . ASP A 1 415 ? -35.512 7.493 -0.685 1.00 94.25 415 ASP A C 1
ATOM 3380 O O . ASP A 1 415 ? -35.771 6.633 0.158 1.00 94.25 415 ASP A O 1
ATOM 3384 N N . GLY A 1 416 ? -34.975 7.187 -1.873 1.00 94.94 416 GLY A N 1
ATOM 3385 C CA . GLY A 1 416 ? -34.621 5.827 -2.275 1.00 94.94 416 GLY A CA 1
ATOM 3386 C C . GLY A 1 416 ? -33.585 5.197 -1.345 1.00 94.94 416 GLY A C 1
ATOM 3387 O O . GLY A 1 416 ? -33.820 4.119 -0.806 1.00 94.94 416 GLY A O 1
ATOM 3388 N N . LEU A 1 417 ? -32.474 5.886 -1.072 1.00 96.62 417 LEU A N 1
ATOM 3389 C CA . LEU A 1 417 ? -31.472 5.394 -0.118 1.00 96.62 417 LEU A CA 1
ATOM 3390 C C . LEU A 1 417 ? -32.039 5.273 1.304 1.00 96.62 417 LEU A C 1
ATOM 3392 O O . LEU A 1 417 ? -31.700 4.338 2.022 1.00 96.62 417 LEU A O 1
ATOM 3396 N N . GLY A 1 418 ? -32.931 6.177 1.711 1.00 97.44 418 GLY A N 1
ATOM 3397 C CA . GLY A 1 418 ? -33.604 6.142 3.008 1.00 97.44 418 GLY A CA 1
ATOM 3398 C C . GLY A 1 418 ? -34.505 4.917 3.174 1.00 97.44 418 GLY A C 1
ATOM 3399 O O . GLY A 1 418 ? -34.535 4.321 4.251 1.00 97.44 418 GLY A O 1
ATOM 3400 N N . TYR A 1 419 ? -35.189 4.496 2.106 1.00 97.56 419 TYR A N 1
ATOM 3401 C CA . TYR A 1 419 ? -35.945 3.242 2.082 1.00 97.56 419 TYR A CA 1
ATOM 3402 C C . TYR A 1 419 ? -35.030 2.035 2.338 1.00 97.56 419 TYR A C 1
ATOM 3404 O O . TYR A 1 419 ? -35.318 1.223 3.218 1.00 97.56 419 TYR A O 1
ATOM 3412 N N . PHE A 1 420 ? -33.899 1.953 1.634 1.00 97.69 420 PHE A N 1
ATOM 3413 C CA . PHE A 1 420 ? -32.932 0.862 1.792 1.00 97.69 420 PHE A CA 1
ATOM 3414 C C . PHE A 1 420 ? -32.245 0.874 3.163 1.00 97.69 420 PHE A C 1
ATOM 3416 O O . PHE A 1 420 ? -32.111 -0.170 3.795 1.00 97.69 420 PHE A O 1
ATOM 3423 N N . ALA A 1 421 ? -31.907 2.052 3.689 1.00 97.81 421 ALA A N 1
ATOM 3424 C CA . ALA A 1 421 ? -31.383 2.205 5.042 1.00 97.81 421 ALA A CA 1
ATOM 3425 C C . ALA A 1 421 ? -32.381 1.704 6.103 1.00 97.81 421 ALA A C 1
ATOM 3427 O O . ALA A 1 421 ? -32.013 0.970 7.018 1.00 97.81 421 ALA A O 1
ATOM 3428 N N . LYS A 1 422 ? -33.675 2.027 5.953 1.00 97.94 422 LYS A N 1
ATOM 3429 C CA . LYS A 1 422 ? -34.738 1.508 6.827 1.00 97.94 422 LYS A CA 1
ATOM 3430 C C . LYS A 1 422 ? -34.877 -0.014 6.714 1.00 97.94 422 LYS A C 1
ATOM 3432 O O . LYS A 1 422 ? -35.025 -0.671 7.741 1.00 97.94 422 LYS A O 1
ATOM 3437 N N . LYS A 1 423 ? -34.817 -0.566 5.496 1.00 97.31 423 LYS A N 1
ATOM 3438 C CA . LYS A 1 423 ? -34.828 -2.019 5.244 1.00 97.31 423 LYS A CA 1
ATOM 3439 C C . LYS A 1 423 ? -33.665 -2.698 5.976 1.00 97.31 423 LYS A C 1
ATOM 3441 O O . LYS A 1 423 ? -33.904 -3.624 6.743 1.00 97.31 423 LYS A O 1
ATOM 3446 N N . ALA A 1 424 ? -32.449 -2.170 5.833 1.00 97.19 424 ALA A N 1
ATOM 3447 C CA . ALA A 1 424 ? -31.255 -2.686 6.495 1.00 97.19 424 ALA A CA 1
ATOM 3448 C C . ALA A 1 424 ? -31.341 -2.612 8.026 1.00 97.19 424 ALA A C 1
ATOM 3450 O O . ALA A 1 424 ? -31.048 -3.596 8.699 1.00 97.19 424 ALA A O 1
ATOM 3451 N N . ASN A 1 425 ? -31.797 -1.488 8.586 1.00 97.75 425 ASN A N 1
ATOM 3452 C CA . ASN A 1 425 ? -31.952 -1.318 10.038 1.00 97.75 425 ASN A CA 1
ATOM 3453 C C . ASN A 1 425 ? -32.954 -2.291 10.667 1.00 97.75 425 ASN A C 1
ATOM 3455 O O . ASN A 1 425 ? -32.853 -2.590 11.853 1.00 97.75 425 ASN A O 1
ATOM 3459 N N . ASN A 1 426 ? -33.933 -2.750 9.887 1.00 97.50 426 ASN A N 1
ATOM 3460 C CA . ASN A 1 426 ? -34.947 -3.697 10.336 1.00 97.50 426 ASN A CA 1
ATOM 3461 C C . ASN A 1 426 ? -34.579 -5.154 10.011 1.00 97.50 426 ASN A C 1
ATOM 3463 O O . ASN A 1 426 ? -35.337 -6.058 10.357 1.00 97.50 426 ASN A O 1
ATOM 3467 N N . HIS A 1 427 ? -33.455 -5.399 9.332 1.00 97.44 427 HIS A N 1
ATOM 3468 C CA . HIS A 1 427 ? -33.052 -6.743 8.945 1.00 97.44 427 HIS A CA 1
ATOM 3469 C C . HIS A 1 427 ? -32.472 -7.506 10.153 1.00 97.44 427 HIS A C 1
ATOM 3471 O O . HIS A 1 427 ? -31.531 -7.007 10.776 1.00 97.44 427 HIS A O 1
ATOM 3477 N N . PRO A 1 428 ? -32.935 -8.735 10.463 1.00 97.00 428 PRO A N 1
ATOM 3478 C CA . PRO A 1 428 ? -32.468 -9.490 11.632 1.00 97.00 428 PRO A CA 1
ATOM 3479 C C . PRO A 1 428 ? -30.949 -9.713 11.675 1.00 97.00 428 PRO A C 1
ATOM 3481 O O . PRO A 1 428 ? -30.337 -9.567 12.726 1.00 97.00 428 PRO A O 1
ATOM 3484 N N . ALA A 1 429 ? -30.315 -9.984 10.529 1.00 95.38 429 ALA A N 1
ATOM 3485 C CA . ALA A 1 429 ? -28.857 -10.159 10.444 1.00 95.38 429 ALA A CA 1
ATOM 3486 C C . ALA A 1 429 ? -28.039 -8.884 10.749 1.00 95.38 429 ALA A C 1
ATOM 3488 O O . ALA A 1 429 ? -26.826 -8.960 10.926 1.00 95.38 429 ALA A O 1
ATOM 3489 N N . ASN A 1 430 ? -28.685 -7.715 10.804 1.00 96.69 430 ASN A N 1
ATOM 3490 C CA . ASN A 1 430 ? -28.056 -6.456 11.198 1.00 96.69 430 ASN A CA 1
ATOM 3491 C C . ASN A 1 430 ? -28.368 -6.086 12.660 1.00 96.69 430 ASN A C 1
ATOM 3493 O O . ASN A 1 430 ? -28.032 -4.982 13.091 1.00 96.69 430 ASN A O 1
ATOM 3497 N N . ALA A 1 431 ? -29.005 -6.972 13.436 1.00 95.00 431 ALA A N 1
ATOM 3498 C CA . ALA A 1 431 ? -29.249 -6.739 14.855 1.00 95.00 431 ALA A CA 1
ATOM 3499 C C . ALA A 1 431 ? -27.924 -6.476 15.596 1.00 95.00 431 ALA A C 1
ATOM 3501 O O . ALA A 1 431 ? -26.944 -7.197 15.421 1.00 95.00 431 ALA A O 1
ATOM 3502 N N . GLY A 1 432 ? -27.885 -5.410 16.400 1.00 90.62 432 GLY A N 1
ATOM 3503 C CA . GLY A 1 432 ? -26.684 -4.977 17.124 1.00 90.62 432 GLY A CA 1
ATOM 3504 C C . GLY A 1 432 ? -25.728 -4.081 16.326 1.00 90.62 432 GLY A C 1
ATOM 3505 O O . GLY A 1 432 ? -24.823 -3.498 16.920 1.00 90.62 432 GLY A O 1
ATOM 3506 N N . LYS A 1 433 ? -25.932 -3.903 15.013 1.00 91.44 433 LYS A N 1
ATOM 3507 C CA . LYS A 1 433 ? -25.173 -2.915 14.231 1.00 91.44 433 LYS A CA 1
ATOM 3508 C C . LYS A 1 433 ? -25.690 -1.489 14.480 1.00 91.44 433 LYS A C 1
ATOM 3510 O O . LYS A 1 433 ? -26.876 -1.315 14.781 1.00 91.44 433 LYS A O 1
ATOM 3515 N N . PRO A 1 434 ? -24.838 -0.457 14.322 1.00 93.56 434 PRO A N 1
ATOM 3516 C CA . PRO A 1 434 ? -25.291 0.930 14.284 1.00 93.56 434 PRO A CA 1
ATOM 3517 C C . PRO A 1 434 ? -26.402 1.126 13.247 1.00 93.56 434 PRO A C 1
ATOM 3519 O O . PRO A 1 434 ? -26.363 0.544 12.164 1.00 93.56 434 PRO A O 1
ATOM 3522 N N . LYS A 1 435 ? -27.406 1.943 13.576 1.00 96.56 435 LYS A N 1
ATOM 3523 C CA . LYS A 1 435 ? -28.457 2.281 12.609 1.00 96.56 435 LYS A CA 1
ATOM 3524 C C . LYS A 1 435 ? -27.877 3.166 11.516 1.00 96.56 435 LYS A C 1
ATOM 3526 O O . LYS A 1 435 ? -27.022 3.987 11.789 1.00 96.56 435 LYS A O 1
ATOM 3531 N N . ILE A 1 436 ? -28.380 3.031 10.298 1.00 97.06 436 ILE A N 1
ATOM 3532 C CA . ILE A 1 436 ? -27.932 3.821 9.151 1.00 97.06 436 ILE A CA 1
ATOM 3533 C C . ILE A 1 436 ? -29.054 4.697 8.600 1.00 97.06 436 ILE A C 1
ATOM 3535 O O . ILE A 1 436 ? -30.235 4.346 8.671 1.00 97.06 436 ILE A O 1
ATOM 3539 N N . HIS A 1 437 ? -28.707 5.830 8.001 1.00 97.19 437 HIS A N 1
ATOM 3540 C CA . HIS A 1 437 ? -29.656 6.727 7.340 1.00 97.19 437 HIS A CA 1
ATOM 3541 C C . HIS A 1 437 ? -29.034 7.433 6.144 1.00 97.19 437 HIS A C 1
ATOM 3543 O O . HIS A 1 437 ? -27.829 7.668 6.077 1.00 97.19 437 HIS A O 1
ATOM 3549 N N . ALA A 1 438 ? -29.894 7.793 5.193 1.00 97.06 438 ALA A N 1
ATOM 3550 C CA . ALA A 1 438 ? -29.510 8.573 4.029 1.00 97.06 438 ALA A CA 1
ATOM 3551 C C . ALA A 1 438 ? -29.523 10.071 4.341 1.00 97.06 438 ALA A C 1
ATOM 3553 O O . ALA A 1 438 ? -30.492 10.601 4.898 1.00 97.06 438 ALA A O 1
ATOM 3554 N N . ASP A 1 439 ? -28.479 10.772 3.912 1.00 95.94 439 ASP A N 1
ATOM 3555 C CA . ASP A 1 439 ? -28.376 12.221 4.022 1.00 95.94 439 ASP A CA 1
ATOM 3556 C C . ASP A 1 439 ? -28.015 12.870 2.682 1.00 95.94 439 ASP A C 1
ATOM 3558 O O . ASP A 1 439 ? -27.545 12.219 1.747 1.00 95.94 439 ASP A O 1
ATOM 3562 N N . ILE A 1 440 ? -28.289 14.169 2.575 1.00 95.06 440 ILE A N 1
ATOM 3563 C CA . ILE A 1 440 ? -28.006 14.965 1.382 1.00 95.06 440 ILE A CA 1
ATOM 3564 C C . ILE A 1 440 ? -27.534 16.362 1.769 1.00 95.06 440 ILE A C 1
ATOM 3566 O O . ILE A 1 440 ? -28.165 17.054 2.571 1.00 95.06 440 ILE A O 1
ATOM 3570 N N . LEU A 1 441 ? -26.468 16.825 1.120 1.00 94.12 441 LEU A N 1
ATOM 3571 C CA . LEU A 1 441 ? -26.104 18.236 1.110 1.00 94.12 441 LEU A CA 1
ATOM 3572 C C . LEU A 1 441 ? -26.297 18.804 -0.292 1.00 94.12 441 LEU A C 1
ATOM 3574 O O . LEU A 1 441 ? -25.624 18.437 -1.256 1.00 94.12 441 LEU A O 1
ATOM 3578 N N . TRP A 1 442 ? -27.252 19.723 -0.378 1.00 90.25 442 TRP A N 1
ATOM 3579 C CA . TRP A 1 442 ? -27.651 20.390 -1.607 1.00 90.25 442 TRP A CA 1
ATOM 3580 C C . TRP A 1 442 ? -26.607 21.395 -2.093 1.00 90.25 442 TRP A C 1
ATOM 3582 O O . TRP A 1 442 ? -26.038 22.152 -1.301 1.00 90.25 442 TRP A O 1
ATOM 3592 N N . SER A 1 443 ? -26.424 21.463 -3.414 1.00 73.25 443 SER A N 1
ATOM 3593 C CA . SER A 1 443 ? -25.573 22.479 -4.037 1.00 73.25 443 SER A CA 1
ATOM 3594 C C . SER A 1 443 ? -26.306 23.806 -4.258 1.00 73.25 443 SER A C 1
ATOM 3596 O O . SER A 1 443 ? -27.339 23.870 -4.936 1.00 73.25 443 SER A O 1
ATOM 3598 N N . ALA A 1 444 ? -25.749 24.879 -3.681 1.00 61.06 444 ALA A N 1
ATOM 3599 C CA . ALA A 1 444 ? -26.242 26.256 -3.816 1.00 61.06 444 ALA A CA 1
ATOM 3600 C C . ALA A 1 444 ? -25.168 27.347 -3.532 1.00 61.06 444 ALA A C 1
ATOM 3602 O O . ALA A 1 444 ? -25.510 28.401 -3.014 1.00 61.06 444 ALA A O 1
ATOM 3603 N N . ARG A 1 445 ? -23.877 27.127 -3.867 1.00 63.50 445 ARG A N 1
ATOM 3604 C CA . ARG A 1 445 ? -22.694 27.980 -3.520 1.00 63.50 445 ARG A CA 1
ATOM 3605 C C . ARG A 1 445 ? -22.178 27.871 -2.070 1.00 63.50 445 ARG A C 1
ATOM 3607 O O . ARG A 1 445 ? -21.827 28.865 -1.443 1.00 63.50 445 ARG A O 1
ATOM 3614 N N . ARG A 1 446 ? -22.084 26.653 -1.523 1.00 84.38 446 ARG A N 1
ATOM 3615 C CA . ARG A 1 446 ? -21.407 26.377 -0.234 1.00 84.38 446 ARG A CA 1
ATOM 3616 C C . ARG A 1 446 ? -20.354 25.278 -0.367 1.00 84.38 446 ARG A C 1
ATOM 3618 O O . ARG A 1 446 ? -20.339 24.334 0.421 1.00 84.38 446 ARG A O 1
ATOM 3625 N N . TRP A 1 447 ? -19.487 25.394 -1.374 1.00 91.06 447 TRP A N 1
ATOM 3626 C CA . TRP A 1 447 ? -18.450 24.394 -1.635 1.00 91.06 447 TRP A CA 1
ATOM 3627 C C . TRP A 1 447 ? -17.587 24.058 -0.407 1.00 91.06 447 TRP A C 1
ATOM 3629 O O . TRP A 1 447 ? -17.434 22.871 -0.149 1.00 91.06 447 TRP A O 1
ATOM 3639 N N . PRO A 1 448 ? -17.145 25.010 0.446 1.00 93.25 448 PRO A N 1
ATOM 3640 C CA . PRO A 1 448 ? -16.379 24.662 1.647 1.00 93.25 448 PRO A CA 1
ATOM 3641 C C . PRO A 1 448 ? -17.099 23.675 2.578 1.00 93.25 448 PRO A C 1
ATOM 3643 O O . PRO A 1 448 ? -16.486 22.735 3.075 1.00 93.25 448 PRO A O 1
ATOM 3646 N N . LYS A 1 449 ? -18.419 23.836 2.764 1.00 94.12 449 LYS A N 1
ATOM 3647 C CA . LYS A 1 449 ? -19.233 22.924 3.583 1.00 94.12 449 LYS A CA 1
ATOM 3648 C C . LYS A 1 449 ? -19.388 21.555 2.918 1.00 94.12 449 LYS A C 1
ATOM 3650 O O . LYS A 1 449 ? -19.298 20.540 3.600 1.00 94.12 449 LYS A O 1
ATOM 3655 N N . ILE A 1 450 ? -19.623 21.533 1.605 1.00 94.38 450 ILE A N 1
ATOM 3656 C CA . ILE A 1 450 ? -19.761 20.291 0.831 1.00 94.38 450 ILE A CA 1
ATOM 3657 C C . ILE A 1 450 ? -18.442 19.521 0.829 1.00 94.38 450 ILE A C 1
ATOM 3659 O O . ILE A 1 450 ? -18.441 18.339 1.145 1.00 94.38 450 ILE A O 1
ATOM 3663 N N . LYS A 1 451 ? -17.322 20.200 0.563 1.00 94.75 451 LYS A N 1
ATOM 3664 C CA . LYS A 1 451 ? -15.973 19.640 0.625 1.00 94.75 451 LYS A CA 1
ATOM 3665 C C . LYS A 1 451 ? -15.671 19.060 2.005 1.00 94.75 451 LYS A C 1
ATOM 3667 O O . LYS A 1 451 ? -15.226 17.923 2.092 1.00 94.75 451 LYS A O 1
ATOM 3672 N N . ALA A 1 452 ? -15.938 19.808 3.078 1.00 94.44 452 ALA A N 1
ATOM 3673 C CA . ALA A 1 452 ? -15.697 19.332 4.439 1.00 94.44 452 ALA A CA 1
ATOM 3674 C C . ALA A 1 452 ? -16.505 18.065 4.760 1.00 94.44 452 ALA A C 1
ATOM 3676 O O . ALA A 1 452 ? -15.950 17.111 5.298 1.00 94.44 452 ALA A O 1
ATOM 3677 N N . ALA A 1 453 ? -17.788 18.029 4.385 1.00 94.88 453 ALA A N 1
ATOM 3678 C CA . ALA A 1 453 ? -18.627 16.848 4.563 1.00 94.88 453 ALA A CA 1
ATOM 3679 C C . ALA A 1 453 ? -18.156 15.670 3.699 1.00 94.88 453 ALA A C 1
ATOM 3681 O O . ALA A 1 453 ? -18.002 14.573 4.215 1.00 94.88 453 ALA A O 1
ATOM 3682 N N . LEU A 1 454 ? -17.844 15.902 2.421 1.00 95.50 454 LEU A N 1
ATOM 3683 C CA . LEU A 1 454 ? -17.306 14.887 1.517 1.00 95.50 454 LEU A CA 1
ATOM 3684 C C . LEU A 1 454 ? -16.018 14.261 2.073 1.00 95.50 454 LEU A C 1
ATOM 3686 O O . LEU A 1 454 ? -15.903 13.044 2.127 1.00 95.50 454 LEU A O 1
ATOM 3690 N N . HIS A 1 455 ? -15.069 15.080 2.533 1.00 94.69 455 HIS A N 1
ATOM 3691 C CA . HIS A 1 455 ? -13.814 14.587 3.108 1.00 94.69 455 HIS A CA 1
ATOM 3692 C C . HIS A 1 455 ? -14.047 13.826 4.407 1.00 94.69 455 HIS A C 1
ATOM 3694 O O . HIS A 1 455 ? -13.394 12.813 4.636 1.00 94.69 455 HIS A O 1
ATOM 3700 N N . LYS A 1 456 ? -14.958 14.314 5.258 1.00 93.56 456 LYS A N 1
ATOM 3701 C CA . LYS A 1 456 ? -15.323 13.631 6.497 1.00 93.56 456 LYS A CA 1
ATOM 3702 C C . LYS A 1 456 ? -15.879 12.239 6.195 1.00 93.56 456 LYS A C 1
ATOM 3704 O O . LYS A 1 456 ? -15.348 11.268 6.707 1.00 93.56 456 LYS A O 1
ATOM 3709 N N . GLU A 1 457 ? -16.889 12.139 5.337 1.00 94.50 457 GLU A N 1
ATOM 3710 C CA . GLU A 1 457 ? -17.522 10.852 5.032 1.00 94.50 457 GLU A CA 1
ATOM 3711 C C . GLU A 1 457 ? -16.548 9.877 4.362 1.00 94.50 457 GLU A C 1
ATOM 3713 O O . GLU A 1 457 ? -16.485 8.717 4.757 1.00 94.50 457 GLU A O 1
ATOM 3718 N N . LEU A 1 458 ? -15.702 10.354 3.440 1.00 93.81 458 LEU A N 1
ATOM 3719 C CA . LEU A 1 458 ? -14.656 9.517 2.849 1.00 93.81 458 LEU A CA 1
ATOM 3720 C C . LEU A 1 458 ? -13.658 9.018 3.907 1.00 93.81 458 LEU A C 1
ATOM 3722 O O . LEU A 1 458 ? -13.338 7.833 3.911 1.00 93.81 458 LEU A O 1
ATOM 3726 N N . ARG A 1 459 ? -13.208 9.876 4.838 1.00 88.12 459 ARG A N 1
ATOM 3727 C CA . ARG A 1 459 ? -12.337 9.478 5.968 1.00 88.12 459 ARG A CA 1
ATOM 3728 C C . ARG A 1 459 ? -12.990 8.460 6.894 1.00 88.12 459 ARG A C 1
ATOM 3730 O O . ARG A 1 459 ? -12.287 7.586 7.390 1.00 88.12 459 ARG A O 1
ATOM 3737 N N . ASP A 1 460 ? -14.300 8.561 7.086 1.00 87.25 460 ASP A N 1
ATOM 3738 C CA . ASP A 1 460 ? -15.090 7.631 7.898 1.00 87.25 460 ASP A CA 1
ATOM 3739 C C . ASP A 1 460 ? -15.365 6.302 7.166 1.00 87.25 460 ASP A C 1
ATOM 3741 O O . ASP A 1 460 ? -16.047 5.423 7.693 1.00 87.25 460 ASP A O 1
ATOM 3745 N N . GLY A 1 461 ? -14.825 6.131 5.953 1.00 89.69 461 GLY A N 1
ATOM 3746 C CA . GLY A 1 461 ? -14.960 4.909 5.168 1.00 89.69 461 GLY A CA 1
ATOM 3747 C C . GLY A 1 461 ? -16.254 4.828 4.362 1.00 89.69 461 GLY A C 1
ATOM 3748 O O . GLY A 1 461 ? -16.584 3.742 3.888 1.00 89.69 461 GLY A O 1
ATOM 3749 N N . ASN A 1 462 ? -16.988 5.934 4.202 1.00 94.25 462 ASN A N 1
ATOM 3750 C CA . ASN A 1 462 ? -18.261 5.983 3.486 1.00 94.25 462 ASN A CA 1
ATOM 3751 C C . ASN A 1 462 ? -18.055 6.559 2.073 1.00 94.25 462 ASN A C 1
ATOM 3753 O O . ASN A 1 462 ? -17.690 7.733 1.943 1.00 94.25 462 ASN A O 1
ATOM 3757 N N . PRO A 1 463 ? -18.315 5.794 0.995 1.00 95.50 463 PRO A N 1
ATOM 3758 C CA . PRO A 1 463 ? -18.337 6.365 -0.342 1.00 95.50 463 PRO A CA 1
ATOM 3759 C C . PRO A 1 463 ? -19.520 7.327 -0.485 1.00 95.50 463 PRO A C 1
ATOM 3761 O O . PRO A 1 463 ? -20.566 7.167 0.150 1.00 95.50 463 PRO A O 1
ATOM 3764 N N . VAL A 1 464 ? -19.356 8.346 -1.326 1.00 96.88 464 VAL A N 1
ATOM 3765 C CA . VAL A 1 464 ? -20.306 9.461 -1.425 1.00 96.88 464 VAL A CA 1
ATOM 3766 C C . VAL A 1 464 ? -20.758 9.632 -2.863 1.00 96.88 464 VAL A C 1
ATOM 3768 O O . VAL A 1 464 ? -19.939 9.811 -3.760 1.00 96.88 464 VAL A O 1
ATOM 3771 N N . ILE A 1 465 ? -22.067 9.634 -3.104 1.00 96.19 465 ILE A N 1
ATOM 3772 C CA . ILE A 1 465 ? -22.611 9.921 -4.431 1.00 96.19 465 ILE A CA 1
ATOM 3773 C C . ILE A 1 465 ? -22.460 11.418 -4.694 1.00 96.19 465 ILE A C 1
ATOM 3775 O O . ILE A 1 465 ? -23.041 12.240 -3.980 1.00 96.19 465 ILE A O 1
ATOM 3779 N N . LEU A 1 466 ? -21.707 11.774 -5.732 1.00 95.19 466 LEU A N 1
ATOM 3780 C CA . LEU A 1 466 ? -21.644 13.131 -6.257 1.00 95.19 466 LEU A CA 1
ATOM 3781 C C . LEU A 1 466 ? -22.687 13.298 -7.354 1.00 95.19 466 LEU A C 1
ATOM 3783 O O . LEU A 1 466 ? -22.833 12.457 -8.239 1.00 95.19 466 LEU A O 1
ATOM 3787 N N . LEU A 1 467 ? -23.383 14.424 -7.299 1.00 93.12 467 LEU A N 1
ATOM 3788 C CA . LEU A 1 467 ? -24.426 14.784 -8.239 1.00 93.12 467 LEU A CA 1
ATOM 3789 C C . LEU A 1 467 ? -24.095 16.106 -8.916 1.00 93.12 467 LEU A C 1
ATOM 3791 O O . LEU A 1 467 ? -24.349 17.182 -8.361 1.00 93.12 467 LEU A O 1
ATOM 3795 N N . PHE A 1 468 ? -23.532 16.010 -10.112 1.00 91.19 468 PHE A N 1
ATOM 3796 C CA . PHE A 1 468 ? -23.052 17.138 -10.894 1.00 91.19 468 PHE A CA 1
ATOM 3797 C C . PHE A 1 468 ? -24.178 17.813 -11.664 1.00 91.19 468 PHE A C 1
ATOM 3799 O O . PHE A 1 468 ? -24.941 17.140 -12.349 1.00 91.19 468 PHE A O 1
ATOM 3806 N N . LYS A 1 469 ? -24.245 19.149 -11.585 1.00 88.06 469 LYS A N 1
ATOM 3807 C CA . LYS A 1 469 ? -25.127 19.951 -12.452 1.00 88.06 469 LYS A CA 1
ATOM 3808 C C . LYS A 1 469 ? -24.539 20.124 -13.852 1.00 88.06 469 LYS A C 1
ATOM 3810 O O . LYS A 1 469 ? -25.279 20.306 -14.808 1.00 88.06 469 LYS A O 1
ATOM 3815 N N . SER A 1 470 ? -23.213 20.106 -13.954 1.00 88.50 470 SER A N 1
ATOM 3816 C CA . SER A 1 470 ? -22.469 20.121 -15.211 1.00 88.50 470 SER A CA 1
ATOM 3817 C C . SER A 1 470 ? -21.345 19.094 -15.138 1.00 88.50 470 SER A C 1
ATOM 3819 O O . SER A 1 470 ? -20.616 19.035 -14.153 1.00 88.50 470 SER A O 1
ATOM 3821 N N . ILE A 1 471 ? -21.203 18.261 -16.167 1.00 87.62 471 ILE A N 1
ATOM 3822 C CA . ILE A 1 471 ? -20.192 17.197 -16.173 1.00 87.62 471 ILE A CA 1
ATOM 3823 C C . ILE A 1 471 ? -18.785 17.836 -16.170 1.00 87.62 471 ILE A C 1
ATOM 3825 O O . ILE A 1 471 ? -18.492 18.644 -17.061 1.00 87.62 471 ILE A O 1
ATOM 3829 N N . PRO A 1 472 ? -17.910 17.524 -15.192 1.00 90.56 472 PRO A N 1
ATOM 3830 C CA . PRO A 1 472 ? -16.555 18.068 -15.127 1.00 90.56 472 PRO A CA 1
ATOM 3831 C C . PRO A 1 472 ? -15.677 17.565 -16.284 1.00 90.56 472 PRO A C 1
ATOM 3833 O O . PRO A 1 472 ? -15.904 16.488 -16.836 1.00 90.56 472 PRO A O 1
ATOM 3836 N N . ALA A 1 473 ? -14.657 18.344 -16.663 1.00 90.31 473 ALA A N 1
ATOM 3837 C CA . ALA A 1 473 ? -13.821 18.052 -17.833 1.00 90.31 473 ALA A CA 1
ATOM 3838 C C . ALA A 1 473 ? -13.086 16.704 -17.730 1.00 90.31 473 ALA A C 1
ATOM 3840 O O . ALA A 1 473 ? -13.006 15.987 -18.727 1.00 90.31 473 ALA A O 1
ATOM 3841 N N . CYS A 1 474 ? -12.624 16.331 -16.534 1.00 88.56 474 CYS A N 1
ATOM 3842 C CA . CYS A 1 474 ? -12.087 15.007 -16.230 1.00 88.56 474 CYS A CA 1
ATOM 3843 C C . CYS A 1 474 ? -12.990 13.857 -16.723 1.00 88.56 474 CYS A C 1
ATOM 3845 O O . CYS A 1 474 ? -12.480 12.944 -17.363 1.00 88.56 474 CYS A O 1
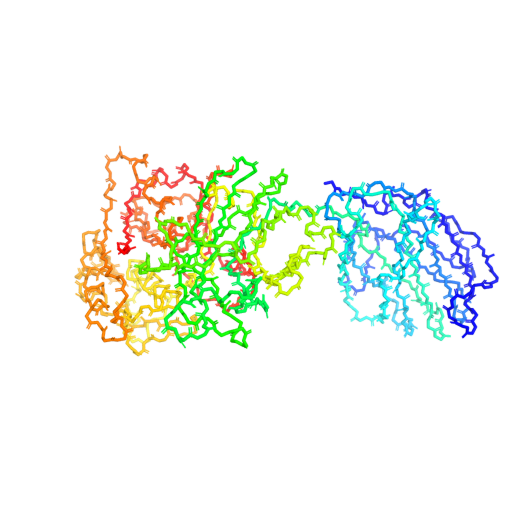ATOM 3847 N N . LEU A 1 475 ? -14.316 13.927 -16.526 1.00 85.69 475 LEU A N 1
ATOM 3848 C CA . LEU A 1 475 ? -15.254 12.871 -16.937 1.00 85.69 475 LEU A CA 1
ATOM 3849 C C . LEU A 1 475 ? -15.542 12.884 -18.444 1.00 85.69 475 LEU A C 1
ATOM 3851 O O . LEU A 1 475 ? -15.650 11.824 -19.057 1.00 85.69 475 LEU A O 1
ATOM 3855 N N . LYS A 1 476 ? -15.568 14.066 -19.073 1.00 84.12 476 LYS A N 1
ATOM 3856 C CA . LYS A 1 476 ? -15.807 14.199 -20.525 1.00 84.12 476 LYS A CA 1
ATOM 3857 C C . LYS A 1 476 ? -14.777 13.453 -21.376 1.00 84.12 476 LYS A C 1
ATOM 3859 O O . LYS A 1 476 ? -15.101 13.002 -22.468 1.00 84.12 476 LYS A O 1
ATOM 3864 N N . LYS A 1 477 ? -13.539 13.320 -20.887 1.00 75.88 477 LYS A N 1
ATOM 3865 C CA . LYS A 1 477 ? -12.454 12.605 -21.585 1.00 75.88 477 LYS A CA 1
ATOM 3866 C C . LYS A 1 477 ? -12.740 11.113 -21.755 1.00 75.88 477 LYS A C 1
ATOM 3868 O O . LYS A 1 477 ? -12.270 10.513 -22.718 1.00 75.88 477 LYS A O 1
ATOM 3873 N N . TYR A 1 478 ? -13.498 10.533 -20.830 1.00 69.00 478 TYR A N 1
ATOM 3874 C CA . TYR A 1 478 ? -13.793 9.103 -20.802 1.00 69.00 478 TYR A CA 1
ATOM 3875 C C . TYR A 1 478 ? -15.123 8.770 -21.483 1.00 69.00 478 TYR A C 1
ATOM 3877 O O . TYR A 1 478 ? -15.323 7.653 -21.951 1.00 69.00 478 TYR A O 1
ATOM 3885 N N . GLU A 1 479 ? -16.008 9.753 -21.636 1.00 64.62 479 GLU A N 1
ATOM 3886 C CA . GLU A 1 479 ? -17.302 9.574 -22.280 1.00 64.62 479 GLU A CA 1
ATOM 3887 C C . GLU A 1 479 ? -17.266 9.981 -23.763 1.00 64.62 479 GLU A C 1
ATOM 3889 O O . GLU A 1 479 ? -17.877 10.970 -24.175 1.00 64.62 479 GLU A O 1
ATOM 3894 N N . LYS A 1 480 ? -16.612 9.173 -24.615 1.00 59.09 480 LYS A N 1
ATOM 3895 C CA . LYS A 1 480 ? -16.651 9.362 -26.086 1.00 59.09 480 LYS A CA 1
ATOM 3896 C C . LYS A 1 480 ? -18.084 9.459 -26.650 1.00 59.09 480 LYS A C 1
ATOM 3898 O O . LYS A 1 480 ? -18.268 10.040 -27.711 1.00 59.09 480 LYS A O 1
ATOM 3903 N N . ARG A 1 481 ? -19.092 8.925 -25.941 1.00 55.19 481 ARG A N 1
ATOM 3904 C CA . ARG A 1 481 ? -20.520 8.949 -26.320 1.00 55.19 481 ARG A CA 1
ATOM 3905 C C . ARG A 1 481 ? -21.316 10.160 -25.796 1.00 55.19 481 ARG A C 1
ATOM 3907 O O . ARG A 1 481 ? -22.454 10.342 -26.215 1.00 55.19 481 ARG A O 1
ATOM 3914 N N . VAL A 1 482 ? -20.774 10.989 -24.896 1.00 53.41 482 VAL A N 1
ATOM 3915 C CA . VAL A 1 482 ? -21.538 12.094 -24.263 1.00 53.41 482 VAL A CA 1
ATOM 3916 C C . VAL A 1 482 ? -21.414 13.425 -25.009 1.00 53.41 482 VAL A C 1
ATOM 3918 O O . VAL A 1 482 ? -22.246 14.315 -24.820 1.00 53.41 482 VAL A O 1
ATOM 3921 N N . ASN A 1 483 ? -20.459 13.539 -25.936 1.00 47.62 483 ASN A N 1
ATOM 3922 C CA . ASN A 1 483 ? -20.217 14.768 -26.697 1.00 47.62 483 ASN A CA 1
ATOM 3923 C C . ASN A 1 483 ? -21.368 15.212 -27.617 1.00 47.62 483 ASN A C 1
ATOM 3925 O O . ASN A 1 483 ? -21.344 16.354 -28.063 1.00 47.62 483 ASN A O 1
ATOM 3929 N N . GLU A 1 484 ? -22.384 14.384 -27.879 1.00 47.75 484 GLU A N 1
ATOM 3930 C CA . GLU A 1 484 ? -23.339 14.686 -28.954 1.00 47.75 484 GLU A CA 1
ATOM 3931 C C . GLU A 1 484 ? -24.791 14.928 -28.509 1.00 47.75 484 GLU A C 1
ATOM 3933 O O . GLU A 1 484 ? -25.585 15.381 -29.328 1.00 47.75 484 GLU A O 1
ATOM 3938 N N . THR A 1 485 ? -25.200 14.686 -27.250 1.00 45.75 485 THR A N 1
ATOM 3939 C CA . THR A 1 485 ? -26.633 14.900 -26.893 1.00 45.75 485 THR A CA 1
ATOM 3940 C C . THR A 1 485 ? -27.007 15.081 -25.413 1.00 45.75 485 THR A C 1
ATOM 3942 O O . THR A 1 485 ? -28.150 15.444 -25.138 1.00 45.75 485 THR A O 1
ATOM 3945 N N . PHE A 1 486 ? -26.104 14.875 -24.443 1.00 52.06 486 PHE A N 1
ATOM 3946 C CA . PHE A 1 486 ? -26.500 14.676 -23.029 1.00 52.06 486 PHE A CA 1
ATOM 3947 C C . PHE A 1 486 ? -25.968 15.711 -22.018 1.00 52.06 486 PHE A C 1
ATOM 3949 O O . PHE A 1 486 ? -26.174 15.564 -20.815 1.00 52.06 486 PHE A O 1
ATOM 3956 N N . ALA A 1 487 ? -25.350 16.803 -22.477 1.00 49.44 487 ALA A N 1
ATOM 3957 C CA . ALA A 1 487 ? -24.650 17.779 -21.629 1.00 49.44 487 ALA A CA 1
ATOM 3958 C C . ALA A 1 487 ? -25.526 18.622 -20.665 1.00 49.44 487 ALA A C 1
ATOM 3960 O O . ALA A 1 487 ? -24.985 19.455 -19.938 1.00 49.44 487 ALA A O 1
ATOM 3961 N N . PHE A 1 488 ? -26.851 18.431 -20.646 1.00 54.88 488 PHE A N 1
ATOM 3962 C CA . PHE A 1 488 ? -27.791 19.261 -19.874 1.00 54.88 488 PHE A CA 1
ATOM 3963 C C . PHE A 1 488 ? -28.433 18.560 -18.667 1.00 54.88 488 PHE A C 1
ATOM 3965 O O . PHE A 1 488 ? -29.225 19.187 -17.962 1.00 54.88 488 PHE A O 1
ATOM 3972 N N . ALA A 1 489 ? -28.130 17.282 -18.418 1.00 65.44 489 ALA A N 1
ATOM 3973 C CA . ALA A 1 489 ? -28.738 16.525 -17.326 1.00 65.44 489 ALA A CA 1
ATOM 3974 C C . ALA A 1 489 ? -27.808 16.394 -16.110 1.00 65.44 489 ALA A C 1
ATOM 3976 O O . ALA A 1 489 ? -26.588 16.305 -16.237 1.00 65.44 489 ALA A O 1
ATOM 3977 N N . ASP A 1 490 ? -28.422 16.353 -14.925 1.00 79.69 490 ASP A N 1
ATOM 3978 C CA . ASP A 1 490 ? -27.758 15.978 -13.679 1.00 79.69 490 ASP A CA 1
ATOM 3979 C C . ASP A 1 490 ? -27.085 14.592 -13.837 1.00 79.69 490 ASP A C 1
ATOM 3981 O O . ASP A 1 490 ? -27.734 13.635 -14.265 1.00 79.69 490 ASP A O 1
ATOM 3985 N N . HIS A 1 491 ? -25.805 14.473 -13.472 1.00 87.50 491 HIS A N 1
ATOM 3986 C CA . HIS A 1 491 ? -25.033 13.228 -13.591 1.00 87.50 491 HIS A CA 1
ATOM 3987 C C . HIS A 1 491 ? -24.574 12.720 -12.219 1.00 87.50 491 HIS A C 1
ATOM 3989 O O . HIS A 1 491 ? -24.102 13.503 -11.389 1.00 87.50 491 HIS A O 1
ATOM 3995 N N . TYR A 1 492 ? -24.720 11.415 -11.986 1.00 90.06 492 TYR A N 1
ATOM 3996 C CA . TYR A 1 492 ? -24.427 10.751 -10.716 1.00 90.06 492 TYR A CA 1
ATOM 3997 C C . TYR A 1 492 ? -23.182 9.879 -10.837 1.00 90.06 492 TYR A C 1
ATOM 3999 O O . TYR A 1 492 ? -23.099 9.035 -11.722 1.00 90.06 492 TYR A O 1
ATOM 4007 N N . VAL A 1 493 ? -22.249 10.049 -9.909 1.00 91.94 493 VAL A N 1
ATOM 4008 C CA . VAL A 1 493 ? -21.026 9.241 -9.800 1.00 91.94 493 VAL A CA 1
ATOM 4009 C C . VAL A 1 493 ? -20.731 8.955 -8.336 1.00 91.94 493 VAL A C 1
ATOM 4011 O O . VAL A 1 493 ? -21.297 9.606 -7.457 1.00 91.94 493 VAL A O 1
ATOM 4014 N N . LEU A 1 494 ? -19.825 8.024 -8.052 1.00 94.19 494 LEU A N 1
ATOM 4015 C CA . LEU A 1 494 ? -19.412 7.726 -6.684 1.00 94.19 494 LEU A CA 1
ATOM 4016 C C . LEU A 1 494 ? -18.004 8.264 -6.420 1.00 94.19 494 LEU A C 1
ATOM 4018 O O . LEU A 1 494 ? -17.042 7.826 -7.039 1.00 94.19 494 LEU A O 1
ATOM 4022 N N . ALA A 1 495 ? -17.866 9.213 -5.498 1.00 95.75 495 ALA A N 1
ATOM 4023 C CA . ALA A 1 495 ? -16.571 9.555 -4.932 1.00 95.75 495 ALA A CA 1
ATOM 4024 C C . ALA A 1 495 ? -16.138 8.446 -3.977 1.00 95.75 495 ALA A C 1
ATOM 4026 O O . ALA A 1 495 ? -16.871 8.077 -3.056 1.00 95.75 495 ALA A O 1
ATOM 4027 N N . VAL A 1 496 ? -14.928 7.949 -4.199 1.00 94.50 496 VAL A N 1
ATOM 4028 C CA . VAL A 1 496 ? -14.322 6.863 -3.422 1.00 94.50 496 VAL A CA 1
ATOM 4029 C C . VAL A 1 496 ? -13.026 7.297 -2.759 1.00 94.50 496 VAL A C 1
ATOM 4031 O O . VAL A 1 496 ? -12.377 6.506 -2.093 1.00 94.50 496 VAL A O 1
ATOM 4034 N N . GLY A 1 497 ? -12.626 8.554 -2.916 1.00 94.12 497 GLY A N 1
ATOM 4035 C CA . GLY A 1 497 ? -11.429 9.050 -2.271 1.00 94.12 497 GLY A CA 1
ATOM 4036 C C . GLY A 1 497 ? -11.068 10.473 -2.657 1.00 94.12 497 GLY A C 1
ATOM 4037 O O . GLY A 1 497 ? -11.693 11.088 -3.524 1.00 94.12 497 GLY A O 1
ATOM 4038 N N . PHE A 1 498 ? -10.033 10.984 -2.005 1.00 95.31 498 PHE A N 1
ATOM 4039 C CA . PHE A 1 498 ? -9.430 12.278 -2.291 1.00 95.31 498 PHE A CA 1
ATOM 4040 C C . PHE A 1 498 ? -7.940 12.263 -1.957 1.00 95.31 498 PHE A C 1
ATOM 4042 O O . PHE A 1 498 ? -7.477 11.389 -1.229 1.00 95.31 498 PHE A O 1
ATOM 4049 N N . ASN A 1 499 ? -7.207 13.249 -2.459 1.00 91.69 499 ASN A N 1
ATOM 4050 C CA . ASN A 1 499 ? -5.820 13.520 -2.117 1.00 91.69 499 ASN A CA 1
ATOM 4051 C C . ASN A 1 499 ? -5.617 15.041 -2.050 1.00 91.69 499 ASN A C 1
ATOM 4053 O O . ASN A 1 499 ? -5.681 15.729 -3.065 1.00 91.69 499 ASN A O 1
ATOM 4057 N N . ASP A 1 500 ? -5.406 15.583 -0.851 1.00 91.19 500 ASP A N 1
ATOM 4058 C CA . ASP A 1 500 ? -5.197 17.012 -0.606 1.00 91.19 500 ASP A CA 1
ATOM 4059 C C . ASP A 1 500 ? -3.859 17.512 -1.163 1.00 91.19 500 ASP A C 1
ATOM 4061 O O . ASP A 1 500 ? -3.756 18.695 -1.493 1.00 91.19 500 ASP A O 1
ATOM 4065 N N . ASP A 1 501 ? -2.871 16.629 -1.316 1.00 84.88 501 ASP A N 1
ATOM 4066 C CA . ASP A 1 501 ? -1.519 16.967 -1.768 1.00 84.88 501 ASP A CA 1
ATOM 4067 C C . ASP A 1 501 ? -1.531 17.235 -3.272 1.00 84.88 501 ASP A C 1
ATOM 4069 O O . ASP A 1 501 ? -1.008 18.250 -3.732 1.00 84.88 501 ASP A O 1
ATOM 4073 N N . THR A 1 502 ? -2.208 16.371 -4.032 1.00 88.44 502 THR A N 1
ATOM 4074 C CA . THR A 1 502 ? -2.436 16.567 -5.473 1.00 88.44 502 THR A CA 1
ATOM 4075 C C . THR A 1 502 ? -3.690 17.391 -5.770 1.00 88.44 502 THR A C 1
ATOM 4077 O O . THR A 1 502 ? -3.866 17.878 -6.885 1.00 88.44 502 THR A O 1
ATOM 4080 N N . ARG A 1 503 ? -4.536 17.629 -4.758 1.00 94.88 503 ARG A N 1
ATOM 4081 C CA . ARG A 1 503 ? -5.837 18.313 -4.848 1.00 94.88 503 ARG A CA 1
ATOM 4082 C C . ARG A 1 503 ? -6.789 17.622 -5.823 1.00 94.88 503 ARG A C 1
ATOM 4084 O O . ARG A 1 503 ? -7.407 18.278 -6.666 1.00 94.88 503 ARG A O 1
ATOM 4091 N N . GLU A 1 504 ? -6.923 16.310 -5.683 1.00 95.88 504 GLU A N 1
ATOM 4092 C CA . GLU A 1 504 ? -7.691 15.440 -6.576 1.00 95.88 504 GLU A CA 1
ATOM 4093 C C . GLU A 1 504 ? -8.757 14.635 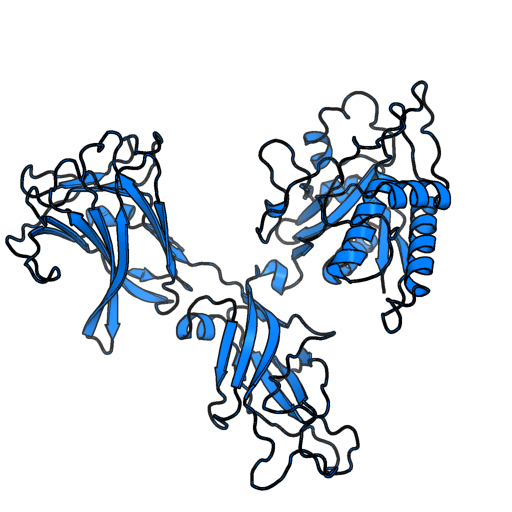-5.829 1.00 95.88 504 GLU A C 1
ATOM 4095 O O . GLU A 1 504 ? -8.585 14.255 -4.675 1.00 95.88 504 GLU A O 1
ATOM 4100 N N . TYR A 1 505 ? -9.862 14.348 -6.511 1.00 95.75 505 TYR A N 1
ATOM 4101 C CA . TYR A 1 505 ? -10.873 13.373 -6.126 1.00 95.75 505 TYR A CA 1
ATOM 4102 C C . TYR A 1 505 ? -10.767 12.135 -7.010 1.00 95.75 505 TYR A C 1
ATOM 4104 O O . TYR A 1 505 ? -10.581 12.236 -8.225 1.00 95.75 505 TYR A O 1
ATOM 4112 N N . TYR A 1 506 ? -10.974 10.978 -6.391 1.00 93.88 506 TYR A N 1
ATOM 4113 C CA . TYR A 1 506 ? -11.075 9.685 -7.054 1.00 93.88 506 TYR A CA 1
ATOM 4114 C C . TYR A 1 506 ? -12.557 9.331 -7.212 1.00 93.88 506 TYR A C 1
ATOM 4116 O O . TYR A 1 506 ? -13.283 9.233 -6.217 1.00 93.88 506 TYR A O 1
ATOM 4124 N N . ILE A 1 507 ? -13.023 9.190 -8.453 1.00 92.88 507 ILE A N 1
ATOM 4125 C CA . ILE A 1 507 ? -14.446 9.082 -8.793 1.00 92.88 507 ILE A CA 1
ATOM 4126 C C . ILE A 1 507 ? -14.698 7.867 -9.683 1.00 92.88 507 ILE A C 1
ATOM 4128 O O . ILE A 1 507 ? -14.053 7.722 -10.712 1.00 92.88 507 ILE A O 1
ATOM 4132 N N . ILE A 1 508 ? -15.690 7.049 -9.340 1.00 89.00 508 ILE A N 1
ATOM 4133 C CA . ILE A 1 508 ? -16.154 5.920 -10.149 1.00 89.00 508 ILE A CA 1
ATOM 4134 C C . ILE A 1 508 ? -17.437 6.304 -10.888 1.00 89.00 508 ILE A C 1
ATOM 4136 O O . ILE A 1 508 ? -18.419 6.723 -10.269 1.00 89.00 508 ILE A O 1
ATOM 4140 N N . ASN A 1 509 ? -17.434 6.159 -12.214 1.00 79.25 509 ASN A N 1
ATOM 4141 C CA . ASN A 1 509 ? -18.546 6.566 -13.083 1.00 79.25 509 ASN A CA 1
ATOM 4142 C C . ASN A 1 509 ? -19.534 5.431 -13.435 1.00 79.25 509 ASN A C 1
ATOM 4144 O O . ASN A 1 509 ? -20.556 5.702 -14.057 1.00 79.25 509 ASN A O 1
ATOM 4148 N N . GLY A 1 510 ? -19.277 4.189 -13.003 1.00 65.94 510 GLY A N 1
ATOM 4149 C CA . GLY A 1 510 ? -20.203 3.059 -13.153 1.00 65.94 510 GLY A CA 1
ATOM 4150 C C . GLY A 1 510 ? -20.433 2.621 -14.605 1.00 65.94 510 GLY A C 1
ATOM 4151 O O . GLY A 1 510 ? -21.580 2.398 -14.975 1.00 65.94 510 GLY A O 1
ATOM 4152 N N . TRP A 1 511 ? -19.382 2.562 -15.434 1.00 55.88 511 TRP A N 1
ATOM 4153 C CA . TRP A 1 511 ? -19.482 2.231 -16.869 1.00 55.88 511 TRP A CA 1
ATOM 4154 C C . TRP A 1 511 ? -18.739 0.960 -17.321 1.00 55.88 511 TRP A C 1
ATOM 4156 O O . TRP A 1 511 ? -18.634 0.730 -18.521 1.00 55.88 511 TRP A O 1
ATOM 4166 N N . ALA A 1 512 ? -18.231 0.116 -16.421 1.00 53.31 512 ALA A N 1
ATOM 4167 C CA . ALA A 1 512 ? -17.625 -1.161 -16.816 1.00 53.31 512 ALA A CA 1
ATOM 4168 C C . ALA A 1 512 ? -17.455 -2.106 -15.619 1.00 53.31 512 ALA A C 1
ATOM 4170 O O . ALA A 1 512 ? -17.107 -1.662 -14.528 1.00 53.31 512 ALA A O 1
ATOM 4171 N N . GLU A 1 513 ? -17.671 -3.403 -15.842 1.00 45.44 513 GLU A N 1
ATOM 4172 C CA . GLU A 1 513 ? -17.272 -4.465 -14.913 1.00 45.44 513 GLU A CA 1
ATOM 4173 C C . GLU A 1 513 ? -15.798 -4.809 -15.154 1.00 45.44 513 GLU A C 1
ATOM 4175 O O . GLU A 1 513 ? -15.380 -4.972 -16.301 1.00 45.44 513 GLU A O 1
ATOM 4180 N N . PHE A 1 514 ? -15.014 -4.947 -14.082 1.00 52.03 514 PHE A N 1
ATOM 4181 C CA . PHE A 1 514 ? -13.653 -5.481 -14.159 1.00 52.03 514 PHE A CA 1
ATOM 4182 C C . PHE A 1 514 ? -13.507 -6.680 -13.232 1.00 52.03 514 PHE A C 1
ATOM 4184 O O . PHE A 1 514 ? -13.999 -6.636 -12.102 1.00 52.03 514 PHE A O 1
ATOM 4191 N N . PRO A 1 515 ? -12.793 -7.735 -13.657 1.00 45.56 515 PRO A N 1
ATOM 4192 C CA . PRO A 1 515 ? -12.363 -8.773 -12.739 1.00 45.56 515 PRO A CA 1
ATOM 4193 C C . PRO A 1 515 ? -11.383 -8.193 -11.708 1.00 45.56 515 PRO A C 1
ATOM 4195 O O . PRO A 1 515 ? -10.497 -7.406 -12.041 1.00 45.56 515 PRO A O 1
ATOM 4198 N N . ASN A 1 516 ? -11.564 -8.602 -10.449 1.00 43.81 516 ASN A N 1
ATOM 4199 C CA . ASN A 1 516 ? -10.773 -8.197 -9.285 1.00 43.81 516 ASN A CA 1
ATOM 4200 C C . ASN A 1 516 ? -9.263 -8.193 -9.581 1.00 43.81 516 ASN A C 1
ATOM 4202 O O . ASN A 1 516 ? -8.677 -9.259 -9.775 1.00 43.81 516 ASN A O 1
ATOM 4206 N N . THR A 1 517 ? -8.612 -7.027 -9.528 1.00 43.56 517 THR A N 1
ATOM 4207 C CA . THR A 1 517 ? -7.150 -6.973 -9.396 1.00 43.56 517 THR A CA 1
ATOM 4208 C C . THR A 1 517 ? -6.786 -6.711 -7.936 1.00 43.56 517 THR A C 1
ATOM 4210 O O . THR A 1 517 ? -7.352 -5.850 -7.269 1.00 43.56 517 THR A O 1
ATOM 4213 N N . VAL A 1 518 ? -5.842 -7.500 -7.424 1.00 35.69 518 VAL A N 1
ATOM 4214 C CA . VAL A 1 518 ? -5.342 -7.533 -6.032 1.00 35.69 518 VAL A CA 1
ATOM 4215 C C . VAL A 1 518 ? -4.489 -6.316 -5.641 1.00 35.69 518 VAL A C 1
ATOM 4217 O O . VAL A 1 518 ? -3.733 -6.356 -4.672 1.00 35.69 518 VAL A O 1
ATOM 4220 N N . THR A 1 519 ? -4.571 -5.226 -6.396 1.00 39.50 519 THR A N 1
ATOM 4221 C CA . THR A 1 519 ? -3.730 -4.053 -6.159 1.00 39.50 519 THR A CA 1
ATOM 4222 C C . THR A 1 519 ? -4.339 -3.136 -5.079 1.00 39.50 519 THR A C 1
ATOM 4224 O O . THR A 1 519 ? -5.454 -3.370 -4.618 1.00 39.50 519 THR A O 1
ATOM 4227 N N . SER A 1 520 ? -3.589 -2.174 -4.528 1.00 42.94 520 SER A N 1
ATOM 4228 C CA . SER A 1 520 ? -3.932 -1.536 -3.235 1.00 42.94 520 SER A CA 1
ATOM 4229 C C . SER A 1 520 ? -4.185 -0.024 -3.284 1.00 42.94 520 SER A C 1
ATOM 4231 O O . SER A 1 520 ? -4.499 0.564 -2.250 1.00 42.94 520 SER A O 1
ATOM 4233 N N . GLY A 1 521 ? -4.106 0.602 -4.462 1.00 54.34 521 GLY A N 1
ATOM 4234 C CA . GLY A 1 521 ? -4.368 2.034 -4.675 1.00 54.34 521 GLY A CA 1
ATOM 4235 C C . GLY A 1 521 ? -5.310 2.293 -5.859 1.00 54.34 521 GLY A C 1
ATOM 4236 O O . GLY A 1 521 ? -5.887 1.340 -6.367 1.00 54.34 521 GLY A O 1
ATOM 4237 N N . PRO A 1 522 ? -5.450 3.543 -6.355 1.00 52.16 522 PRO A N 1
ATOM 4238 C CA . PRO A 1 522 ? -6.373 3.899 -7.450 1.00 52.16 522 PRO A CA 1
ATOM 4239 C C . PRO A 1 522 ? -6.214 3.057 -8.724 1.00 52.16 522 PRO A C 1
ATOM 4241 O O . PRO A 1 522 ? -7.131 2.926 -9.529 1.00 52.16 522 PRO A O 1
ATOM 4244 N N . HIS A 1 523 ? -5.056 2.425 -8.871 1.00 55.84 523 HIS A N 1
ATOM 4245 C CA . HIS A 1 523 ? -4.744 1.498 -9.941 1.00 55.84 523 HIS A CA 1
ATOM 4246 C C . HIS A 1 523 ? -5.546 0.188 -9.939 1.00 55.84 523 HIS A C 1
ATOM 4248 O O . HIS A 1 523 ? -5.588 -0.452 -10.983 1.00 55.84 523 HIS A O 1
ATOM 4254 N N . VAL A 1 524 ? -6.288 -0.147 -8.870 1.00 52.72 524 VAL A N 1
ATOM 4255 C CA . VAL A 1 524 ? -7.287 -1.245 -8.883 1.00 52.72 524 VAL A CA 1
ATOM 4256 C C . VAL A 1 524 ? -8.373 -1.063 -9.938 1.00 52.72 524 VAL A C 1
ATOM 4258 O O . VAL A 1 524 ? -9.060 -2.011 -10.313 1.00 52.72 524 VAL A O 1
ATOM 4261 N N . HIS A 1 525 ? -8.539 0.169 -10.406 1.00 53.56 525 HIS A N 1
ATOM 4262 C CA . HIS A 1 525 ? -9.542 0.567 -11.375 1.00 53.56 525 HIS A CA 1
ATOM 4263 C C . HIS A 1 525 ? -8.920 1.071 -12.689 1.00 53.56 525 HIS A C 1
ATOM 4265 O O . HIS A 1 525 ? -9.615 1.710 -13.475 1.00 53.56 525 HIS A O 1
ATOM 4271 N N . TYR A 1 526 ? -7.630 0.814 -12.946 1.00 51.84 526 TYR A N 1
ATOM 4272 C CA . TYR A 1 526 ? -7.018 1.038 -14.259 1.00 51.84 526 TYR A CA 1
ATOM 4273 C C . TYR A 1 526 ? -7.022 -0.278 -15.049 1.00 51.84 526 TYR A C 1
ATOM 4275 O O . TYR A 1 526 ? -6.354 -1.232 -14.664 1.00 51.84 526 TYR A O 1
ATOM 4283 N N . GLY A 1 527 ? -7.794 -0.337 -16.137 1.00 51.44 527 GLY A N 1
ATOM 4284 C CA . GLY A 1 527 ? -7.776 -1.436 -17.106 1.00 51.44 527 GLY A CA 1
ATOM 4285 C C . GLY A 1 527 ? -7.358 -0.948 -18.495 1.00 51.44 527 GLY A C 1
ATOM 4286 O O . GLY A 1 527 ? -7.536 0.225 -18.819 1.00 51.44 527 GLY A O 1
ATOM 4287 N N . ASP A 1 528 ? -6.842 -1.854 -19.328 1.00 47.53 528 ASP A N 1
ATOM 4288 C CA . ASP A 1 528 ? -6.192 -1.527 -20.612 1.00 47.53 528 ASP A CA 1
ATOM 4289 C C . ASP A 1 528 ? -7.119 -0.907 -21.675 1.00 47.53 528 ASP A C 1
ATOM 4291 O O . ASP A 1 528 ? -6.640 -0.362 -22.670 1.00 47.53 528 ASP A O 1
ATOM 4295 N N . GLN A 1 529 ? -8.446 -0.976 -21.498 1.00 52.00 529 GLN A N 1
ATOM 4296 C CA . GLN A 1 529 ? -9.410 -0.499 -22.504 1.00 52.00 529 GLN A CA 1
ATOM 4297 C C . GLN A 1 529 ? -10.518 0.419 -21.968 1.00 52.00 529 GLN A C 1
ATOM 4299 O O . GLN A 1 529 ? -11.128 1.144 -22.754 1.00 52.00 529 GLN A O 1
ATOM 4304 N N . TYR A 1 530 ? -10.758 0.455 -20.654 1.00 56.81 530 TYR A N 1
ATOM 4305 C CA . TYR A 1 530 ? -11.830 1.246 -20.045 1.00 56.81 530 TYR A CA 1
ATOM 4306 C C . TYR A 1 530 ? -11.388 1.741 -18.657 1.00 56.81 530 TYR A C 1
ATOM 4308 O O . TYR A 1 530 ? -10.835 0.980 -17.868 1.00 56.81 530 TYR A O 1
ATOM 4316 N N . PHE A 1 531 ? -11.611 3.026 -18.365 1.00 63.19 531 PHE A N 1
ATOM 4317 C CA . PHE A 1 531 ? -11.173 3.695 -17.132 1.00 63.19 531 PHE A CA 1
ATOM 4318 C C . PHE A 1 531 ? -12.388 3.979 -16.225 1.00 63.19 531 PHE A C 1
ATOM 4320 O O . PHE A 1 531 ? -12.968 5.063 -16.314 1.00 63.19 531 PHE A O 1
ATOM 4327 N N . PRO A 1 532 ? -12.831 3.024 -15.382 1.00 68.12 532 PRO A N 1
ATOM 4328 C CA . PRO A 1 532 ? -13.964 3.221 -14.471 1.00 68.12 532 PRO A CA 1
ATOM 4329 C C . PRO A 1 532 ? -13.644 4.254 -13.389 1.00 68.12 532 PRO A C 1
ATOM 4331 O O . PRO A 1 532 ? -14.553 4.916 -12.888 1.00 68.12 532 PRO A O 1
ATOM 4334 N N . LEU A 1 533 ? -12.362 4.397 -13.035 1.00 83.62 533 LEU A N 1
ATOM 4335 C CA . LEU A 1 533 ? -11.879 5.443 -12.154 1.00 83.62 533 LEU A CA 1
ATOM 4336 C C . LEU A 1 533 ? -11.446 6.664 -12.961 1.00 83.62 533 LEU A C 1
ATOM 4338 O O . LEU A 1 533 ? -10.520 6.622 -13.768 1.00 83.62 533 LEU A O 1
ATOM 4342 N N . CYS A 1 534 ? -12.075 7.783 -12.643 1.00 87.44 534 CYS A N 1
ATOM 4343 C CA . CYS A 1 534 ? -11.702 9.104 -13.090 1.00 87.44 534 CYS A CA 1
ATOM 4344 C C . CYS A 1 534 ? -11.030 9.870 -11.945 1.00 87.44 534 CYS A C 1
ATOM 4346 O O . CYS A 1 534 ? -11.552 9.943 -10.830 1.00 87.44 534 CYS A O 1
ATOM 4348 N N . VAL A 1 535 ? -9.889 10.490 -12.243 1.00 91.56 535 VAL A N 1
ATOM 4349 C CA . VAL A 1 535 ? -9.227 11.448 -11.352 1.00 91.56 535 VAL A CA 1
ATOM 4350 C C . VAL A 1 535 ? -9.664 12.850 -11.761 1.00 91.56 535 VAL A C 1
ATOM 4352 O O . 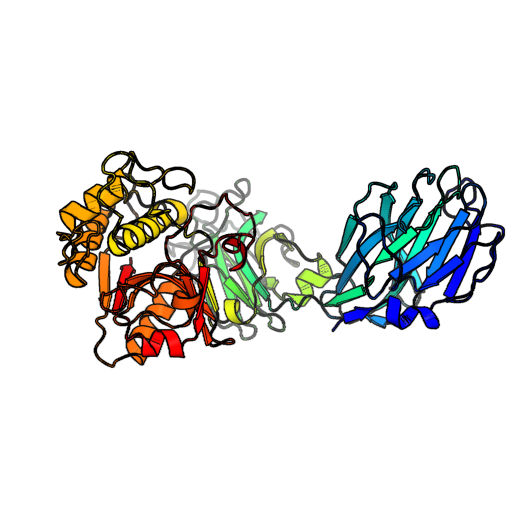VAL A 1 535 ? -9.466 13.262 -12.904 1.00 91.56 535 VAL A O 1
ATOM 4355 N N . CYS A 1 536 ? -10.302 13.572 -10.845 1.00 93.56 536 CYS A N 1
ATOM 4356 C CA . CYS A 1 536 ? -10.794 14.927 -11.079 1.00 93.56 536 CYS A CA 1
ATOM 4357 C C . CYS A 1 536 ? -10.141 15.894 -10.104 1.00 93.56 536 CYS A C 1
ATOM 4359 O O . CYS A 1 536 ? -10.137 15.646 -8.902 1.00 93.56 536 CYS A O 1
ATOM 4361 N N . SER A 1 537 ? -9.657 17.038 -10.576 1.00 96.25 537 SER A N 1
ATOM 4362 C CA . SER A 1 537 ? -9.150 18.061 -9.662 1.00 96.25 537 SER A CA 1
ATOM 4363 C C . SER A 1 537 ? -10.268 18.622 -8.773 1.00 96.25 537 SER A C 1
ATOM 4365 O O . SER A 1 537 ? -11.439 18.689 -9.165 1.00 96.25 537 SER A O 1
ATOM 4367 N N . TYR A 1 538 ? -9.911 19.119 -7.587 1.00 95.69 538 TYR A N 1
ATOM 4368 C CA . TYR A 1 538 ? -10.846 19.803 -6.687 1.00 95.69 538 TYR A CA 1
ATOM 4369 C C . TYR A 1 538 ? -11.579 20.949 -7.381 1.00 95.69 538 TYR A C 1
ATOM 4371 O O . TYR A 1 538 ? -12.759 21.159 -7.125 1.00 95.69 538 TYR A O 1
ATOM 4379 N N . LYS A 1 539 ? -10.891 21.668 -8.276 1.00 95.88 539 LYS A N 1
ATOM 4380 C CA . LYS A 1 539 ? -11.459 22.794 -9.022 1.00 95.88 539 LYS A CA 1
ATOM 4381 C C . LYS A 1 539 ? -12.485 22.334 -10.057 1.00 95.88 539 LYS A C 1
ATOM 4383 O O . LYS A 1 539 ? -13.508 22.986 -10.223 1.00 95.88 539 LYS A O 1
ATOM 4388 N N . GLU A 1 540 ? -12.243 21.220 -10.745 1.00 94.81 540 GLU A N 1
ATOM 4389 C CA . GLU A 1 540 ? -13.223 20.653 -11.679 1.00 94.81 540 GLU A CA 1
ATOM 4390 C C . GLU A 1 540 ? -14.492 20.199 -10.959 1.00 94.81 540 GLU A C 1
ATOM 4392 O O . GLU A 1 540 ? -15.591 20.509 -11.416 1.00 94.81 540 GLU A O 1
ATOM 4397 N N . VAL A 1 541 ? -14.338 19.519 -9.819 1.00 94.75 541 VAL A N 1
ATOM 4398 C CA . VAL A 1 541 ? -15.462 19.093 -8.974 1.00 94.75 541 VAL A CA 1
ATOM 4399 C C . VAL A 1 541 ? -16.170 20.290 -8.340 1.00 94.75 541 VAL A C 1
ATOM 4401 O O . VAL A 1 541 ? -17.380 20.278 -8.208 1.00 94.75 541 VAL A O 1
ATOM 4404 N N . GLU A 1 542 ? -15.473 21.360 -7.976 1.00 95.06 542 GLU A N 1
ATOM 4405 C CA . GLU A 1 542 ? -16.117 22.587 -7.495 1.00 95.06 542 GLU A CA 1
ATOM 4406 C C . GLU A 1 542 ? -16.954 23.259 -8.597 1.00 95.06 542 GLU A C 1
ATOM 4408 O O . GLU A 1 542 ? -18.123 23.599 -8.388 1.00 95.06 542 GLU A O 1
ATOM 4413 N N . ASN A 1 543 ? -16.375 23.399 -9.792 1.00 93.62 543 ASN A N 1
ATOM 4414 C CA . ASN A 1 543 ? -17.005 24.046 -10.943 1.00 93.62 543 ASN A CA 1
ATOM 4415 C C . ASN A 1 543 ? -18.243 23.292 -11.455 1.00 93.62 543 ASN A C 1
ATOM 4417 O O . ASN A 1 543 ? -19.126 23.912 -12.049 1.00 93.62 543 ASN A O 1
ATOM 4421 N N . SER A 1 544 ? -18.341 21.981 -11.206 1.00 91.75 544 SER A N 1
ATOM 4422 C CA . SER A 1 544 ? -19.525 21.171 -11.530 1.00 91.75 544 SER A CA 1
ATOM 4423 C C . SER A 1 544 ? -20.697 21.352 -10.554 1.00 91.75 544 SER A C 1
ATOM 4425 O O . SER A 1 544 ? -21.781 20.787 -10.754 1.00 91.75 544 SER A O 1
ATOM 4427 N N . ASN A 1 545 ? -20.505 22.169 -9.508 1.00 92.94 545 ASN A N 1
ATOM 4428 C CA . ASN A 1 545 ? -21.495 22.532 -8.495 1.00 92.94 545 ASN A CA 1
ATOM 4429 C C . ASN A 1 545 ? -22.238 21.308 -7.910 1.00 92.94 545 ASN A C 1
ATOM 4431 O O . ASN A 1 545 ? -23.476 21.242 -7.997 1.00 92.94 545 ASN A O 1
ATOM 4435 N N . PRO A 1 546 ? -21.513 20.327 -7.339 1.00 94.44 546 PRO A N 1
ATOM 4436 C CA . PRO A 1 546 ? -22.061 19.043 -6.942 1.00 94.44 546 PRO A CA 1
ATOM 4437 C C . PRO A 1 546 ? -22.979 19.173 -5.737 1.00 94.44 546 PRO A C 1
ATOM 4439 O O . PRO A 1 546 ? -22.716 19.939 -4.812 1.00 94.44 546 PRO A O 1
ATOM 4442 N N . SER A 1 547 ? -24.048 18.384 -5.723 1.00 94.94 547 SER A N 1
ATOM 4443 C CA . SER A 1 547 ? -24.681 17.962 -4.465 1.00 94.94 547 SER A CA 1
ATOM 4444 C C . SER A 1 547 ? -24.056 16.638 -4.035 1.00 94.94 547 SER A C 1
ATOM 4446 O O . SER A 1 547 ? -23.550 15.912 -4.890 1.00 94.94 547 SER A O 1
ATOM 4448 N N . ILE A 1 548 ? -24.100 16.313 -2.745 1.00 95.81 548 ILE A N 1
ATOM 4449 C CA . ILE A 1 548 ? -23.636 15.009 -2.260 1.00 95.81 548 ILE A CA 1
ATOM 4450 C C . ILE A 1 548 ? -24.759 14.253 -1.565 1.00 95.81 548 ILE A C 1
ATOM 4452 O O . ILE A 1 548 ? -25.520 14.858 -0.810 1.00 95.81 548 ILE A O 1
ATOM 4456 N N . VAL A 1 549 ? -24.859 12.952 -1.827 1.00 96.12 549 VAL A N 1
ATOM 4457 C CA . VAL A 1 549 ? -25.806 12.028 -1.188 1.00 96.12 549 VAL A CA 1
ATOM 4458 C C . VAL A 1 549 ? -25.022 10.838 -0.649 1.00 96.12 549 VAL A C 1
ATOM 4460 O O . VAL A 1 549 ? -24.145 10.322 -1.336 1.00 96.12 549 VAL A O 1
ATOM 4463 N N . TYR A 1 550 ? -25.295 10.412 0.576 1.00 96.25 550 TYR A N 1
ATOM 4464 C CA . TYR A 1 550 ? -24.524 9.349 1.221 1.00 96.25 550 TYR A CA 1
ATOM 4465 C C . TYR A 1 550 ? -25.343 8.639 2.298 1.00 96.25 550 TYR A C 1
ATOM 4467 O O . TYR A 1 550 ? -26.381 9.137 2.740 1.00 96.25 550 TYR A O 1
ATOM 4475 N N . LEU A 1 551 ? -24.867 7.462 2.697 1.00 96.31 551 LEU A N 1
ATOM 4476 C CA . LEU A 1 551 ? -25.323 6.750 3.886 1.00 96.31 551 LEU A CA 1
ATOM 4477 C C . LEU A 1 551 ? -24.350 7.048 5.029 1.00 96.31 551 LEU A C 1
ATOM 4479 O O . LEU A 1 551 ? -23.144 7.117 4.800 1.00 96.31 551 LEU A O 1
ATOM 4483 N N . LYS A 1 552 ? -24.869 7.214 6.245 1.00 93.75 552 LYS A N 1
ATOM 4484 C CA . LYS A 1 552 ? -24.064 7.376 7.461 1.00 93.75 552 LYS A CA 1
ATOM 4485 C C . LYS A 1 552 ? -24.665 6.577 8.616 1.00 93.75 552 LYS A C 1
ATOM 4487 O O . LYS A 1 552 ? -25.849 6.243 8.560 1.00 93.75 552 LYS A O 1
ATOM 4492 N N . ARG A 1 553 ? -23.826 6.250 9.601 1.00 91.56 553 ARG A N 1
ATOM 4493 C CA . ARG A 1 553 ? -24.208 5.569 10.850 1.00 91.56 553 ARG A CA 1
ATOM 4494 C C . ARG A 1 553 ? -24.788 6.545 11.879 1.00 91.56 553 ARG A C 1
ATOM 4496 O O . ARG A 1 553 ? -24.622 7.776 11.682 1.00 91.56 553 ARG A O 1
#

Radius of gyration: 30.07 Å; chains: 1; bounding box: 82×56×73 Å

Secondary structure (DSSP, 8-state):
-EEEHHHHGGGSEEEEEEE-TTSS-EEEEEEE-TTEEETTTEEEEE-TTSBBTTS-B-SSEEEEEPPSSTTEEEEEEPPPEEPPSSEEEEEEEEEBTT-TT---EEEEEEEEEEETTEEEEEEEEEEEE---SS-EEEEEE-GGGTTSEEEEEEEEEE-S--TT--EEEEEEEEEE----EEEEEEEEEEE--SEETTEES--SSS----EEEEEEETT--EEEE---BSS--TTS--EE--TT-SEEEETT--EEEEEEE--SS--SSSS--EESS--EEE-HHHHHHHH-S-SEEEEE-SS-TT-EEEEEEEE--HHHHTTSEEE-TT----BTT--TT-TT-BPPHHHHHHHHHHHHHHHTS----S-TT--TTTTS--HHHHHHHHHHTT-EE-SSTT--BEE--HHHHHHHHHHHHHHHHT-GGGTTSPP-EEEEE--SS-HHHHHHHHHHHHHTT--EEEEESS--HHHHTT-TTTTTT-TTS-EEEEEEEEETTTTEEEEE--B---------SGGGG--SS---EEEEEHHHHHHT--EEEEEE-

Sequence (553 aa):
MSIYLFDLAGSAKYESGQLNKDGHSVQNITALQWNKSQEQKGAVKDMSTKRLEDSKIYSKVIHMHPMWTSQGTLKAWFPWKQVPDVPVFKAQIGFIQGASHTDGVTFWVWEHHKENGREVWNPILKEHKKYTGELQDIEIDLAKFSSQQMSIELRVDAGKSSGQDWAVWVNPRIEGIPVDGFMIQSISVEQFPVQRFGKYFDSSGNRLPDLYIRWEDQKGKKLGTSEKKTDCDPRSRPVFAGDNMPFRILSGHRYTLQLLDYDKDGRIRKNEDEAISIEFPVNVGDLVRQQGIKSTYRLIDPVFRDVILQLNVAYRSRAELEGRSVYLRHVMPINQEILPYNPERLEGCGPVAAAMLMGYWQTELGYQIMDERDHFNGRQHPTHTIREFYRVSNSKKSPGKNNKQSFTAKRNMKDGLGYFAKKANNHPANAGKPKIHADILWSARRWPKIKAALHKELRDGNPVILLFKSIPACLKKYEKRVNETFAFADHYVLAVGFNDDTREYYIINGWAEFPNTVTSGPHVHYGDQYFPLCVCSYKEVENSNPSIVYLKR

Foldseek 3Di:
DKFWLLVQQQVKWKWKAADDPVLPDGPPIDTDGECDDDPQRWDWYDPQVFQFLLRDGANRKIWTQFGQAFFMKMKIKGDKDFAAAFKKKKWWKGATHPLQPAPWKWKWKKKWFDDPNDIDIDIQDTDTDDRDSDIHIDITGPNLSHRGIMMMMIMITGHRGSRSVRMMIGRTMMDHDPQQDKWQQKKWWQFFDQDDPNHGLDPPPLRAFWKKKWKDWPVRHTQDIWDIHPRDDRNVRDMTHDDSDRDQAGAPTKMWMWMWGDDPPCPPDNDDTHTRADTFIDHRSVQCNVPNDDQWGWTAGPVRNRTIMITRIDGDDNCVSVLLKFFQLQQFFAAQCDDPPDNLAGEALLLRQLCSQVLCCCPVVVFPQAPPVDPSPLPDHSNVRSVQLCVQLVWDQDPDPSSSYTDRDPVSSQRSSQVSLVVRQPDPSCPPPDRKHKDKDAFDPPLVVQVVVCSVCLSVSWKKKKKFQFQFPQVVVQCPPCVPPPGGDIAIWIFRMAHNVQQKTKIFSRNDRDDQDPDDDSCSQDDPPHRRITIGHNVRSVVRRIMIMTMDD